Protein AF-A0A3C0KR94-F1 (afdb_monomer_lite)

Foldseek 3Di:
DCDDDDDDDPFQPFQLCVACVVVVHDPPLFAWAWKFAAPLLFATDGLLRRRGGRHQPRRVVLLGGNHPVDIDTDTQLDQLLVSLLVSLVVLQVPDPCPFPLQNVLSVVLNVQSVCLLLLNHEPCSLVVLVVSLVCQLVRPDDPSSNSSSSSSVSCCVRPVVQSVCSHPVLAHSSCPSVNSDLFQLLRQQLQSQPQLQLLLCLLVVVLQVSLLSCVVRDLQLLLQLQFFPRSSQVRAPLVVVFGGFSSSQLSNQSVVPDDRDDAAAAAQPDPFAEEEEALALQRLLLLQLLLVVRHAYEYEAQAPDHHQCLQQQAFCLRPNPVSSVVSSVSSVNNVYHYHYNDDDLPNNAPVNVVVPGQFYEYERAFQAADDLPAACCVFAQEAELSRQSRVCSVPVVCLLVVVDASPAEEEQEAQAPSSLSSQLSNLLSRHQYEYEYLADPSPRRYDPVSVVVSVQLPHHYDYQKGFHHFDDDPRFGQKTKIFGWDFDDAHSSSGTDTDGDPPRIDIDGGRHYYYHHFTGDDPVSQDPPNQWDADPRQATDADPPALFHGSDNRYTYDDCSHVNDDGSSRSSSSSVRNSQVVQQSVCVVVVHDRDDDPDRDDDDRDDDADPDQDHDHHQDFQFDDDDCSSNDSHHTGDGDDSVSSSVSSNNRRSSSPPD

Sequence (659 aa):
VNNVGLVEVPMGTTLGTIVYDIGGGIPNGKKFKAAQLGGPSGGCIPIQDLNASVDYEKVAELGAIMGSGGLIFMNEDNCAVDMARFFMDFCQDESCGKCTPCREGTKRMLQILTSITQGKGKEGDIELLEEMAAIIKDASLCGLGQTAPNPILSTIRYFRKEYEDHIRNHRCDAAVCTALFKSPCQHTCPIEMDIPAYITLIRLNRLEDAYKVLLRTNPFPSVCGRVCDHKCQTKCRRGKMDEPIAIKFLKRFITDNAPRPKTEPVPVTRKEKIAVVGAGPAGLTAARDLALRGYKVTVFEELSEPGGMLRWAIPAYRLPRNTLAKEIAAVTALGVEIKCNIRVGRELSFDKLKKKFDYVYMAPGAHKSQKMGAEGEDIPGVHGGVEFLRDFNAHEEAWVKGEKTLGSKVAVIGGGNSAIDAARVALRLGADVTILYRRERKDMPAASEEIIAAEDEGIKFEYLVAPLKIEAKDGKVSGITCERMKLGEFDRSGRKKPVAIPGSAFTLAVDAIVAAVGQVPDLTFVPKDSGVSVNKWDCFDLAKDSKSQTTDARFYAGGDAVTGPDTVIAAIAAGHQAARDMDAAIRLAGGEAAYEEPAEDKIDIPLIIDEEGEEAPQGKMRELHGPERKTSFVEVELGFSMEEAVKEAARCLRCDAEI

Radius of gyration: 26.88 Å; chains: 1; bounding box: 62×68×73 Å

Structure (mmCIF, N/CA/C/O backbone):
data_AF-A0A3C0KR94-F1
#
_entry.id   AF-A0A3C0KR94-F1
#
loop_
_atom_site.group_PDB
_atom_site.id
_atom_site.type_symbol
_atom_site.label_atom_id
_atom_site.label_alt_id
_atom_site.label_comp_id
_atom_site.label_asym_id
_atom_site.label_entity_id
_atom_site.label_seq_id
_atom_site.pdbx_PDB_ins_code
_atom_site.Cartn_x
_atom_site.Cartn_y
_atom_site.Cartn_z
_atom_site.occupancy
_atom_site.B_iso_or_equiv
_atom_site.auth_seq_id
_atom_site.auth_comp_id
_atom_site.auth_asym_id
_atom_site.auth_atom_id
_atom_site.pdbx_PDB_model_num
ATOM 1 N N . VAL A 1 1 ? -10.543 18.761 -12.379 1.00 90.56 1 VAL A N 1
ATOM 2 C CA . VAL A 1 1 ? -11.506 19.103 -11.305 1.00 90.56 1 VAL A CA 1
ATOM 3 C C . VAL A 1 1 ? -12.920 18.841 -11.805 1.00 90.56 1 VAL A C 1
ATOM 5 O O . VAL A 1 1 ? -13.058 18.644 -13.008 1.00 90.56 1 VAL A O 1
ATOM 8 N N . ASN A 1 2 ? -13.927 18.773 -10.931 1.00 90.62 2 ASN A N 1
ATOM 9 C CA . ASN A 1 2 ? -15.317 18.498 -11.332 1.00 90.62 2 ASN A CA 1
ATOM 10 C C . ASN A 1 2 ? -15.948 19.667 -12.103 1.00 90.62 2 ASN A C 1
ATOM 12 O O . ASN A 1 2 ? -16.651 19.449 -13.084 1.00 90.62 2 ASN A O 1
ATOM 16 N N . ASN A 1 3 ? -15.629 20.899 -11.708 1.00 92.38 3 ASN A N 1
ATOM 17 C CA . ASN A 1 3 ? -16.119 22.115 -12.347 1.00 92.38 3 ASN A CA 1
ATOM 18 C C . ASN A 1 3 ? -14.985 22.748 -13.162 1.00 92.38 3 ASN A C 1
ATOM 20 O O . ASN A 1 3 ? -14.056 23.324 -12.594 1.00 92.38 3 ASN A O 1
ATOM 24 N N . VAL A 1 4 ? -15.036 22.617 -14.489 1.00 91.88 4 VAL A N 1
ATOM 25 C CA . VAL A 1 4 ? -14.068 23.233 -15.414 1.00 91.88 4 VAL A CA 1
ATOM 26 C C . VAL A 1 4 ? -14.700 24.470 -16.044 1.00 91.88 4 VAL A C 1
ATOM 28 O O . VAL A 1 4 ? -15.850 24.426 -16.471 1.00 91.88 4 VAL A O 1
ATOM 31 N N . GLY A 1 5 ? -13.956 25.572 -16.121 1.00 92.06 5 GLY A N 1
ATOM 32 C CA . GLY A 1 5 ? -14.437 26.804 -16.736 1.00 92.06 5 GLY A CA 1
ATOM 33 C C . GLY A 1 5 ? -13.540 28.001 -16.446 1.00 92.06 5 GLY A C 1
ATOM 34 O O . GLY A 1 5 ? -12.436 27.854 -15.921 1.00 92.06 5 GLY A O 1
ATOM 35 N N . LEU A 1 6 ? -14.039 29.185 -16.793 1.00 92.06 6 LEU A N 1
ATOM 36 C CA . LEU A 1 6 ? -13.441 30.463 -16.419 1.00 92.06 6 LEU A CA 1
ATOM 37 C C . LEU A 1 6 ? -14.056 30.921 -15.097 1.00 92.06 6 LEU A C 1
ATOM 39 O O . LEU A 1 6 ? -15.278 30.952 -14.960 1.00 92.06 6 LEU A O 1
ATOM 43 N N . VAL A 1 7 ? -13.206 31.264 -14.134 1.00 89.81 7 VAL A N 1
ATOM 44 C CA . VAL A 1 7 ? -13.619 31.747 -12.815 1.00 89.81 7 VAL A CA 1
ATOM 45 C C . VAL A 1 7 ? -12.798 32.970 -12.443 1.00 89.81 7 VAL A C 1
ATOM 47 O O . VAL A 1 7 ? -11.597 33.023 -12.701 1.00 89.81 7 VAL A O 1
ATOM 50 N N . GLU A 1 8 ? -13.450 33.944 -11.823 1.00 91.06 8 GLU A N 1
ATOM 51 C CA . GLU A 1 8 ? -12.791 35.113 -11.251 1.00 91.06 8 GLU A CA 1
ATOM 52 C C . GLU A 1 8 ? -12.682 34.917 -9.742 1.00 91.06 8 GLU A C 1
ATOM 54 O O . GLU A 1 8 ? -13.672 34.639 -9.063 1.00 91.06 8 GLU A O 1
ATOM 59 N N . VAL A 1 9 ? -11.468 35.040 -9.214 1.00 91.25 9 VAL A N 1
ATOM 60 C CA . VAL A 1 9 ? -11.190 34.916 -7.782 1.00 91.25 9 VAL A CA 1
ATOM 61 C C . VAL A 1 9 ? -10.359 36.108 -7.318 1.00 91.25 9 VAL A C 1
ATOM 63 O O . VAL A 1 9 ? -9.521 36.593 -8.083 1.00 91.25 9 VAL A O 1
ATOM 66 N N . PRO A 1 10 ? -10.547 36.594 -6.079 1.00 93.50 10 PRO A N 1
ATOM 67 C CA . PRO A 1 10 ? -9.662 37.603 -5.514 1.00 93.50 10 PRO A CA 1
ATOM 68 C C . PRO A 1 10 ? -8.202 37.139 -5.546 1.00 93.50 10 PRO A C 1
ATOM 70 O O . PRO A 1 10 ? -7.901 35.985 -5.223 1.00 93.50 10 PRO A O 1
ATOM 73 N N . MET A 1 11 ? -7.290 38.043 -5.905 1.00 91.00 11 MET A N 1
ATOM 74 C CA . MET A 1 11 ? -5.850 37.777 -5.849 1.00 91.00 11 MET A CA 1
ATOM 75 C C . MET A 1 11 ? -5.453 37.335 -4.434 1.00 91.00 11 MET A C 1
ATOM 77 O O . MET A 1 11 ? -5.913 37.916 -3.451 1.00 91.00 11 MET A O 1
ATOM 81 N N . GLY A 1 12 ? -4.616 36.303 -4.332 1.00 92.06 12 GLY A N 1
ATOM 82 C CA . GLY A 1 12 ? -4.220 35.711 -3.054 1.00 92.06 12 GLY A CA 1
ATOM 83 C C . GLY A 1 12 ? -5.157 34.613 -2.533 1.00 92.06 12 GLY A C 1
ATOM 84 O O . GLY A 1 12 ? -4.848 34.002 -1.510 1.00 92.06 12 GLY A O 1
ATOM 85 N N . THR A 1 13 ? -6.258 34.300 -3.234 1.00 94.38 13 THR A N 1
ATOM 86 C CA . THR A 1 13 ? -7.063 33.094 -2.952 1.00 94.38 13 THR A CA 1
ATOM 87 C C . THR A 1 13 ? -6.160 31.859 -2.963 1.00 94.38 13 THR A C 1
ATOM 89 O O . THR A 1 13 ? -5.318 31.713 -3.849 1.00 94.38 13 THR A O 1
ATOM 92 N N . THR A 1 14 ? -6.305 30.969 -1.978 1.00 94.94 14 THR A N 1
ATOM 93 C CA . THR A 1 14 ? -5.430 29.793 -1.880 1.00 94.94 14 THR A CA 1
ATOM 94 C C . THR A 1 14 ? -5.728 28.778 -2.978 1.00 94.94 14 THR A C 1
ATOM 96 O O . THR A 1 14 ? -6.886 28.575 -3.360 1.00 94.94 14 THR A O 1
ATOM 99 N N . LEU A 1 15 ? -4.693 28.082 -3.454 1.00 94.25 15 LEU A N 1
ATOM 100 C CA . LEU A 1 15 ? -4.843 27.057 -4.490 1.00 94.25 15 LEU A CA 1
ATOM 101 C C . LEU A 1 15 ? -5.872 25.983 -4.096 1.00 94.25 15 LEU A C 1
ATOM 103 O O . LEU A 1 15 ? -6.684 25.564 -4.915 1.00 94.25 15 LEU A O 1
ATOM 107 N N . GLY A 1 16 ? -5.881 25.565 -2.833 1.00 92.81 16 GLY A N 1
ATOM 108 C CA . GLY A 1 16 ? -6.807 24.572 -2.302 1.00 92.81 16 GLY A CA 1
ATOM 109 C C . GLY A 1 16 ? -8.266 25.020 -2.356 1.00 92.81 16 GLY A C 1
ATOM 110 O O . GLY A 1 16 ? -9.126 24.205 -2.688 1.00 92.81 16 GLY A O 1
ATOM 111 N N . THR A 1 17 ? -8.542 26.306 -2.119 1.00 92.75 17 THR A N 1
ATOM 112 C CA . THR A 1 17 ? -9.887 26.882 -2.291 1.00 92.75 17 THR A CA 1
ATOM 113 C C . THR A 1 17 ? -10.314 26.798 -3.756 1.00 92.75 17 THR A C 1
ATOM 115 O O . THR A 1 17 ? -11.417 26.347 -4.063 1.00 92.75 17 THR A O 1
ATOM 118 N N . ILE A 1 18 ? -9.414 27.143 -4.684 1.00 94.31 18 ILE A N 1
ATOM 119 C CA . ILE A 1 18 ? -9.684 27.059 -6.126 1.00 94.31 18 ILE A CA 1
ATOM 120 C C . ILE A 1 18 ? -9.948 25.608 -6.549 1.00 94.31 18 ILE A C 1
ATOM 122 O O . ILE A 1 18 ? -10.903 25.343 -7.272 1.00 94.31 18 ILE A O 1
ATOM 126 N N . VAL A 1 19 ? -9.142 24.651 -6.080 1.00 93.19 19 VAL A N 1
ATOM 127 C CA . VAL A 1 19 ? -9.273 23.230 -6.441 1.00 93.19 19 VAL A CA 1
ATOM 128 C C . VAL A 1 19 ? -10.554 22.614 -5.876 1.00 93.19 19 VAL A C 1
ATOM 130 O O . VAL A 1 19 ? -11.303 21.968 -6.612 1.00 93.19 19 VAL A O 1
ATOM 133 N N . TYR A 1 20 ? -10.785 22.754 -4.570 1.00 90.94 20 TYR A N 1
ATOM 134 C CA . TYR A 1 20 ? -11.797 21.970 -3.858 1.00 90.94 20 TYR A CA 1
ATOM 135 C C . TYR A 1 20 ? -13.113 22.708 -3.660 1.00 90.94 20 TYR A C 1
ATOM 137 O O . TYR A 1 20 ? -14.162 22.090 -3.826 1.00 90.94 20 TYR A O 1
ATOM 145 N N . ASP A 1 21 ? -13.068 23.998 -3.337 1.00 90.31 21 ASP A N 1
ATOM 146 C CA . ASP A 1 21 ? -14.274 24.749 -2.995 1.00 90.31 21 ASP A CA 1
ATOM 147 C C . ASP A 1 21 ? -14.929 25.327 -4.269 1.00 90.31 21 ASP A C 1
ATOM 149 O O . ASP A 1 21 ? -16.146 25.265 -4.413 1.00 90.31 21 ASP A O 1
ATOM 153 N N . ILE A 1 22 ? -14.132 25.796 -5.240 1.00 92.56 22 ILE A N 1
ATOM 154 C CA . ILE A 1 22 ? -14.623 26.316 -6.535 1.00 92.56 22 ILE A CA 1
ATOM 155 C C . ILE A 1 22 ? -14.668 25.207 -7.597 1.00 92.56 22 ILE A C 1
ATOM 157 O O . ILE A 1 22 ? -15.710 24.932 -8.198 1.00 92.56 22 ILE A O 1
ATOM 161 N N . GLY A 1 23 ? -13.543 24.519 -7.807 1.00 91.88 23 GLY A N 1
ATOM 162 C CA . GLY A 1 23 ? -13.408 23.431 -8.779 1.00 91.88 23 GLY A CA 1
ATOM 163 C C . GLY A 1 23 ? -14.182 22.161 -8.408 1.00 91.88 23 GLY A C 1
ATOM 164 O O . GLY A 1 23 ? -14.269 21.235 -9.215 1.00 91.88 23 GLY A O 1
ATOM 165 N N . GLY A 1 24 ? -14.743 22.083 -7.198 1.00 90.25 24 GLY A N 1
ATOM 166 C CA . GLY A 1 24 ? -15.491 20.919 -6.721 1.00 90.25 24 GLY A CA 1
ATOM 167 C C . GLY A 1 24 ? -14.620 19.685 -6.459 1.00 90.25 24 GLY A C 1
ATOM 168 O O . GLY A 1 24 ? -15.148 18.580 -6.347 1.00 90.25 24 GLY A O 1
ATOM 169 N N . GLY A 1 25 ? -13.294 19.839 -6.387 1.00 90.31 25 GLY A N 1
ATOM 170 C CA . GLY A 1 25 ? -12.341 18.764 -6.117 1.00 90.31 25 GLY A CA 1
ATOM 171 C C . GLY A 1 25 ? -11.945 17.943 -7.345 1.00 90.31 25 GLY A C 1
ATOM 172 O O . GLY A 1 25 ? -12.260 18.273 -8.492 1.00 90.31 25 GLY A O 1
ATOM 173 N N . ILE A 1 26 ? -11.186 16.871 -7.107 1.00 91.88 26 ILE A N 1
ATOM 174 C CA . ILE A 1 26 ? -10.691 15.979 -8.161 1.00 91.88 26 ILE A CA 1
ATOM 175 C C . ILE A 1 26 ? -11.747 14.907 -8.481 1.00 91.88 26 ILE A C 1
ATOM 177 O O . ILE A 1 26 ? -12.276 14.290 -7.552 1.00 91.88 26 ILE A O 1
ATOM 181 N N . PRO A 1 27 ? -12.051 14.659 -9.772 1.00 86.00 27 PRO A N 1
ATOM 182 C CA . PRO A 1 27 ? -13.044 13.665 -10.168 1.00 86.00 27 PRO A CA 1
ATOM 183 C C . PRO A 1 27 ? -12.748 12.270 -9.616 1.00 86.00 27 PRO A C 1
ATOM 185 O O . PRO A 1 27 ? -11.586 11.874 -9.479 1.00 86.00 27 PRO A O 1
ATOM 188 N N . ASN A 1 28 ? -13.817 11.521 -9.335 1.00 81.00 28 ASN A N 1
ATOM 189 C CA . ASN A 1 28 ? -13.776 10.136 -8.851 1.00 81.00 28 ASN A CA 1
ATOM 190 C C . ASN A 1 28 ? -12.972 9.947 -7.550 1.00 81.00 28 ASN A C 1
ATOM 192 O O . ASN A 1 28 ? -12.443 8.867 -7.305 1.00 81.00 28 ASN A O 1
ATOM 196 N N . GLY A 1 29 ? -12.832 11.002 -6.736 1.00 79.12 29 GLY A N 1
ATOM 197 C CA . GLY A 1 29 ? -12.120 10.942 -5.455 1.00 79.12 29 GLY A CA 1
ATOM 198 C C . GLY A 1 29 ? -10.607 10.722 -5.570 1.00 79.12 29 GLY A C 1
ATOM 199 O O . GLY A 1 29 ? -9.971 10.388 -4.572 1.00 79.12 29 GLY A O 1
ATOM 200 N N . LYS A 1 30 ? -10.020 10.899 -6.763 1.00 87.44 30 LYS A N 1
ATOM 201 C CA . LYS A 1 30 ? -8.578 10.710 -6.984 1.00 87.44 30 LYS A CA 1
ATOM 202 C C . LYS A 1 30 ? -7.750 11.746 -6.236 1.00 87.44 30 LYS A C 1
ATOM 204 O O . LYS A 1 30 ? -8.197 12.863 -5.971 1.00 87.44 30 LYS A O 1
ATOM 209 N N . LYS A 1 31 ? -6.498 11.406 -5.943 1.00 88.88 31 LYS A N 1
ATOM 210 C CA . LYS A 1 31 ? -5.597 12.317 -5.225 1.00 88.88 31 LYS A CA 1
ATOM 211 C C . LYS A 1 31 ? -5.086 13.431 -6.131 1.00 88.88 31 LYS A C 1
ATOM 213 O O . LYS A 1 31 ? -4.573 13.170 -7.218 1.00 88.88 31 LYS A O 1
ATOM 218 N N . PHE A 1 32 ? -5.177 14.673 -5.658 1.00 93.38 32 PHE A N 1
ATOM 219 C CA . PHE A 1 32 ? -4.504 15.816 -6.275 1.00 93.38 32 PHE A CA 1
ATOM 220 C C . PHE A 1 32 ? -2.985 15.604 -6.265 1.00 93.38 32 PHE A C 1
ATOM 222 O O . PHE A 1 32 ? -2.430 15.225 -5.238 1.00 93.38 32 PHE A O 1
ATOM 229 N N . LYS A 1 33 ? -2.310 15.866 -7.387 1.00 94.56 33 LYS A N 1
ATOM 230 C CA . LYS A 1 33 ? -0.848 15.768 -7.508 1.00 94.56 33 LYS A CA 1
ATOM 231 C C . LYS A 1 33 ? -0.208 17.153 -7.554 1.00 94.56 33 LYS A C 1
ATOM 233 O O . LYS A 1 33 ? 0.654 17.462 -6.731 1.00 94.56 33 LYS A O 1
ATOM 238 N N . ALA A 1 34 ? -0.633 17.967 -8.515 1.00 95.25 34 ALA A N 1
ATOM 239 C CA . ALA A 1 34 ? -0.108 19.305 -8.746 1.00 95.25 34 ALA A CA 1
ATOM 240 C C . ALA A 1 34 ? -1.098 20.157 -9.547 1.00 95.25 34 ALA A C 1
ATOM 242 O O . ALA A 1 34 ? -2.007 19.631 -10.187 1.00 95.25 34 ALA A O 1
ATOM 243 N N . ALA A 1 35 ? -0.888 21.467 -9.557 1.00 94.50 35 ALA A N 1
ATOM 244 C CA . ALA A 1 35 ? -1.504 22.377 -10.509 1.00 94.50 35 ALA A CA 1
ATOM 245 C C . ALA A 1 35 ? -0.414 23.066 -11.333 1.00 94.50 35 ALA A C 1
ATOM 247 O O . ALA A 1 35 ? 0.477 23.701 -10.776 1.00 94.50 35 ALA A O 1
ATOM 248 N N . GLN A 1 36 ? -0.485 22.939 -12.652 1.00 93.19 36 GLN A N 1
ATOM 249 C CA . GLN A 1 36 ? 0.347 23.685 -13.585 1.00 93.19 36 GLN A CA 1
ATOM 250 C C . GLN A 1 36 ? -0.267 25.072 -13.778 1.00 93.19 36 GLN A C 1
ATOM 252 O O . GLN A 1 36 ? -1.415 25.182 -14.216 1.00 93.19 36 GLN A O 1
ATOM 257 N N . LEU A 1 37 ? 0.494 26.116 -13.454 1.00 91.62 37 LEU A N 1
ATOM 258 C CA . LEU A 1 37 ? 0.043 27.508 -13.487 1.00 91.62 37 LEU A CA 1
ATOM 259 C C . LEU A 1 37 ? 0.962 28.332 -14.395 1.00 91.62 37 LEU A C 1
ATOM 261 O O . LEU A 1 37 ? 2.189 28.232 -14.298 1.00 91.62 37 LEU A O 1
ATOM 265 N N . GLY A 1 38 ? 0.355 29.122 -15.288 1.00 84.50 38 GLY A N 1
ATOM 266 C CA . GLY A 1 38 ? 1.076 30.012 -16.208 1.00 84.50 38 GLY A CA 1
ATOM 267 C C . GLY A 1 38 ? 1.095 29.571 -17.667 1.00 84.50 38 GLY A C 1
ATOM 268 O O . GLY A 1 38 ? 1.893 30.082 -18.449 1.00 84.50 38 GLY A O 1
ATOM 269 N N . GLY A 1 39 ? 0.226 28.629 -18.040 1.00 85.88 39 GLY A N 1
ATOM 270 C CA . GLY A 1 39 ? 0.190 28.041 -19.379 1.00 85.88 39 GLY A CA 1
ATOM 271 C C . GLY A 1 39 ? 1.307 27.020 -19.632 1.00 85.88 39 GLY A C 1
ATOM 272 O O . GLY A 1 39 ? 1.903 26.496 -18.684 1.00 85.88 39 GLY A O 1
ATOM 273 N N . PRO A 1 40 ? 1.590 26.717 -20.912 1.00 87.12 40 PRO A N 1
ATOM 274 C CA . PRO A 1 40 ? 2.561 25.687 -21.285 1.00 87.12 40 PRO A CA 1
ATOM 275 C C . PRO A 1 40 ? 3.997 25.933 -20.800 1.00 87.12 40 PRO A C 1
ATOM 277 O O . PRO A 1 40 ? 4.689 24.979 -20.478 1.00 87.12 40 PRO A O 1
ATOM 280 N N . SER A 1 41 ? 4.439 27.189 -20.671 1.00 89.56 41 SER A N 1
ATOM 281 C CA . SER A 1 41 ? 5.757 27.545 -20.115 1.00 89.56 41 SER A CA 1
ATOM 282 C C . SER A 1 41 ? 5.720 27.849 -18.608 1.00 89.56 41 SER A C 1
ATOM 284 O O . SER A 1 41 ? 6.662 28.408 -18.041 1.00 89.56 41 SER A O 1
ATOM 286 N N . GLY A 1 42 ? 4.610 27.515 -17.944 1.00 90.56 42 GLY A N 1
ATOM 287 C CA . GLY A 1 42 ? 4.438 27.655 -16.504 1.00 90.56 42 GLY A CA 1
ATOM 288 C C . GLY A 1 42 ? 5.161 26.581 -15.691 1.00 90.56 42 GLY A C 1
ATOM 289 O O . GLY A 1 42 ? 5.862 25.730 -16.234 1.00 90.56 42 GLY A O 1
ATOM 290 N N . GLY A 1 43 ? 4.942 26.572 -14.381 1.00 92.19 43 GLY A N 1
ATOM 291 C CA . GLY A 1 43 ? 5.460 25.528 -13.494 1.00 92.19 43 GLY A CA 1
ATOM 292 C C . GLY A 1 43 ? 4.366 24.860 -12.673 1.00 92.19 43 GLY A C 1
ATOM 293 O O . GLY A 1 43 ? 3.228 25.330 -12.621 1.00 92.19 43 GLY A O 1
ATOM 294 N N . CYS A 1 44 ? 4.730 23.763 -12.013 1.00 93.25 44 CYS A N 1
ATOM 295 C CA . CYS A 1 44 ? 3.841 23.004 -11.141 1.00 93.25 44 CYS A CA 1
ATOM 296 C C . CYS A 1 44 ? 3.887 23.488 -9.690 1.00 93.25 44 CYS A C 1
ATOM 298 O O . CYS A 1 44 ? 4.960 23.587 -9.097 1.00 93.25 44 CYS A O 1
ATOM 300 N N . ILE A 1 45 ? 2.711 23.665 -9.092 1.00 94.00 45 ILE A N 1
ATOM 301 C CA . ILE A 1 45 ? 2.518 23.820 -7.650 1.00 94.00 45 ILE A CA 1
ATOM 302 C C . ILE A 1 45 ? 2.023 22.477 -7.085 1.00 94.00 45 ILE A C 1
ATOM 304 O O . ILE A 1 45 ? 0.943 22.022 -7.472 1.00 94.00 45 ILE A O 1
ATOM 308 N N . PRO A 1 46 ? 2.793 21.804 -6.217 1.00 94.31 46 PRO A N 1
ATOM 309 C CA . PRO A 1 46 ? 2.499 20.447 -5.758 1.00 94.31 46 PRO A CA 1
ATOM 310 C C . PRO A 1 46 ? 1.486 20.405 -4.600 1.00 94.31 46 PRO A C 1
ATOM 312 O O . PRO A 1 46 ? 1.159 21.417 -3.982 1.00 94.31 46 PRO A O 1
ATOM 315 N N . ILE A 1 47 ? 1.018 19.198 -4.263 1.00 93.38 47 ILE A N 1
ATOM 316 C CA . ILE A 1 47 ? 0.037 18.942 -3.191 1.00 93.38 47 ILE A CA 1
ATOM 317 C C . ILE A 1 47 ? 0.398 19.559 -1.828 1.00 93.38 47 ILE A C 1
ATOM 319 O O . ILE A 1 47 ? -0.494 20.018 -1.114 1.00 93.38 47 ILE A O 1
ATOM 323 N N . GLN A 1 48 ? 1.680 19.601 -1.452 1.00 92.75 48 GLN A N 1
ATOM 324 C CA . GLN A 1 48 ? 2.094 20.176 -0.167 1.00 92.75 48 GLN A CA 1
ATOM 325 C C . GLN A 1 48 ? 1.850 21.690 -0.057 1.00 92.75 48 GLN A C 1
ATOM 327 O O . GLN A 1 48 ? 1.816 22.208 1.058 1.00 92.75 48 GLN A O 1
ATOM 332 N N . ASP A 1 49 ? 1.647 22.371 -1.187 1.00 93.62 49 ASP A N 1
ATOM 333 C CA . ASP A 1 49 ? 1.501 23.821 -1.287 1.00 93.62 49 ASP A CA 1
ATOM 334 C C . ASP A 1 49 ? 0.054 24.234 -1.620 1.00 93.62 49 ASP A C 1
ATOM 336 O O . ASP A 1 49 ? -0.195 25.329 -2.112 1.00 93.62 49 ASP A O 1
ATOM 340 N N . LEU A 1 50 ? -0.940 23.390 -1.308 1.00 93.31 50 LEU A N 1
ATOM 341 C CA . LEU A 1 50 ? -2.363 23.725 -1.493 1.00 93.31 50 LEU A CA 1
ATOM 342 C C . LEU A 1 50 ? -2.805 24.977 -0.716 1.00 93.31 50 LEU A C 1
ATOM 344 O O . LEU A 1 50 ? -3.735 25.656 -1.140 1.00 93.31 50 LEU A O 1
ATOM 348 N N . ASN A 1 51 ? -2.148 25.316 0.396 1.00 93.44 51 ASN A N 1
ATOM 349 C CA . ASN A 1 51 ? -2.457 26.541 1.144 1.00 93.44 51 ASN A CA 1
ATOM 350 C C . ASN A 1 51 ? -1.732 27.782 0.588 1.00 93.44 51 ASN A C 1
ATOM 352 O O . ASN A 1 51 ? -1.880 28.864 1.148 1.00 93.44 51 ASN A O 1
ATOM 356 N N . ALA A 1 52 ? -0.920 27.648 -0.467 1.00 92.69 52 ALA A N 1
ATOM 357 C CA . ALA A 1 52 ? -0.233 28.787 -1.062 1.00 92.69 52 ALA A CA 1
ATOM 358 C C . ALA A 1 52 ? -1.246 29.773 -1.654 1.00 92.69 52 ALA A C 1
ATOM 360 O O . ALA A 1 52 ? -2.186 29.372 -2.350 1.00 92.69 52 ALA A O 1
ATOM 361 N N . SER A 1 53 ? -1.039 31.059 -1.373 1.00 93.38 53 SER A N 1
ATOM 362 C CA . SER A 1 53 ? -1.772 32.148 -2.004 1.00 93.38 53 SER A CA 1
ATOM 363 C C . SER A 1 53 ? -1.434 32.199 -3.492 1.00 93.38 53 SER A C 1
ATOM 365 O O . SER A 1 53 ? -0.273 32.093 -3.893 1.00 93.38 53 SER A O 1
ATOM 367 N N . VAL A 1 54 ? -2.457 32.328 -4.336 1.00 92.56 54 VAL A N 1
ATOM 368 C CA . VAL A 1 54 ? -2.264 32.523 -5.774 1.00 92.56 54 VAL A CA 1
ATOM 369 C C . VAL A 1 54 ? -2.083 34.018 -6.028 1.00 92.56 54 VAL A C 1
ATOM 371 O O . VAL A 1 54 ? -3.038 34.745 -6.296 1.00 92.56 54 VAL A O 1
ATOM 374 N N . ASP A 1 55 ? -0.841 34.475 -5.878 1.00 92.19 55 ASP A N 1
ATOM 375 C CA . ASP A 1 55 ? -0.364 35.831 -6.166 1.00 92.19 55 ASP A CA 1
ATOM 376 C C . ASP A 1 55 ? 0.992 35.789 -6.897 1.00 92.19 55 ASP A C 1
ATOM 378 O O . ASP A 1 55 ? 1.596 34.727 -7.048 1.00 92.19 55 ASP A O 1
ATOM 382 N N . TYR A 1 56 ? 1.459 36.929 -7.412 1.00 88.69 56 TYR A N 1
ATOM 383 C CA . TYR A 1 56 ? 2.673 36.979 -8.235 1.00 88.69 56 TYR A CA 1
ATOM 384 C C . TYR A 1 56 ? 3.932 36.496 -7.505 1.00 88.69 56 TYR A C 1
ATOM 386 O O . TYR A 1 56 ? 4.754 35.804 -8.105 1.00 88.69 56 TYR A O 1
ATOM 394 N N . GLU A 1 57 ? 4.086 36.861 -6.235 1.00 90.00 57 GLU A N 1
ATOM 395 C CA . GLU A 1 57 ? 5.295 36.606 -5.453 1.00 90.00 57 GLU A CA 1
ATOM 396 C C . GLU A 1 57 ? 5.356 35.130 -5.056 1.00 90.00 57 GLU A C 1
ATOM 398 O O . GLU A 1 57 ? 6.320 34.429 -5.375 1.00 90.00 57 GLU A O 1
ATOM 403 N N . LYS A 1 58 ? 4.279 34.617 -4.454 1.00 91.88 58 LYS A N 1
ATOM 404 C CA . LYS A 1 58 ? 4.211 33.243 -3.961 1.00 91.88 58 LYS A CA 1
ATOM 405 C C . LYS A 1 58 ? 4.276 32.215 -5.084 1.00 91.88 58 LYS A C 1
ATOM 407 O O . LYS A 1 58 ? 4.958 31.198 -4.952 1.00 91.88 58 LYS A O 1
ATOM 412 N N . VAL A 1 59 ? 3.603 32.475 -6.206 1.00 91.25 59 VAL A N 1
ATOM 413 C CA . VAL A 1 59 ? 3.629 31.589 -7.380 1.00 91.25 59 VAL A CA 1
ATOM 414 C C . VAL A 1 59 ? 5.042 31.515 -7.972 1.00 91.25 59 VAL A C 1
ATOM 416 O O . VAL A 1 59 ? 5.508 30.418 -8.292 1.00 91.25 59 VAL A O 1
ATOM 419 N N . ALA A 1 60 ? 5.751 32.648 -8.051 1.00 88.81 60 ALA A N 1
ATOM 420 C CA . ALA A 1 60 ? 7.126 32.697 -8.544 1.00 88.81 60 ALA A CA 1
ATOM 421 C C . ALA A 1 60 ? 8.108 31.940 -7.631 1.00 88.81 60 ALA A C 1
ATOM 423 O O . ALA A 1 60 ? 8.942 31.180 -8.128 1.00 88.81 60 ALA A O 1
ATOM 424 N N . GLU A 1 61 ? 7.980 32.066 -6.304 1.00 90.62 61 GLU A N 1
ATOM 425 C CA . GLU A 1 61 ? 8.788 31.305 -5.329 1.00 90.62 61 GLU A CA 1
ATOM 426 C C . GLU A 1 61 ? 8.650 29.781 -5.501 1.00 90.62 61 GLU A C 1
ATOM 428 O O . GLU A 1 61 ? 9.609 29.009 -5.333 1.00 90.62 61 GLU A O 1
ATOM 433 N N . LEU A 1 62 ? 7.446 29.331 -5.860 1.00 90.69 62 LEU A N 1
ATOM 434 C CA . LEU A 1 62 ? 7.139 27.924 -6.098 1.00 90.69 62 LEU A CA 1
ATOM 435 C C . LEU A 1 62 ? 7.620 27.432 -7.472 1.00 90.69 62 LEU A C 1
ATOM 437 O O . LEU A 1 62 ? 7.566 26.232 -7.735 1.00 90.69 62 LEU A O 1
ATOM 441 N N . GLY A 1 63 ? 8.180 28.309 -8.310 1.00 86.50 63 GLY A N 1
ATOM 442 C CA . GLY A 1 63 ? 8.704 27.962 -9.632 1.00 86.50 63 GLY A CA 1
ATOM 443 C C . GLY A 1 63 ? 7.639 27.903 -10.727 1.00 86.50 63 GLY A C 1
ATOM 444 O O . GLY A 1 63 ? 7.893 27.318 -11.778 1.00 86.50 63 GLY A O 1
ATOM 445 N N . ALA A 1 64 ? 6.467 28.494 -10.488 1.00 90.19 64 ALA A N 1
ATOM 446 C CA . ALA A 1 64 ? 5.425 28.726 -11.483 1.00 90.19 64 ALA A CA 1
ATOM 447 C C . ALA A 1 64 ? 5.359 30.222 -11.846 1.00 90.19 64 ALA A C 1
ATOM 449 O O . ALA A 1 64 ? 6.099 31.036 -11.299 1.00 90.19 64 ALA A O 1
ATOM 450 N N . ILE A 1 65 ? 4.497 30.611 -12.787 1.00 89.69 65 ILE A N 1
ATOM 451 C CA . ILE A 1 65 ? 4.298 32.022 -13.170 1.00 89.69 65 ILE A CA 1
ATOM 452 C C . ILE A 1 65 ? 2.812 32.288 -13.364 1.00 89.69 65 ILE A C 1
ATOM 454 O O . ILE A 1 65 ? 2.108 31.395 -13.810 1.00 89.69 65 ILE A O 1
ATOM 458 N N . MET A 1 66 ? 2.329 33.505 -13.098 1.00 86.81 66 MET A N 1
ATOM 459 C CA . MET A 1 66 ? 0.902 33.819 -13.278 1.00 86.81 66 MET A CA 1
ATOM 460 C C . MET A 1 66 ? 0.450 33.659 -14.742 1.00 86.81 66 MET A C 1
ATOM 462 O O . MET A 1 66 ? -0.618 33.114 -15.018 1.00 86.81 66 MET A O 1
ATOM 466 N N . GLY A 1 67 ? 1.300 34.077 -15.690 1.00 82.94 67 GLY A N 1
ATOM 467 C CA . GLY A 1 67 ? 1.063 33.932 -17.128 1.00 82.94 67 GLY A CA 1
ATOM 468 C C . GLY A 1 67 ? -0.304 34.472 -17.559 1.00 82.94 67 GLY A C 1
ATOM 469 O O . GLY A 1 67 ? -0.685 35.579 -17.188 1.00 82.94 67 GLY A O 1
ATOM 470 N N . SER A 1 68 ? -1.047 33.671 -18.327 1.00 80.12 68 SER A N 1
ATOM 471 C CA . SER A 1 68 ? -2.416 33.973 -18.772 1.00 80.12 68 SER A CA 1
ATOM 472 C C . SER A 1 68 ? -3.506 33.690 -17.725 1.00 80.12 68 SER A C 1
ATOM 474 O O . SER A 1 68 ? -4.686 33.790 -18.046 1.00 80.12 68 SER A O 1
ATOM 476 N N . GLY A 1 69 ? -3.144 33.277 -16.504 1.00 81.12 69 GLY A N 1
ATOM 477 C CA . GLY A 1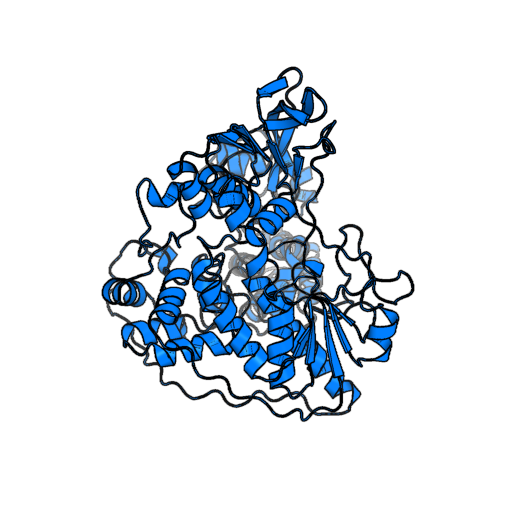 69 ? -4.095 32.799 -15.492 1.00 81.12 69 GLY A CA 1
ATOM 478 C C . GLY A 1 69 ? -4.611 31.374 -15.737 1.00 81.12 69 GLY A C 1
ATOM 479 O O . GLY A 1 69 ? -5.495 30.909 -15.022 1.00 81.12 69 GLY A O 1
ATOM 480 N N . GLY A 1 70 ? -4.069 30.659 -16.732 1.00 88.19 70 GLY A N 1
ATOM 481 C CA . GLY A 1 70 ? -4.414 29.263 -16.999 1.00 88.19 70 GLY A CA 1
ATOM 482 C C . GLY A 1 70 ? -3.930 28.322 -15.892 1.00 88.19 70 GLY A C 1
ATOM 483 O O . GLY A 1 70 ? -2.754 28.362 -15.517 1.00 88.19 70 GLY A O 1
ATOM 484 N N . LEU A 1 71 ? -4.832 27.457 -15.416 1.00 90.69 71 LEU A N 1
ATOM 485 C CA . LEU A 1 71 ? -4.590 26.500 -14.337 1.00 90.69 71 LEU A CA 1
ATOM 486 C C . LEU A 1 71 ? -5.011 25.089 -14.769 1.00 90.69 71 LEU A C 1
ATOM 488 O O . LEU A 1 71 ? -6.191 24.822 -14.992 1.00 90.69 71 LEU A O 1
ATOM 492 N N . ILE A 1 72 ? -4.044 24.180 -14.893 1.00 92.38 72 ILE A N 1
ATOM 493 C CA . ILE A 1 72 ? -4.275 22.783 -15.282 1.00 92.38 72 ILE A CA 1
ATOM 494 C C . ILE A 1 72 ? -4.014 21.896 -14.070 1.00 92.38 72 ILE A C 1
ATOM 496 O O . ILE A 1 72 ? -2.926 21.904 -13.501 1.00 92.38 72 ILE A O 1
ATOM 500 N N . PHE A 1 73 ? -5.008 21.110 -13.672 1.00 93.06 73 PHE A N 1
ATOM 501 C CA . PHE A 1 73 ? -4.913 20.254 -12.493 1.00 93.06 73 PHE A CA 1
ATOM 502 C C . PHE A 1 73 ? -4.480 18.839 -12.862 1.00 93.06 73 PHE A C 1
ATOM 504 O O . PHE A 1 73 ? -5.076 18.206 -13.731 1.00 93.06 73 PHE A O 1
ATOM 511 N N . MET A 1 74 ? -3.492 18.330 -12.136 1.00 94.19 74 MET A N 1
ATOM 512 C CA . MET A 1 74 ? -2.971 16.975 -12.245 1.00 94.19 74 MET A CA 1
ATOM 513 C C . MET A 1 74 ? -3.398 16.150 -11.031 1.00 94.19 74 MET A C 1
ATOM 515 O O . MET A 1 74 ? -3.399 16.637 -9.896 1.00 94.19 74 MET A O 1
ATOM 519 N N . ASN A 1 75 ? -3.712 14.880 -11.256 1.00 93.44 75 ASN A N 1
ATOM 520 C CA . ASN A 1 75 ? -3.964 13.894 -10.210 1.00 93.44 75 ASN A CA 1
ATOM 521 C C . ASN A 1 75 ? -2.939 12.745 -10.275 1.00 93.44 75 ASN A C 1
ATOM 523 O O . ASN A 1 75 ? -1.950 12.799 -11.009 1.00 93.44 75 ASN A O 1
ATOM 527 N N . GLU A 1 76 ? -3.151 11.700 -9.480 1.00 90.94 76 GLU A N 1
ATOM 528 C CA . GLU A 1 76 ? -2.290 10.511 -9.438 1.00 90.94 76 GLU A CA 1
ATOM 529 C C . GLU A 1 76 ? -2.230 9.694 -10.748 1.00 90.94 76 GLU A C 1
ATOM 531 O O . GLU A 1 76 ? -1.403 8.790 -10.866 1.00 90.94 76 GLU A O 1
ATOM 536 N N . ASP A 1 77 ? -3.059 10.004 -11.749 1.00 91.81 77 ASP A N 1
ATOM 537 C CA . ASP A 1 77 ? -3.041 9.402 -13.090 1.00 91.81 77 ASP A CA 1
ATOM 538 C C . ASP A 1 77 ? -2.234 10.212 -14.107 1.00 91.81 77 ASP A C 1
ATOM 540 O O . ASP A 1 77 ? -2.113 9.799 -15.256 1.00 91.81 77 ASP A O 1
ATOM 544 N N . ASN A 1 78 ? -1.667 11.352 -13.718 1.00 94.56 78 ASN A N 1
ATOM 545 C CA . ASN A 1 78 ? -0.814 12.141 -14.598 1.00 94.56 78 ASN A CA 1
ATOM 546 C C . ASN A 1 78 ? 0.655 11.901 -14.249 1.00 94.56 78 ASN A C 1
ATOM 548 O O . ASN A 1 78 ? 1.048 12.037 -13.092 1.00 94.56 78 ASN A O 1
ATOM 552 N N . CYS A 1 79 ? 1.482 11.557 -15.236 1.00 95.88 79 CYS A N 1
ATOM 553 C CA . CYS A 1 79 ? 2.929 11.439 -15.054 1.00 95.88 79 CYS A CA 1
ATOM 554 C C . CYS A 1 79 ? 3.585 12.822 -15.146 1.00 95.88 79 CYS A C 1
ATOM 556 O O . CYS A 1 79 ? 3.335 13.552 -16.104 1.00 95.88 79 CYS A O 1
ATOM 558 N N . ALA A 1 80 ? 4.434 13.179 -14.176 1.00 96.25 80 ALA A N 1
ATOM 559 C CA . ALA A 1 80 ? 5.138 14.462 -14.192 1.00 96.25 80 ALA A CA 1
ATOM 560 C C . ALA A 1 80 ? 6.150 14.551 -15.349 1.00 96.25 80 ALA A C 1
ATOM 562 O O . ALA A 1 80 ? 6.274 15.600 -15.976 1.00 96.25 80 ALA A O 1
ATOM 563 N N . VAL A 1 81 ? 6.817 13.438 -15.673 1.00 97.31 81 VAL A N 1
ATOM 564 C CA . VAL A 1 81 ? 7.786 13.350 -16.779 1.00 97.31 81 VAL A CA 1
ATOM 565 C C . VAL A 1 81 ? 7.097 13.523 -18.134 1.00 97.31 81 VAL A C 1
ATOM 567 O O . VAL A 1 81 ? 7.549 14.306 -18.967 1.00 97.31 81 VAL A O 1
ATOM 570 N N . ASP A 1 82 ? 5.975 12.830 -18.353 1.00 96.88 82 ASP A N 1
ATOM 571 C CA . ASP A 1 82 ? 5.210 12.947 -19.600 1.00 96.88 82 ASP A CA 1
ATOM 572 C C . ASP A 1 82 ? 4.532 14.314 -19.737 1.00 96.88 82 ASP A C 1
ATOM 574 O O . ASP A 1 82 ? 4.496 14.877 -20.826 1.00 96.88 82 ASP A O 1
ATOM 578 N N . MET A 1 83 ? 4.070 14.903 -18.631 1.00 95.62 83 MET A N 1
ATOM 579 C CA . MET A 1 83 ? 3.587 16.282 -18.631 1.00 95.62 83 MET A CA 1
ATOM 580 C C . MET A 1 83 ? 4.703 17.250 -19.056 1.00 95.62 83 MET A C 1
ATOM 582 O O . MET A 1 83 ? 4.474 18.112 -19.906 1.00 95.62 83 MET A O 1
ATOM 586 N N . ALA A 1 84 ? 5.914 17.100 -18.507 1.00 96.38 84 ALA A N 1
ATOM 587 C CA . ALA A 1 84 ? 7.036 17.961 -18.859 1.00 96.38 84 ALA A CA 1
ATOM 588 C C . ALA A 1 84 ? 7.414 17.789 -20.336 1.00 96.38 84 ALA A C 1
ATOM 590 O O . ALA A 1 84 ? 7.672 18.774 -21.025 1.00 96.38 84 ALA A O 1
ATOM 591 N N . ARG A 1 85 ? 7.370 16.547 -20.842 1.00 97.25 85 ARG A N 1
ATOM 592 C CA . ARG A 1 85 ? 7.537 16.228 -22.267 1.00 97.25 85 ARG A CA 1
ATOM 593 C C . ARG A 1 85 ? 6.479 16.930 -23.118 1.00 97.25 85 ARG A C 1
ATOM 595 O O . ARG A 1 85 ? 6.844 17.592 -24.079 1.00 97.25 85 ARG A O 1
ATOM 602 N N . PHE A 1 86 ? 5.201 16.812 -22.757 1.00 95.62 86 PHE A N 1
ATOM 603 C CA . PHE A 1 86 ? 4.077 17.402 -23.487 1.00 95.62 86 PHE A CA 1
ATOM 604 C C . PHE A 1 86 ? 4.184 18.928 -23.588 1.00 95.62 86 PHE A C 1
ATOM 606 O O . PHE A 1 86 ? 4.007 19.496 -24.660 1.00 95.62 86 PHE A O 1
ATOM 613 N N . PHE A 1 87 ? 4.517 19.612 -22.493 1.00 94.94 87 PHE A N 1
ATOM 614 C CA . PHE A 1 87 ? 4.680 21.065 -22.543 1.00 94.94 87 PHE A CA 1
ATOM 615 C C . PHE A 1 87 ? 5.969 21.508 -23.231 1.00 94.94 87 PHE A C 1
ATOM 617 O O . PHE A 1 87 ? 5.993 22.575 -23.844 1.00 94.94 87 PHE A O 1
ATOM 624 N N . MET A 1 88 ? 7.033 20.706 -23.163 1.00 96.44 88 MET A N 1
ATOM 625 C CA . MET A 1 88 ? 8.249 20.987 -23.919 1.00 96.44 88 MET A CA 1
ATOM 626 C C . MET A 1 88 ? 8.032 20.823 -25.430 1.00 96.44 88 MET A C 1
ATOM 628 O O . MET A 1 88 ? 8.571 21.615 -26.196 1.00 96.44 88 MET A O 1
ATOM 632 N N . ASP A 1 89 ? 7.206 19.859 -25.844 1.00 96.25 89 ASP A N 1
ATOM 633 C CA . ASP A 1 89 ? 6.758 19.675 -27.233 1.00 96.25 89 ASP A CA 1
ATOM 634 C C . ASP A 1 89 ? 6.078 20.952 -27.749 1.00 96.25 89 ASP A C 1
ATOM 636 O O . ASP A 1 89 ? 6.554 21.581 -28.692 1.00 96.25 89 ASP A O 1
ATOM 640 N N . PHE A 1 90 ? 5.080 21.445 -27.007 1.00 94.25 90 PHE A N 1
ATOM 641 C CA . PHE A 1 90 ? 4.414 22.714 -27.308 1.00 94.25 90 PHE A CA 1
ATOM 642 C C . PHE A 1 90 ? 5.392 23.902 -27.372 1.00 94.25 90 PHE A C 1
ATOM 644 O O . PHE A 1 90 ? 5.374 24.684 -28.318 1.00 94.25 90 PHE A O 1
ATOM 651 N N . CYS A 1 91 ? 6.271 24.059 -26.375 1.00 93.19 91 CYS A N 1
ATOM 652 C CA . CYS A 1 91 ? 7.237 25.163 -26.351 1.00 93.19 91 CYS A CA 1
ATOM 653 C C . CYS A 1 91 ? 8.241 25.100 -27.513 1.00 93.19 91 CYS A C 1
ATOM 655 O O . CYS A 1 91 ? 8.718 26.142 -27.971 1.00 93.19 91 CYS A O 1
ATOM 657 N N . GLN A 1 92 ? 8.600 23.897 -27.966 1.00 94.06 92 GLN A N 1
ATOM 658 C CA . GLN A 1 92 ? 9.469 23.716 -29.121 1.00 94.06 92 GLN A CA 1
ATOM 659 C C . GLN A 1 92 ? 8.750 24.100 -30.414 1.00 94.06 92 GLN A C 1
ATOM 661 O O . GLN A 1 92 ? 9.369 24.761 -31.252 1.00 94.06 92 GLN A O 1
ATOM 666 N N . ASP A 1 93 ? 7.479 23.732 -30.563 1.00 94.31 93 ASP A N 1
ATOM 667 C CA . ASP A 1 93 ? 6.663 24.074 -31.733 1.00 94.31 93 ASP A CA 1
ATOM 668 C C . ASP A 1 93 ? 6.388 25.581 -31.835 1.00 94.31 93 ASP A C 1
ATOM 670 O O . ASP A 1 93 ? 6.482 26.158 -32.917 1.00 94.31 93 ASP A O 1
ATOM 674 N N . GLU A 1 94 ? 6.162 26.254 -30.706 1.00 93.88 94 GLU A N 1
ATOM 675 C CA . GLU A 1 94 ? 5.955 27.710 -30.650 1.00 93.88 94 GLU A CA 1
ATOM 676 C C . GLU A 1 94 ? 7.259 28.529 -30.751 1.00 93.88 94 GLU A C 1
ATOM 678 O O . GLU A 1 94 ? 7.255 29.768 -30.752 1.00 93.88 94 GLU A O 1
ATOM 683 N N . SER A 1 95 ? 8.419 27.872 -30.824 1.00 93.19 95 SER A N 1
ATOM 684 C CA . SER A 1 95 ? 9.695 28.570 -30.948 1.00 93.19 95 SER A CA 1
ATOM 685 C C . SER A 1 95 ? 9.827 29.245 -32.314 1.00 93.19 95 SER A C 1
ATOM 687 O O . SER A 1 95 ? 9.881 28.598 -33.356 1.00 93.19 95 SER A O 1
ATOM 689 N N . CYS A 1 96 ? 10.026 30.567 -32.326 1.00 92.69 96 CYS A N 1
ATOM 690 C CA . CYS A 1 96 ? 10.293 31.302 -33.569 1.00 92.69 96 CYS A CA 1
ATOM 691 C C . CYS A 1 96 ? 11.691 31.036 -34.167 1.00 92.69 96 CYS A C 1
ATOM 693 O O . CYS A 1 96 ? 12.027 31.583 -35.218 1.00 92.69 96 CYS A O 1
ATOM 695 N N . GLY A 1 97 ? 12.545 30.269 -33.473 1.00 91.94 97 GLY A N 1
ATOM 696 C CA . GLY A 1 97 ? 13.847 29.818 -33.973 1.00 91.94 97 GLY A CA 1
ATOM 697 C C . GLY A 1 97 ? 14.972 30.866 -34.016 1.00 91.94 97 GLY A C 1
ATOM 698 O O . GLY A 1 97 ? 16.047 30.576 -34.546 1.00 91.94 97 GLY A O 1
ATOM 699 N N . LYS A 1 98 ? 14.765 32.076 -33.474 1.00 93.38 98 LYS A N 1
ATOM 700 C CA . LYS A 1 98 ? 15.740 33.184 -33.573 1.00 93.38 98 LYS A CA 1
ATOM 701 C C . LYS A 1 98 ? 16.981 33.021 -32.692 1.00 93.38 98 LYS A C 1
ATOM 703 O O . LYS A 1 98 ? 18.081 33.299 -33.157 1.00 93.38 98 LYS A O 1
ATOM 708 N N . CYS A 1 99 ? 16.828 32.612 -31.431 1.00 93.62 99 CYS A N 1
ATOM 709 C CA . CYS A 1 99 ? 17.961 32.397 -30.527 1.00 93.62 99 CYS A CA 1
ATOM 710 C C . CYS A 1 99 ? 18.333 30.912 -30.462 1.00 93.62 99 CYS A C 1
ATOM 712 O O . CYS A 1 99 ? 17.475 30.055 -30.250 1.00 93.62 99 CYS A O 1
ATOM 714 N N . THR A 1 100 ? 19.625 30.613 -30.621 1.00 95.12 100 THR A N 1
ATOM 715 C CA . THR A 1 100 ? 20.154 29.241 -30.571 1.00 95.12 100 THR A CA 1
ATOM 716 C C . THR A 1 100 ? 19.817 28.508 -29.268 1.00 95.12 100 THR A C 1
ATOM 718 O O . THR A 1 100 ? 19.392 27.358 -29.374 1.00 95.12 100 THR A O 1
ATOM 721 N N . PRO A 1 101 ? 19.923 29.130 -28.067 1.00 94.94 101 PRO A N 1
ATOM 722 C CA . PRO A 1 101 ? 19.580 28.459 -26.813 1.00 94.94 101 PRO A CA 1
ATOM 723 C C . PRO A 1 101 ? 18.152 27.914 -26.811 1.00 94.94 101 PRO A C 1
ATOM 725 O O . PRO A 1 101 ? 17.964 26.732 -26.568 1.00 94.94 101 PRO A O 1
ATOM 728 N N . CYS A 1 102 ? 17.152 28.723 -27.176 1.00 94.81 102 CYS A N 1
ATOM 729 C CA . CYS A 1 102 ? 15.773 28.246 -27.263 1.00 94.81 102 CYS A CA 1
ATOM 730 C C . CYS A 1 102 ? 15.607 27.216 -28.389 1.00 94.81 102 CYS A C 1
ATOM 732 O O . CYS A 1 102 ? 15.131 26.121 -28.129 1.00 94.81 102 CYS A O 1
ATOM 734 N N . ARG A 1 103 ? 16.036 27.522 -29.623 1.00 95.06 103 ARG A N 1
ATOM 735 C CA . ARG A 1 103 ? 15.781 26.667 -30.800 1.00 95.06 103 ARG A CA 1
ATOM 736 C C . ARG A 1 103 ? 16.351 25.253 -30.664 1.00 95.06 103 ARG A C 1
ATOM 738 O O . ARG A 1 103 ? 15.656 24.283 -30.945 1.00 95.06 103 ARG A O 1
ATOM 745 N N . GLU A 1 104 ? 17.623 25.139 -30.291 1.00 96.12 104 GLU A N 1
ATOM 746 C CA . GLU A 1 104 ? 18.289 23.835 -30.180 1.00 96.12 104 GLU A CA 1
ATOM 747 C C . GLU A 1 104 ? 18.107 23.226 -28.789 1.00 96.12 104 GLU A C 1
ATOM 749 O O . GLU A 1 104 ? 17.985 22.008 -28.652 1.00 96.12 104 GLU A O 1
ATOM 754 N N . GLY A 1 105 ? 18.067 24.067 -27.752 1.00 96.31 105 GLY A N 1
ATOM 755 C CA . GLY A 1 105 ? 17.946 23.621 -26.372 1.00 96.31 105 GLY A CA 1
ATOM 756 C C . GLY A 1 105 ? 16.612 22.940 -26.095 1.00 96.31 105 GLY A C 1
ATOM 757 O O . GLY A 1 105 ? 16.619 21.811 -25.608 1.00 96.31 105 GLY A O 1
ATOM 758 N N . THR A 1 106 ? 15.477 23.550 -26.462 1.00 95.88 106 THR A N 1
ATOM 759 C CA . THR A 1 106 ? 14.148 22.945 -26.226 1.00 95.88 106 THR A CA 1
ATOM 760 C C . THR A 1 106 ? 13.988 21.632 -26.987 1.00 95.88 106 THR A C 1
ATOM 762 O O . THR A 1 106 ? 13.568 20.628 -26.414 1.00 95.88 106 THR A O 1
ATOM 765 N N . LYS A 1 107 ? 14.447 21.586 -28.244 1.00 96.94 107 LYS A N 1
ATOM 766 C CA . LYS A 1 107 ? 14.489 20.364 -29.056 1.00 96.94 107 LYS A CA 1
ATOM 767 C C . LYS A 1 107 ? 15.289 19.252 -28.382 1.00 96.94 107 LYS A C 1
ATOM 769 O O . LYS A 1 107 ? 14.858 18.099 -28.358 1.00 96.94 107 LYS A O 1
ATOM 774 N N . ARG A 1 108 ? 16.458 19.571 -27.824 1.00 97.38 108 ARG A N 1
ATOM 775 C CA . ARG A 1 108 ? 17.291 18.576 -27.146 1.00 97.38 108 ARG A CA 1
ATOM 776 C C . ARG A 1 108 ? 16.682 18.124 -25.813 1.00 97.38 108 ARG A C 1
ATOM 778 O O . ARG A 1 108 ? 16.714 16.928 -25.533 1.00 97.38 108 ARG A O 1
ATOM 785 N N . MET A 1 109 ? 16.068 19.025 -25.044 1.00 97.62 109 MET A N 1
ATOM 786 C CA . MET A 1 109 ? 15.326 18.662 -23.829 1.00 97.62 109 MET A CA 1
ATOM 787 C C . MET A 1 109 ? 14.157 17.720 -24.143 1.00 97.62 109 MET A C 1
ATOM 789 O O . MET A 1 109 ? 13.999 16.695 -23.480 1.00 97.62 109 MET A O 1
ATOM 793 N N . LEU A 1 110 ? 13.386 18.008 -25.198 1.00 98.06 110 LEU A N 1
ATOM 794 C CA . LEU A 1 110 ? 12.288 17.156 -25.657 1.00 98.06 110 LEU A CA 1
ATOM 795 C C . LEU A 1 110 ? 12.764 15.740 -26.010 1.00 98.06 110 LEU A C 1
ATOM 797 O O . LEU A 1 110 ? 12.117 14.760 -25.642 1.00 98.06 110 LEU A O 1
ATOM 801 N N . GLN A 1 111 ? 13.911 15.613 -26.685 1.00 98.25 111 GLN A N 1
ATOM 802 C CA . GLN A 1 111 ? 14.504 14.309 -27.009 1.00 98.25 111 GLN A CA 1
ATOM 803 C C . GLN A 1 111 ? 14.864 13.501 -25.760 1.00 98.25 111 GLN A C 1
ATOM 805 O O . GLN A 1 111 ? 14.630 12.291 -25.730 1.00 98.25 111 GLN A O 1
ATOM 810 N N . ILE A 1 112 ? 15.424 14.151 -24.736 1.00 98.31 112 ILE A N 1
ATOM 811 C CA . ILE A 1 112 ? 15.777 13.494 -23.472 1.00 98.31 112 ILE A CA 1
ATOM 812 C C . ILE A 1 112 ? 14.502 13.026 -22.762 1.00 98.31 112 ILE A C 1
ATOM 814 O O . ILE A 1 112 ? 14.375 11.845 -22.452 1.00 98.31 112 ILE A O 1
ATOM 818 N N . LEU A 1 113 ? 13.505 13.900 -22.601 1.00 98.06 113 LEU A N 1
ATOM 819 C CA . LEU A 1 113 ? 12.223 13.552 -21.975 1.00 98.06 113 LEU A CA 1
ATOM 820 C C . LEU A 1 113 ? 11.490 12.428 -22.722 1.00 98.06 113 LEU A C 1
ATOM 822 O O . LEU A 1 113 ? 10.945 11.507 -22.113 1.00 98.06 113 LEU A O 1
ATOM 826 N N . THR A 1 114 ? 11.517 12.462 -24.054 1.00 98.06 114 THR A N 1
ATOM 827 C CA . THR A 1 114 ? 10.973 11.387 -24.896 1.00 98.06 114 THR A CA 1
ATOM 828 C C . THR A 1 114 ? 11.733 10.081 -24.675 1.00 98.06 114 THR A C 1
ATOM 830 O O . THR A 1 114 ? 11.122 9.025 -24.560 1.00 98.06 114 THR A O 1
ATOM 833 N N . SER A 1 115 ? 13.059 10.133 -24.541 1.00 97.69 115 SER A N 1
ATOM 834 C CA . SER A 1 115 ? 13.864 8.944 -24.243 1.00 97.69 115 SER A CA 1
ATOM 835 C C . SER A 1 115 ? 13.512 8.363 -22.873 1.00 97.69 115 SER A C 1
ATOM 837 O O . SER A 1 115 ? 13.292 7.159 -22.772 1.00 97.69 115 SER A O 1
ATOM 839 N N . ILE A 1 116 ? 13.368 9.200 -21.840 1.00 97.75 116 ILE A N 1
ATOM 840 C CA . ILE A 1 116 ? 12.975 8.768 -20.489 1.00 97.75 116 ILE A CA 1
ATOM 841 C C . ILE A 1 116 ? 11.584 8.113 -20.506 1.00 97.75 116 ILE A C 1
ATOM 843 O O . ILE A 1 116 ? 11.416 7.006 -19.999 1.00 97.75 116 ILE A O 1
ATOM 847 N N . THR A 1 117 ? 10.592 8.748 -21.136 1.00 97.25 117 THR A N 1
ATOM 848 C CA . THR A 1 117 ? 9.218 8.204 -21.239 1.00 97.25 117 THR A CA 1
ATOM 849 C C . THR A 1 117 ? 9.124 6.939 -22.100 1.00 97.25 117 THR A C 1
ATOM 851 O O . THR A 1 117 ? 8.206 6.144 -21.917 1.00 97.25 117 THR A O 1
ATOM 854 N N . GLN A 1 118 ? 10.095 6.702 -22.986 1.00 96.38 118 GLN A N 1
ATOM 855 C CA . GLN A 1 118 ? 10.223 5.477 -23.782 1.00 96.38 118 GLN A CA 1
ATOM 856 C C . GLN A 1 118 ? 11.101 4.392 -23.133 1.00 96.38 118 GLN A C 1
ATOM 858 O O . GLN A 1 118 ? 11.428 3.406 -23.792 1.00 96.38 118 GLN A O 1
ATOM 863 N N . GLY A 1 119 ? 11.542 4.571 -21.883 1.00 94.88 119 GLY A N 1
ATOM 864 C CA . GLY A 1 119 ? 12.410 3.605 -21.192 1.00 94.88 119 GLY A CA 1
ATOM 865 C C . GLY A 1 119 ? 13.855 3.568 -21.688 1.00 94.88 119 GLY A C 1
ATOM 866 O O . GLY A 1 119 ? 14.586 2.634 -21.380 1.00 94.88 119 GLY A O 1
ATOM 867 N N . LYS A 1 120 ? 14.278 4.584 -22.443 1.00 96.69 120 LYS A N 1
ATOM 868 C CA . LYS A 1 120 ? 15.640 4.769 -22.974 1.00 96.69 120 LYS A CA 1
ATOM 869 C C . LYS A 1 120 ? 16.419 5.865 -22.235 1.00 96.69 120 LYS A C 1
ATOM 871 O O . LYS A 1 120 ? 17.448 6.319 -22.740 1.00 96.69 120 LYS A O 1
ATOM 876 N N . GLY A 1 121 ? 15.902 6.327 -21.096 1.00 94.88 121 GLY A N 1
ATOM 877 C CA . GLY A 1 121 ? 16.576 7.293 -20.231 1.00 94.88 121 GLY A CA 1
ATOM 878 C C . GLY A 1 121 ? 17.870 6.727 -19.645 1.00 94.88 121 GLY A C 1
ATOM 879 O O . GLY A 1 121 ? 18.046 5.512 -19.560 1.00 94.88 121 GLY A O 1
ATOM 880 N N . LYS A 1 122 ? 18.790 7.612 -19.269 1.00 96.56 122 LYS A N 1
ATOM 881 C CA . LYS A 1 122 ? 20.124 7.270 -18.769 1.00 96.56 122 LYS A CA 1
ATOM 882 C C . LYS A 1 122 ? 20.432 8.019 -17.479 1.00 96.56 122 LYS A C 1
ATOM 884 O O . LYS A 1 122 ? 19.947 9.126 -17.255 1.00 96.56 122 LYS A O 1
ATOM 889 N N . GLU A 1 123 ? 21.292 7.430 -16.651 1.00 96.19 123 GLU A N 1
ATOM 890 C CA . GLU A 1 123 ? 21.888 8.150 -15.522 1.00 96.19 123 GLU A CA 1
ATOM 891 C C . GLU A 1 123 ? 22.586 9.423 -16.026 1.00 96.19 123 GLU A C 1
ATOM 893 O O . GLU A 1 123 ? 23.306 9.383 -17.027 1.00 96.19 123 GLU A O 1
ATOM 898 N N . GLY A 1 124 ? 22.362 10.547 -15.344 1.00 96.56 124 GLY A N 1
ATOM 899 C CA . GLY A 1 124 ? 22.843 11.867 -15.762 1.00 96.56 124 GLY A CA 1
ATOM 900 C C . GLY A 1 124 ? 21.860 12.677 -16.617 1.00 96.56 124 GLY A C 1
ATOM 901 O O . GLY A 1 124 ? 22.066 13.879 -16.781 1.00 96.56 124 GLY A O 1
ATOM 902 N N . ASP A 1 125 ? 20.787 12.076 -17.153 1.00 97.75 125 ASP A N 1
ATOM 903 C CA . ASP A 1 125 ? 19.812 12.812 -17.977 1.00 97.75 125 ASP A CA 1
ATOM 904 C C . ASP A 1 125 ? 19.070 13.896 -17.173 1.00 97.75 125 ASP A C 1
ATOM 906 O O . ASP A 1 125 ? 18.739 14.946 -17.723 1.00 97.75 125 ASP A O 1
ATOM 910 N N . ILE A 1 126 ? 18.819 13.667 -15.877 1.00 97.69 126 ILE A N 1
ATOM 911 C CA . ILE A 1 126 ? 18.153 14.641 -14.994 1.00 97.69 126 ILE A CA 1
ATOM 912 C C . ILE A 1 126 ? 19.048 15.869 -14.813 1.00 97.69 126 ILE A C 1
ATOM 914 O O . ILE A 1 126 ? 18.603 16.995 -15.018 1.00 97.69 126 ILE A O 1
ATOM 918 N N . GLU A 1 127 ? 20.316 15.648 -14.479 1.00 97.94 127 GLU A N 1
ATOM 919 C CA . GLU A 1 127 ? 21.300 16.705 -14.257 1.00 97.94 127 GLU A CA 1
ATOM 920 C C . GLU A 1 127 ? 21.550 17.501 -15.546 1.00 97.94 127 GLU A C 1
ATOM 922 O O . GLU A 1 127 ? 21.617 18.730 -15.518 1.00 97.94 127 GLU A O 1
ATOM 927 N N . LEU A 1 128 ? 21.601 16.817 -16.695 1.00 97.75 128 LEU A N 1
ATOM 928 C CA . LEU A 1 128 ? 21.718 17.462 -18.001 1.00 97.75 128 LEU A CA 1
ATOM 929 C C . LEU A 1 128 ? 20.493 18.333 -18.322 1.00 97.75 128 LEU A C 1
ATOM 931 O O . LEU A 1 128 ? 20.646 19.435 -18.849 1.00 97.75 128 LEU A O 1
ATOM 935 N N . LEU A 1 129 ? 19.279 17.871 -18.000 1.00 98.12 129 LEU A N 1
ATOM 936 C CA . LEU A 1 129 ? 18.065 18.678 -18.150 1.00 98.12 129 LEU A CA 1
ATOM 937 C C . LEU A 1 129 ? 18.110 19.935 -17.269 1.00 98.12 129 LEU A C 1
ATOM 939 O O . LEU A 1 129 ? 17.730 21.004 -17.745 1.00 98.12 129 LEU A O 1
ATOM 943 N N . GLU A 1 130 ? 18.579 19.834 -16.023 1.00 97.75 130 GLU A N 1
ATOM 944 C CA . GLU A 1 130 ? 18.730 20.979 -15.111 1.00 97.75 130 GLU A CA 1
ATOM 945 C C . GLU A 1 130 ? 19.747 22.002 -15.647 1.00 97.75 130 GLU A C 1
ATOM 947 O O . GLU A 1 130 ? 19.453 23.200 -15.697 1.00 97.75 130 GLU A O 1
ATOM 952 N N . GLU A 1 131 ? 20.911 21.537 -16.110 1.00 97.50 131 GLU A N 1
ATOM 953 C CA . GLU A 1 131 ? 21.955 22.386 -16.694 1.00 97.50 131 GLU A CA 1
ATOM 954 C C . GLU A 1 131 ? 21.452 23.111 -17.951 1.00 97.50 131 GLU A C 1
ATOM 956 O O . GLU A 1 131 ? 21.541 24.338 -18.066 1.00 97.50 131 GLU A O 1
ATOM 961 N N . MET A 1 132 ? 20.859 22.363 -18.885 1.00 97.12 132 MET A N 1
ATOM 962 C CA . MET A 1 132 ? 20.298 22.920 -20.112 1.00 97.12 132 MET A CA 1
ATOM 963 C C . MET A 1 132 ? 19.186 23.928 -19.822 1.00 97.12 132 MET A C 1
ATOM 965 O O . MET A 1 132 ? 19.130 24.981 -20.459 1.00 97.12 132 MET A O 1
ATOM 969 N N . ALA A 1 133 ? 18.314 23.628 -18.859 1.00 96.44 133 ALA A N 1
ATOM 970 C CA . ALA A 1 133 ? 17.230 24.515 -18.471 1.00 96.44 133 ALA A CA 1
ATOM 971 C C . ALA A 1 133 ? 17.746 25.875 -17.983 1.00 96.44 133 ALA A C 1
ATOM 973 O O . ALA A 1 133 ? 17.200 26.904 -18.386 1.00 96.44 133 ALA A O 1
ATOM 974 N N . ALA A 1 134 ? 18.802 25.889 -17.164 1.00 95.62 134 ALA A N 1
ATOM 975 C CA . ALA A 1 134 ? 19.424 27.123 -16.688 1.00 95.62 134 ALA A CA 1
ATOM 976 C C . ALA A 1 134 ? 19.993 27.953 -17.852 1.00 95.62 134 ALA A C 1
ATOM 978 O O . ALA A 1 134 ? 19.683 29.136 -17.983 1.00 95.62 134 ALA A O 1
ATOM 979 N N . ILE A 1 135 ? 20.733 27.316 -18.767 1.00 96.19 135 ILE A N 1
ATOM 980 C CA . ILE A 1 135 ? 21.317 27.991 -19.937 1.00 96.19 135 ILE A CA 1
ATOM 981 C C . ILE A 1 135 ? 20.231 28.599 -20.833 1.00 96.19 135 ILE A C 1
ATOM 983 O O . ILE A 1 135 ? 20.345 29.747 -21.264 1.00 96.19 135 ILE A O 1
ATOM 987 N N . ILE A 1 136 ? 19.169 27.845 -21.132 1.00 96.00 136 ILE A N 1
ATOM 988 C CA . ILE A 1 136 ? 18.074 28.322 -21.990 1.00 96.00 136 ILE A CA 1
ATOM 989 C C . ILE A 1 136 ? 17.367 29.508 -21.340 1.00 96.00 136 ILE A C 1
ATOM 991 O O . ILE A 1 136 ? 17.065 30.484 -22.031 1.00 96.00 136 ILE A O 1
ATOM 995 N N . LYS A 1 137 ? 17.128 29.435 -20.028 1.00 94.81 137 LYS A N 1
ATOM 996 C CA . LYS A 1 137 ? 16.483 30.497 -19.258 1.00 94.81 137 LYS A CA 1
ATOM 997 C C . LYS A 1 137 ? 17.285 31.797 -19.290 1.00 94.81 137 LYS A C 1
ATOM 999 O O . LYS A 1 137 ? 16.701 32.844 -19.547 1.00 94.81 137 LYS A O 1
ATOM 1004 N N . ASP A 1 138 ? 18.601 31.724 -19.114 1.00 95.25 138 ASP A N 1
ATOM 1005 C CA . ASP A 1 138 ? 19.454 32.913 -19.008 1.00 95.25 138 ASP A CA 1
ATOM 1006 C C . ASP A 1 138 ? 19.851 33.502 -20.373 1.00 95.25 138 ASP A C 1
ATOM 1008 O O . ASP A 1 138 ? 20.026 34.713 -20.506 1.00 95.25 138 ASP A O 1
ATOM 1012 N N . ALA A 1 139 ? 19.979 32.665 -21.409 1.00 95.62 139 ALA A N 1
ATOM 1013 C CA . ALA A 1 139 ? 20.493 33.078 -22.719 1.00 95.62 139 ALA A CA 1
ATOM 1014 C C . ALA A 1 139 ? 19.408 33.299 -23.794 1.00 95.62 139 ALA A C 1
ATOM 1016 O O . ALA A 1 139 ? 19.719 33.685 -24.926 1.00 95.62 139 ALA A O 1
ATOM 1017 N N . SER A 1 140 ? 18.130 33.048 -23.489 1.00 96.12 140 SER A N 1
ATOM 1018 C CA . SER A 1 140 ? 17.028 33.292 -24.428 1.00 96.12 140 SER A CA 1
ATOM 1019 C C . SER A 1 140 ? 16.610 34.761 -24.483 1.00 96.12 140 SER A C 1
ATOM 1021 O O . SER A 1 140 ? 16.565 35.464 -23.477 1.00 96.12 140 SER A O 1
ATOM 1023 N N . LEU A 1 141 ? 16.241 35.219 -25.684 1.00 95.44 141 LEU A N 1
ATOM 1024 C CA . LEU A 1 141 ? 15.966 36.636 -25.953 1.00 95.44 141 LEU A CA 1
ATOM 1025 C C . LEU A 1 141 ? 14.563 37.104 -25.540 1.00 95.44 141 LEU A C 1
ATOM 1027 O O . LEU A 1 141 ? 14.359 38.297 -25.344 1.00 95.44 141 LEU A O 1
ATOM 1031 N N . CYS A 1 142 ? 13.580 36.203 -25.475 1.00 93.88 142 CYS A N 1
ATOM 1032 C CA . CYS A 1 142 ? 12.182 36.545 -25.204 1.00 93.88 142 CYS A CA 1
ATOM 1033 C C . CYS A 1 142 ? 11.620 35.750 -24.024 1.00 93.88 142 CYS A C 1
ATOM 1035 O O . CYS A 1 142 ? 12.137 34.687 -23.684 1.00 93.88 142 CYS A O 1
ATOM 1037 N N . GLY A 1 143 ? 10.505 36.226 -23.461 1.00 89.88 143 GLY A N 1
ATOM 1038 C CA . GLY A 1 143 ? 9.862 35.593 -22.307 1.00 89.88 143 GLY A CA 1
ATOM 1039 C C . GLY A 1 143 ? 9.463 34.132 -22.538 1.00 89.88 143 GLY A C 1
ATOM 1040 O O . GLY A 1 143 ? 9.633 33.319 -21.635 1.00 89.88 143 GLY A O 1
ATOM 1041 N N . LEU A 1 144 ? 9.015 33.760 -23.747 1.00 90.06 144 LEU A N 1
ATOM 1042 C CA . LEU A 1 144 ? 8.698 32.359 -24.061 1.00 90.06 144 LEU A CA 1
ATOM 1043 C C . LEU A 1 144 ? 9.946 31.476 -23.951 1.00 90.06 144 LEU A C 1
ATOM 1045 O O . LEU A 1 144 ? 9.920 30.481 -23.241 1.00 90.06 144 LEU A O 1
ATOM 1049 N N . GLY A 1 145 ? 11.057 31.869 -24.582 1.00 92.69 145 GLY A N 1
ATOM 1050 C CA . GLY A 1 145 ? 12.309 31.111 -24.496 1.00 92.69 145 GLY A CA 1
ATOM 1051 C C . GLY A 1 145 ? 12.867 31.055 -23.071 1.00 92.69 145 GLY A C 1
ATOM 1052 O O . GLY A 1 145 ? 13.328 30.006 -22.639 1.00 92.69 145 GLY A O 1
ATOM 1053 N N . GLN A 1 146 ? 12.765 32.154 -22.318 1.00 93.50 146 GLN A N 1
ATOM 1054 C CA . GLN A 1 146 ? 13.219 32.217 -20.924 1.00 93.50 146 GLN A CA 1
ATOM 1055 C C . GLN A 1 146 ? 12.377 31.336 -19.985 1.00 93.50 146 GLN A C 1
ATOM 1057 O O . GLN A 1 146 ? 12.889 30.818 -18.997 1.00 93.50 146 GLN A O 1
ATOM 1062 N N . THR A 1 147 ? 11.086 31.155 -20.276 1.00 93.00 147 THR A N 1
ATOM 1063 C CA . THR A 1 147 ? 10.157 30.388 -19.425 1.00 93.00 147 THR A CA 1
ATOM 1064 C C . THR A 1 147 ? 9.916 28.958 -19.905 1.00 93.00 147 THR A C 1
ATOM 1066 O O . THR A 1 147 ? 9.476 28.133 -19.111 1.00 93.00 147 THR A O 1
ATOM 1069 N N . ALA A 1 148 ? 10.243 28.621 -21.156 1.00 93.94 148 ALA A N 1
ATOM 1070 C CA . ALA A 1 148 ? 10.061 27.283 -21.724 1.00 93.94 148 ALA A CA 1
ATOM 1071 C C . ALA A 1 148 ? 10.613 26.133 -20.850 1.00 93.94 148 ALA A C 1
ATOM 1073 O O . ALA A 1 148 ? 9.967 25.088 -20.799 1.00 93.94 148 ALA A O 1
ATOM 1074 N N . PRO A 1 149 ? 11.738 26.280 -20.117 1.00 95.25 149 PRO A N 1
ATOM 1075 C CA . PRO A 1 149 ? 12.238 25.219 -19.238 1.00 95.25 149 PRO A CA 1
ATOM 1076 C C . PRO A 1 149 ? 11.502 25.061 -17.893 1.00 95.25 149 PRO A C 1
ATOM 1078 O O . PRO A 1 149 ? 11.768 24.098 -17.171 1.00 95.25 149 PRO A O 1
ATOM 1081 N N . ASN A 1 150 ? 10.597 25.971 -17.511 1.00 94.25 150 ASN A N 1
ATOM 1082 C CA . ASN A 1 150 ? 9.949 25.950 -16.190 1.00 94.25 150 ASN A CA 1
ATOM 1083 C C . ASN A 1 150 ? 9.155 24.662 -15.880 1.00 94.25 150 ASN A C 1
ATOM 1085 O O . ASN A 1 150 ? 9.260 24.192 -14.740 1.00 94.25 150 ASN A O 1
ATOM 1089 N N . PRO A 1 151 ? 8.406 24.035 -16.817 1.00 93.38 151 PRO A N 1
ATOM 1090 C CA . PRO A 1 151 ? 7.732 22.764 -16.540 1.00 93.38 151 PRO A CA 1
ATOM 1091 C C . PRO A 1 151 ? 8.724 21.672 -16.130 1.00 93.38 151 PRO A C 1
ATOM 1093 O O . PRO A 1 151 ? 8.443 20.865 -15.250 1.00 93.38 151 PRO A O 1
ATOM 1096 N N . ILE A 1 152 ? 9.924 21.679 -16.710 1.00 95.69 152 ILE A N 1
ATOM 1097 C CA . ILE A 1 152 ? 10.969 20.691 -16.429 1.00 95.69 152 ILE A CA 1
ATOM 1098 C C . ILE A 1 152 ? 11.613 20.979 -15.076 1.00 95.69 152 ILE A C 1
ATOM 1100 O O . ILE A 1 152 ? 11.644 20.103 -14.219 1.00 95.69 152 ILE A O 1
ATOM 1104 N N . LEU A 1 153 ? 12.047 22.220 -14.837 1.00 95.25 153 LEU A N 1
ATOM 1105 C CA . LEU A 1 153 ? 12.647 22.611 -13.557 1.00 95.25 153 LEU A CA 1
ATOM 1106 C C . LEU A 1 153 ? 11.695 22.365 -12.381 1.00 95.25 153 LEU A C 1
ATOM 1108 O O . LEU A 1 153 ? 12.099 21.825 -11.352 1.00 95.25 153 LEU A O 1
ATOM 1112 N N . SER A 1 154 ? 10.421 22.733 -12.530 1.00 94.50 154 SER A N 1
ATOM 1113 C CA . SER A 1 154 ? 9.421 22.535 -11.478 1.00 94.50 154 SER A CA 1
ATOM 1114 C C . SER A 1 154 ? 9.097 21.055 -11.260 1.00 94.50 154 SER A C 1
ATOM 1116 O O . SER A 1 154 ? 9.033 20.610 -10.112 1.00 94.50 154 SER A O 1
ATOM 1118 N N . THR A 1 155 ? 8.954 20.257 -12.324 1.00 95.56 155 THR A N 1
ATOM 1119 C CA . THR A 1 155 ? 8.687 18.821 -12.167 1.00 95.56 155 THR A CA 1
ATOM 1120 C C . THR A 1 155 ? 9.889 18.053 -11.629 1.00 95.56 155 THR A C 1
ATOM 1122 O O . THR A 1 155 ? 9.688 17.171 -10.802 1.00 95.56 155 THR A O 1
ATOM 1125 N N . ILE A 1 156 ? 11.127 18.404 -11.984 1.00 96.69 156 ILE A N 1
ATOM 1126 C CA . ILE A 1 156 ? 12.321 17.817 -11.356 1.00 96.69 156 ILE A CA 1
ATOM 1127 C C . ILE A 1 156 ? 12.384 18.218 -9.877 1.00 96.69 156 ILE A C 1
ATOM 1129 O O . ILE A 1 156 ? 12.535 17.352 -9.020 1.00 96.69 156 ILE A O 1
ATOM 1133 N N . ARG A 1 157 ? 12.171 19.500 -9.542 1.00 95.56 157 ARG A N 1
ATOM 1134 C CA . ARG A 1 157 ? 12.198 19.989 -8.151 1.00 95.56 157 ARG A CA 1
ATOM 1135 C C . ARG A 1 157 ? 11.247 19.220 -7.229 1.00 95.56 157 ARG A C 1
ATOM 1137 O O . ARG A 1 157 ? 11.621 18.912 -6.100 1.00 95.56 157 ARG A O 1
ATOM 1144 N N . TYR A 1 158 ? 10.025 18.938 -7.682 1.00 95.25 158 TYR A N 1
ATOM 1145 C CA . TYR A 1 158 ? 8.985 18.342 -6.832 1.00 95.25 158 TYR A CA 1
ATOM 1146 C C . TYR A 1 158 ? 8.753 16.846 -7.062 1.00 95.25 158 TYR A C 1
ATOM 1148 O O . TYR A 1 158 ? 8.276 16.164 -6.157 1.00 95.25 158 TYR A O 1
ATOM 1156 N N . PHE A 1 159 ? 9.100 16.330 -8.240 1.00 96.31 159 PHE A N 1
ATOM 1157 C CA . PHE A 1 159 ? 8.818 14.960 -8.672 1.00 96.31 159 PHE A CA 1
ATOM 1158 C C . PHE A 1 159 ? 10.064 14.247 -9.221 1.00 96.31 159 PHE A C 1
ATOM 1160 O O . PHE A 1 159 ? 9.921 13.315 -10.009 1.00 96.31 159 PHE A O 1
ATOM 1167 N N . ARG A 1 160 ? 11.284 14.617 -8.782 1.00 96.19 160 ARG A N 1
ATOM 1168 C CA . ARG A 1 160 ? 12.552 13.949 -9.169 1.00 96.19 160 ARG A CA 1
ATOM 1169 C C . ARG A 1 160 ? 12.465 12.426 -9.105 1.00 96.19 160 ARG A C 1
ATOM 1171 O O . ARG A 1 160 ? 12.903 11.750 -10.027 1.00 96.19 160 ARG A O 1
ATOM 1178 N N . LYS A 1 161 ? 11.831 11.894 -8.054 1.00 94.94 161 LYS A N 1
ATOM 1179 C CA . LYS A 1 161 ? 11.642 10.450 -7.877 1.00 94.94 161 LYS A CA 1
ATOM 1180 C C . LYS A 1 161 ? 10.934 9.800 -9.072 1.00 94.94 161 LYS A C 1
ATOM 1182 O O . LYS A 1 161 ? 11.313 8.703 -9.457 1.00 94.94 161 LYS A O 1
ATOM 1187 N N . GLU A 1 162 ? 9.946 10.460 -9.687 1.00 96.06 162 GLU A N 1
ATOM 1188 C CA . GLU A 1 162 ? 9.292 9.911 -10.883 1.00 96.06 162 GLU A CA 1
ATOM 1189 C C . GLU A 1 162 ? 10.289 9.773 -12.040 1.00 96.06 162 GLU A C 1
ATOM 1191 O O . GLU A 1 162 ? 10.265 8.757 -12.724 1.00 96.06 162 GLU A O 1
ATOM 1196 N N . TYR A 1 163 ? 11.201 10.732 -12.232 1.00 97.31 163 TYR A N 1
ATOM 1197 C CA . TYR A 1 163 ? 12.260 10.629 -13.243 1.00 97.31 163 TYR A CA 1
ATOM 1198 C C . TYR A 1 163 ? 13.225 9.479 -12.934 1.00 97.31 163 TYR A C 1
ATOM 1200 O O . TYR A 1 163 ? 13.519 8.670 -13.812 1.00 97.31 163 TYR A O 1
ATOM 1208 N N . GLU A 1 164 ? 13.678 9.373 -11.683 1.00 95.75 164 GLU A N 1
ATOM 1209 C CA . GLU A 1 164 ? 14.567 8.294 -11.235 1.00 95.75 164 GLU A CA 1
ATOM 1210 C C . GLU A 1 164 ? 13.919 6.917 -11.418 1.00 95.75 164 GLU A C 1
ATOM 1212 O O . GLU A 1 164 ? 14.574 5.989 -11.885 1.00 95.75 164 GLU A O 1
ATOM 1217 N N . ASP A 1 165 ? 12.623 6.779 -11.126 1.00 94.31 165 ASP A N 1
ATOM 1218 C CA . ASP A 1 165 ? 11.886 5.533 -11.339 1.00 94.31 165 ASP A CA 1
ATOM 1219 C C . ASP A 1 165 ? 11.735 5.186 -12.826 1.00 94.31 165 ASP A C 1
ATOM 1221 O O . ASP A 1 165 ? 11.837 4.011 -13.180 1.00 94.31 165 ASP A O 1
ATOM 1225 N N . HIS A 1 166 ? 11.555 6.175 -13.711 1.00 96.31 166 HIS A N 1
ATOM 1226 C CA . HIS A 1 166 ? 11.536 5.931 -15.159 1.00 96.31 166 HIS A CA 1
ATOM 1227 C C . HIS A 1 166 ? 12.900 5.455 -15.672 1.00 96.31 166 HIS A C 1
ATOM 1229 O O . HIS A 1 166 ? 12.950 4.562 -16.515 1.00 96.31 166 HIS A O 1
ATOM 1235 N N . ILE A 1 167 ? 13.991 6.039 -15.168 1.00 96.19 167 ILE A N 1
ATOM 1236 C CA . ILE A 1 167 ? 15.358 5.743 -15.618 1.00 96.19 167 ILE A CA 1
ATOM 1237 C C . ILE A 1 167 ? 15.860 4.413 -15.043 1.00 96.19 167 ILE A C 1
ATOM 1239 O O . ILE A 1 167 ? 16.377 3.583 -15.782 1.00 96.19 167 ILE A O 1
ATOM 1243 N N . ARG A 1 168 ? 15.706 4.198 -13.731 1.00 93.44 168 ARG A N 1
ATOM 1244 C CA . ARG A 1 168 ? 16.319 3.070 -13.005 1.00 93.44 168 ARG A CA 1
ATOM 1245 C C . ARG A 1 168 ? 15.418 1.857 -12.896 1.00 93.44 168 ARG A C 1
ATOM 1247 O O . ARG A 1 168 ? 15.888 0.728 -12.963 1.00 93.44 168 ARG A O 1
ATOM 1254 N N . ASN A 1 169 ? 14.131 2.092 -12.654 1.00 90.44 169 ASN A N 1
ATOM 1255 C CA . ASN A 1 169 ? 13.162 1.032 -12.383 1.00 90.44 169 ASN A CA 1
ATOM 1256 C C . ASN A 1 169 ? 12.259 0.753 -13.594 1.00 90.44 169 ASN A C 1
ATOM 1258 O O . ASN A 1 169 ? 11.373 -0.088 -13.482 1.00 90.44 169 ASN A O 1
ATOM 1262 N N . HIS A 1 170 ? 12.444 1.474 -14.711 1.00 92.69 170 HIS A N 1
ATOM 1263 C CA . HIS A 1 170 ? 11.558 1.451 -15.879 1.00 92.69 170 HIS A CA 1
ATOM 1264 C C . HIS A 1 170 ? 10.077 1.553 -15.484 1.00 92.69 170 HIS A C 1
ATOM 1266 O O . HIS A 1 170 ? 9.221 0.847 -16.011 1.00 92.69 170 HIS A O 1
ATOM 1272 N N . ARG A 1 171 ? 9.765 2.422 -14.511 1.00 92.31 171 ARG A N 1
ATOM 1273 C CA . ARG A 1 171 ? 8.458 2.454 -13.852 1.00 92.31 171 ARG A CA 1
ATOM 1274 C C . ARG A 1 171 ? 7.791 3.825 -13.914 1.00 92.31 171 ARG A C 1
ATOM 1276 O O . ARG A 1 171 ? 8.323 4.816 -13.429 1.00 92.31 171 ARG A O 1
ATOM 1283 N N . CYS A 1 172 ? 6.557 3.851 -14.427 1.00 94.56 172 CYS A N 1
ATOM 1284 C CA . CYS A 1 172 ? 5.658 5.010 -14.382 1.00 94.56 172 CYS A CA 1
ATOM 1285 C C . CYS A 1 172 ? 4.444 4.734 -13.481 1.00 94.56 172 CYS A C 1
ATOM 1287 O O . CYS A 1 172 ? 3.509 4.065 -13.912 1.00 94.56 172 CYS A O 1
ATOM 1289 N N . ASP A 1 173 ? 4.412 5.254 -12.253 1.00 90.88 173 ASP A N 1
ATOM 1290 C CA . ASP A 1 173 ? 3.306 4.993 -11.306 1.00 90.88 173 ASP A CA 1
ATOM 1291 C C . ASP A 1 173 ? 1.933 5.489 -11.800 1.00 90.88 173 ASP A C 1
ATOM 1293 O O . ASP A 1 173 ? 0.889 4.955 -11.423 1.00 90.88 173 ASP A O 1
ATOM 1297 N N . ALA A 1 174 ? 1.920 6.486 -12.687 1.00 92.62 174 ALA A N 1
ATOM 1298 C CA . ALA A 1 174 ? 0.699 6.979 -13.316 1.00 92.62 174 ALA A CA 1
ATOM 1299 C C . ALA A 1 174 ? 0.145 6.031 -14.402 1.00 92.62 174 ALA A C 1
ATOM 1301 O O . ALA A 1 174 ? -1.008 6.192 -14.799 1.00 92.62 174 ALA A O 1
ATOM 1302 N N . ALA A 1 175 ? 0.943 5.056 -14.862 1.00 93.06 175 ALA A N 1
ATOM 1303 C CA . ALA A 1 175 ? 0.639 4.137 -15.962 1.00 93.06 175 ALA A CA 1
ATOM 1304 C C . ALA A 1 175 ? 0.277 4.850 -17.286 1.00 93.06 175 ALA A C 1
ATOM 1306 O O . ALA A 1 175 ? -0.625 4.426 -18.010 1.00 93.06 175 ALA A O 1
ATOM 1307 N N . VAL A 1 176 ? 0.978 5.950 -17.592 1.00 93.12 176 VAL A N 1
ATOM 1308 C CA . VAL A 1 176 ? 0.778 6.755 -18.817 1.00 93.12 176 VAL A CA 1
ATOM 1309 C C . VAL A 1 176 ? 1.797 6.400 -19.900 1.00 93.12 176 VAL A C 1
ATOM 1311 O O . VAL A 1 176 ? 1.432 6.245 -21.061 1.00 93.12 176 VAL A O 1
ATOM 1314 N N . CYS A 1 177 ? 3.065 6.232 -19.520 1.00 94.25 177 CYS A N 1
ATOM 1315 C CA . CYS A 1 177 ? 4.167 5.925 -20.431 1.00 94.25 177 CYS A CA 1
ATOM 1316 C C . CYS A 1 177 ? 4.124 4.446 -20.861 1.00 94.25 177 CYS A C 1
ATOM 1318 O O . CYS A 1 177 ? 4.774 3.606 -20.242 1.00 94.25 177 CYS A O 1
ATOM 1320 N N . THR A 1 178 ? 3.338 4.122 -21.891 1.00 91.38 178 THR A N 1
ATOM 1321 C CA . THR A 1 178 ? 3.040 2.737 -22.319 1.00 91.38 178 THR A CA 1
ATOM 1322 C C . THR A 1 178 ? 4.272 1.908 -22.672 1.00 91.38 178 THR A C 1
ATOM 1324 O O . THR A 1 178 ? 4.277 0.711 -22.431 1.00 91.38 178 THR A O 1
ATOM 1327 N N . ALA A 1 179 ? 5.348 2.530 -23.155 1.00 91.88 179 ALA A N 1
ATOM 1328 C CA . ALA A 1 179 ? 6.602 1.843 -23.473 1.00 91.88 179 ALA A CA 1
ATOM 1329 C C . ALA A 1 179 ? 7.295 1.192 -22.256 1.00 91.88 179 ALA A C 1
ATOM 1331 O O . ALA A 1 179 ? 8.210 0.394 -22.431 1.00 91.88 179 ALA A O 1
ATOM 1332 N N . LEU A 1 180 ? 6.890 1.543 -21.031 1.00 91.25 180 LEU A N 1
ATOM 1333 C CA . LEU A 1 180 ? 7.487 1.035 -19.796 1.00 91.25 180 LEU A CA 1
ATOM 1334 C C . LEU A 1 180 ? 6.816 -0.230 -19.254 1.00 91.25 180 LEU A C 1
ATOM 1336 O O . LEU A 1 180 ? 7.324 -0.822 -18.308 1.00 91.25 180 LEU A O 1
ATOM 1340 N N . PHE A 1 181 ? 5.667 -0.641 -19.794 1.00 91.81 181 PHE A N 1
ATOM 1341 C CA . PHE A 1 181 ? 4.924 -1.772 -19.246 1.00 91.81 181 PHE A CA 1
ATOM 1342 C C . PHE A 1 181 ? 4.054 -2.472 -20.284 1.00 91.81 181 PHE A C 1
ATOM 1344 O O . PHE A 1 181 ? 3.546 -1.861 -21.214 1.00 91.81 181 PHE A O 1
ATOM 1351 N N . LYS A 1 182 ? 3.790 -3.762 -20.059 1.00 89.94 182 LYS A N 1
ATOM 1352 C CA . LYS A 1 182 ? 2.934 -4.570 -20.939 1.00 89.94 182 LYS A CA 1
ATOM 1353 C C . LYS A 1 182 ? 1.447 -4.240 -20.794 1.00 89.94 182 LYS A C 1
ATOM 1355 O O . LYS A 1 182 ? 0.718 -4.162 -21.770 1.00 89.94 182 LYS A O 1
ATOM 1360 N N . SER A 1 183 ? 0.960 -4.077 -19.563 1.00 93.62 183 SER A N 1
ATOM 1361 C CA . SER A 1 183 ? -0.434 -3.698 -19.311 1.00 93.62 183 SER A CA 1
ATOM 1362 C C . SER A 1 183 ? -0.571 -2.849 -18.041 1.00 93.62 183 SER A C 1
ATOM 1364 O O . SER A 1 183 ? 0.131 -3.111 -17.059 1.00 93.62 183 SER A O 1
ATOM 1366 N N . PRO A 1 184 ? -1.492 -1.862 -17.997 1.00 94.81 184 PRO A N 1
ATOM 1367 C CA . PRO A 1 184 ? -1.646 -0.990 -16.828 1.00 94.81 184 PRO A CA 1
ATOM 1368 C C . PRO A 1 184 ? -1.975 -1.755 -15.543 1.00 94.81 184 PRO A C 1
ATOM 1370 O O . PRO A 1 184 ? -1.496 -1.414 -14.462 1.00 94.81 184 PRO A O 1
ATOM 1373 N N . CYS A 1 185 ? -2.784 -2.812 -15.646 1.00 95.38 185 CYS A N 1
ATOM 1374 C CA . CYS A 1 185 ? -3.216 -3.585 -14.489 1.00 95.38 185 CYS A CA 1
ATOM 1375 C C . CYS A 1 185 ? -2.063 -4.398 -13.880 1.00 95.38 185 CYS A C 1
ATOM 1377 O O . CYS A 1 185 ? -1.947 -4.439 -12.654 1.00 95.38 185 CYS A O 1
ATOM 1379 N N . GLN A 1 186 ? -1.203 -4.993 -14.716 1.00 95.12 186 GLN A N 1
ATOM 1380 C CA . GLN A 1 186 ? 0.005 -5.689 -14.269 1.00 95.12 186 GLN A CA 1
ATOM 1381 C C . GLN A 1 186 ? 0.988 -4.700 -13.640 1.00 95.12 186 GLN A C 1
ATOM 1383 O O . GLN A 1 186 ? 1.404 -4.897 -12.505 1.00 95.12 186 GLN A O 1
ATOM 1388 N N . HIS A 1 187 ? 1.261 -3.589 -14.326 1.00 94.19 187 HIS A N 1
ATOM 1389 C CA . HIS A 1 187 ? 2.181 -2.540 -13.877 1.00 94.19 187 HIS A CA 1
ATOM 1390 C C . HIS A 1 187 ? 1.833 -1.955 -12.503 1.00 94.19 187 HIS A C 1
ATOM 1392 O O . HIS A 1 187 ? 2.689 -1.678 -11.657 1.00 94.19 187 HIS A O 1
ATOM 1398 N N . THR A 1 188 ? 0.535 -1.768 -12.269 1.00 94.06 188 THR A N 1
ATOM 1399 C CA . THR A 1 188 ? 0.025 -1.197 -11.017 1.00 94.06 188 THR A CA 1
ATOM 1400 C C . THR A 1 188 ? 0.013 -2.220 -9.875 1.00 94.06 188 THR A C 1
ATOM 1402 O O . THR A 1 188 ? -0.026 -1.843 -8.703 1.00 94.06 188 THR A O 1
ATOM 1405 N N . CYS A 1 189 ? 0.050 -3.519 -10.181 1.00 95.56 189 CYS A N 1
ATOM 1406 C CA . CYS A 1 189 ? 0.148 -4.559 -9.167 1.00 95.56 189 CYS A CA 1
ATOM 1407 C C . CYS A 1 189 ? 1.569 -4.574 -8.571 1.00 95.56 189 CYS A C 1
ATOM 1409 O O . CYS A 1 189 ? 2.518 -4.765 -9.324 1.00 95.56 189 CYS A O 1
ATOM 1411 N N . PRO A 1 190 ? 1.754 -4.455 -7.239 1.00 95.12 190 PRO A N 1
ATOM 1412 C CA . PRO A 1 190 ? 3.098 -4.433 -6.641 1.00 95.12 190 PRO A CA 1
ATOM 1413 C C . PRO A 1 190 ? 3.948 -5.691 -6.865 1.00 95.12 190 PRO A C 1
ATOM 1415 O O . PRO A 1 190 ? 5.153 -5.655 -6.647 1.00 95.12 190 PRO A O 1
ATOM 1418 N N . ILE A 1 191 ? 3.319 -6.795 -7.273 1.00 96.38 191 ILE A N 1
ATOM 1419 C CA . ILE A 1 191 ? 3.973 -8.071 -7.605 1.00 96.38 191 ILE A CA 1
ATOM 1420 C C . ILE A 1 191 ? 3.810 -8.443 -9.087 1.00 96.38 191 ILE A C 1
ATOM 1422 O O . ILE A 1 191 ? 3.991 -9.599 -9.451 1.00 96.38 191 ILE A O 1
ATOM 1426 N N . GLU A 1 192 ? 3.369 -7.495 -9.921 1.00 95.00 192 GLU A N 1
ATOM 1427 C CA . GLU A 1 192 ? 3.326 -7.615 -11.385 1.00 95.00 192 GLU A CA 1
ATOM 1428 C C . GLU A 1 192 ? 2.664 -8.903 -11.908 1.00 95.00 192 GLU A C 1
ATOM 1430 O O . GLU A 1 192 ? 3.124 -9.510 -12.874 1.00 95.00 192 GLU A O 1
ATOM 1435 N N . MET A 1 193 ? 1.553 -9.322 -11.281 1.00 96.50 193 MET A N 1
ATOM 1436 C CA . MET A 1 193 ? 0.792 -10.498 -11.731 1.00 96.50 193 MET A CA 1
ATOM 1437 C C . MET A 1 193 ? 0.410 -10.371 -13.213 1.00 96.50 193 MET A C 1
ATOM 1439 O O . MET A 1 193 ? -0.011 -9.299 -13.644 1.00 96.50 193 MET A O 1
ATOM 1443 N N . ASP A 1 194 ? 0.456 -11.468 -13.971 1.00 95.56 194 ASP A N 1
ATOM 1444 C CA . ASP A 1 194 ? 0.012 -11.486 -15.373 1.00 95.56 194 ASP A CA 1
ATOM 1445 C C . ASP A 1 194 ? -1.524 -11.542 -15.464 1.00 95.56 194 ASP A C 1
ATOM 1447 O O . ASP A 1 194 ? -2.149 -12.587 -15.661 1.00 95.56 194 ASP A O 1
ATOM 1451 N N . ILE A 1 195 ? -2.139 -10.383 -15.220 1.00 97.00 195 ILE A N 1
ATOM 1452 C CA . ILE A 1 195 ? -3.592 -10.206 -15.130 1.00 97.00 195 ILE A CA 1
ATOM 1453 C C . ILE A 1 195 ? -4.315 -10.558 -16.429 1.00 97.00 195 ILE A C 1
ATOM 1455 O O . ILE A 1 195 ? -5.274 -11.334 -16.373 1.00 97.00 195 ILE A O 1
ATOM 1459 N N . PRO A 1 196 ? -3.886 -10.057 -17.600 1.00 95.81 196 PRO A N 1
ATOM 1460 C CA . PRO A 1 196 ? -4.556 -10.391 -18.850 1.00 95.81 196 PRO A CA 1
ATOM 1461 C C . PRO A 1 196 ? -4.507 -11.891 -19.171 1.00 95.81 196 PRO A C 1
ATOM 1463 O O . PRO A 1 196 ? -5.491 -12.438 -19.681 1.00 95.81 196 PRO A O 1
ATOM 1466 N N . ALA A 1 197 ? -3.413 -12.577 -18.817 1.00 95.69 197 ALA A N 1
ATOM 1467 C CA . ALA A 1 197 ? -3.274 -14.011 -19.035 1.00 95.69 197 ALA A CA 1
ATOM 1468 C C . ALA A 1 197 ? -4.306 -14.831 -18.259 1.00 95.69 197 ALA A C 1
ATOM 1470 O O . ALA A 1 197 ? -5.078 -15.578 -18.865 1.00 95.69 197 ALA A O 1
ATOM 1471 N N . TYR A 1 198 ? -4.370 -14.687 -16.930 1.00 97.00 198 TYR A N 1
ATOM 1472 C CA . TYR A 1 198 ? -5.303 -15.505 -16.150 1.00 97.00 198 TYR A CA 1
ATOM 1473 C C . TYR A 1 198 ? -6.767 -15.139 -16.417 1.00 97.00 198 TYR A C 1
ATOM 1475 O O . TYR A 1 198 ? -7.620 -16.018 -16.352 1.00 97.00 198 TYR A O 1
ATOM 1483 N N . ILE A 1 199 ? -7.072 -13.888 -16.785 1.00 97.50 199 ILE A N 1
ATOM 1484 C CA . ILE A 1 199 ? -8.425 -13.498 -17.216 1.00 97.50 199 ILE A CA 1
ATOM 1485 C C . ILE A 1 199 ? -8.797 -14.193 -18.528 1.00 97.50 199 ILE A C 1
ATOM 1487 O O . ILE A 1 199 ? -9.897 -14.728 -18.660 1.00 97.50 199 ILE A O 1
ATOM 1491 N N . THR A 1 200 ? -7.872 -14.254 -19.486 1.00 96.62 200 THR A N 1
ATOM 1492 C CA . THR A 1 200 ? -8.089 -14.989 -20.740 1.00 96.62 200 THR A CA 1
ATOM 1493 C C . THR A 1 200 ? -8.328 -16.475 -20.476 1.00 96.62 200 THR A C 1
ATOM 1495 O O . THR A 1 200 ? -9.216 -17.079 -21.071 1.00 96.62 200 THR A O 1
ATOM 1498 N N . LEU A 1 201 ? -7.586 -17.067 -19.540 1.00 97.38 201 LEU A N 1
ATOM 1499 C CA . LEU A 1 201 ? -7.758 -18.471 -19.166 1.00 97.38 201 LEU A CA 1
ATOM 1500 C C . LEU A 1 201 ? -9.112 -18.742 -18.483 1.00 97.38 201 LEU A C 1
ATOM 1502 O O . LEU A 1 201 ? -9.655 -19.828 -18.672 1.00 97.38 201 LEU A O 1
ATOM 1506 N N . ILE A 1 202 ? -9.712 -17.764 -17.787 1.00 97.56 202 ILE A N 1
ATOM 1507 C CA . ILE A 1 202 ? -11.110 -17.858 -17.318 1.00 97.56 202 ILE A CA 1
ATOM 1508 C C . ILE A 1 202 ? -12.073 -17.951 -18.507 1.00 97.56 202 ILE A C 1
ATOM 1510 O O . ILE A 1 202 ? -12.911 -18.849 -18.522 1.00 97.56 202 ILE A O 1
ATOM 1514 N N . ARG A 1 203 ? -11.932 -17.088 -19.529 1.00 94.88 203 ARG A N 1
ATOM 1515 C CA . ARG A 1 203 ? -12.793 -17.117 -20.736 1.00 94.88 203 ARG A CA 1
ATOM 1516 C C . ARG A 1 203 ? -12.764 -18.476 -21.441 1.00 94.88 203 ARG A C 1
ATOM 1518 O O . ARG A 1 203 ? -13.754 -18.889 -22.030 1.00 94.88 203 ARG A O 1
ATOM 1525 N N . LEU A 1 204 ? -11.628 -19.164 -21.365 1.00 95.56 204 LEU A N 1
ATOM 1526 C CA . LEU A 1 204 ? -11.403 -20.479 -21.966 1.00 95.56 204 LEU A CA 1
ATOM 1527 C C . LEU A 1 204 ? -11.748 -21.653 -21.044 1.00 95.56 204 LEU A C 1
ATOM 1529 O O . LEU A 1 204 ? -11.497 -22.798 -21.414 1.00 95.56 204 LEU A O 1
ATOM 1533 N N . ASN A 1 205 ? -12.261 -21.387 -19.840 1.00 96.31 205 ASN A N 1
ATOM 1534 C CA . ASN A 1 205 ? -12.507 -22.393 -18.808 1.00 96.31 205 ASN A CA 1
ATOM 1535 C C . ASN A 1 205 ? -11.255 -23.236 -18.453 1.00 96.31 205 ASN A C 1
ATOM 1537 O O . ASN A 1 205 ? -11.342 -24.408 -18.092 1.00 96.31 205 ASN A O 1
ATOM 1541 N N . ARG A 1 206 ? -10.058 -22.642 -18.551 1.00 97.56 206 ARG A N 1
ATOM 1542 C CA . ARG A 1 206 ? -8.761 -23.261 -18.218 1.00 97.56 206 ARG A CA 1
ATOM 1543 C C . ARG A 1 206 ? -8.299 -22.824 -16.828 1.00 97.56 206 ARG A C 1
ATOM 1545 O O . ARG A 1 206 ? -7.232 -22.232 -16.663 1.00 97.56 206 ARG A O 1
ATOM 1552 N N . LEU A 1 207 ? -9.124 -23.086 -15.814 1.00 98.06 207 LEU A N 1
ATOM 1553 C CA . LEU A 1 207 ? -8.916 -22.532 -14.470 1.00 98.06 207 LEU A CA 1
ATOM 1554 C C . LEU A 1 207 ? -7.657 -23.060 -13.765 1.00 98.06 207 LEU A C 1
ATOM 1556 O O . LEU A 1 207 ? -7.031 -22.315 -13.016 1.00 98.06 207 LEU A O 1
ATOM 1560 N N . GLU A 1 208 ? -7.239 -24.302 -14.021 1.00 97.38 208 GLU A N 1
ATOM 1561 C CA . GLU A 1 208 ? -5.986 -24.840 -13.466 1.00 97.38 208 GLU A CA 1
ATOM 1562 C C . GLU A 1 208 ? -4.755 -24.097 -13.996 1.00 97.38 208 GLU A C 1
ATOM 1564 O O . GLU A 1 208 ? -3.855 -23.746 -13.231 1.00 97.38 208 GLU A O 1
ATOM 1569 N N . ASP A 1 209 ? -4.734 -23.801 -15.297 1.00 97.50 209 ASP A N 1
ATOM 1570 C CA . ASP A 1 209 ? -3.675 -22.995 -15.905 1.00 97.50 209 ASP A CA 1
ATOM 1571 C C . ASP A 1 209 ? -3.721 -21.560 -15.378 1.00 97.50 209 ASP A C 1
ATOM 1573 O O . ASP A 1 209 ? -2.680 -20.992 -15.048 1.00 97.50 209 ASP A O 1
ATOM 1577 N N . ALA A 1 210 ? -4.921 -20.993 -15.215 1.00 98.00 210 ALA A N 1
ATOM 1578 C CA . ALA A 1 210 ? -5.092 -19.680 -14.601 1.00 98.00 210 ALA A CA 1
ATOM 1579 C C . ALA A 1 210 ? -4.497 -19.658 -13.184 1.00 98.00 210 ALA A C 1
ATOM 1581 O O . ALA A 1 210 ? -3.766 -18.731 -12.838 1.00 98.00 210 ALA A O 1
ATOM 1582 N N . TYR A 1 211 ? -4.733 -20.705 -12.384 1.00 98.00 211 TYR A N 1
ATOM 1583 C CA . TYR A 1 211 ? -4.177 -20.831 -11.037 1.00 98.00 211 TYR A CA 1
ATOM 1584 C C . TYR A 1 211 ? -2.641 -20.891 -11.068 1.00 98.00 211 TYR A C 1
ATOM 1586 O O . TYR A 1 211 ? -1.986 -20.199 -10.286 1.00 98.00 211 TYR A O 1
ATOM 1594 N N . LYS A 1 212 ? -2.042 -21.658 -11.991 1.00 96.94 212 LYS A N 1
ATOM 1595 C CA . LYS A 1 212 ? -0.576 -21.694 -12.167 1.00 96.94 212 LYS A CA 1
ATOM 1596 C C . LYS A 1 212 ? -0.010 -20.308 -12.482 1.00 96.94 212 LYS A C 1
ATOM 1598 O O . LYS A 1 212 ? 0.990 -19.925 -11.881 1.00 96.94 212 LYS A O 1
ATOM 1603 N N . VAL A 1 213 ? -0.671 -19.537 -13.352 1.00 97.00 213 VAL A N 1
ATOM 1604 C CA . VAL A 1 213 ? -0.278 -18.149 -13.655 1.00 97.00 213 VAL A CA 1
ATOM 1605 C C . VAL A 1 213 ? -0.325 -17.272 -12.400 1.00 97.00 213 VAL A C 1
ATOM 1607 O O . VAL A 1 213 ? 0.614 -16.516 -12.159 1.00 97.00 213 VAL A O 1
ATOM 1610 N N . LEU A 1 214 ? -1.358 -17.398 -11.553 1.00 97.50 214 LEU A N 1
ATOM 1611 C CA . LEU A 1 214 ? -1.429 -16.654 -10.287 1.00 97.50 214 LEU A CA 1
ATOM 1612 C C . LEU A 1 214 ? -0.226 -16.947 -9.373 1.00 97.50 214 LEU A C 1
ATOM 1614 O O . LEU A 1 214 ? 0.310 -16.028 -8.757 1.00 97.50 214 LEU A O 1
ATOM 1618 N N . LEU A 1 215 ? 0.200 -18.212 -9.295 1.00 96.19 215 LEU A N 1
ATOM 1619 C CA . LEU A 1 215 ? 1.272 -18.666 -8.403 1.00 96.19 215 LEU A CA 1
ATOM 1620 C C . LEU A 1 215 ? 2.687 -18.262 -8.830 1.00 96.19 215 LEU A C 1
ATOM 1622 O O . LEU A 1 215 ? 3.607 -18.404 -8.018 1.00 96.19 215 LEU A O 1
ATOM 1626 N N . ARG A 1 216 ? 2.876 -17.761 -10.059 1.00 94.56 216 ARG A N 1
ATOM 1627 C CA . ARG A 1 216 ? 4.185 -17.282 -10.535 1.00 94.56 216 ARG A CA 1
ATOM 1628 C C . ARG A 1 216 ? 4.719 -16.179 -9.631 1.00 94.56 216 ARG A C 1
ATOM 1630 O O . ARG A 1 216 ? 5.829 -16.286 -9.119 1.00 94.56 216 ARG A O 1
ATOM 1637 N N . THR A 1 217 ? 3.880 -15.184 -9.350 1.00 95.75 217 THR A N 1
ATOM 1638 C CA . THR A 1 217 ? 4.264 -14.036 -8.521 1.00 95.75 217 THR A CA 1
ATOM 1639 C C . THR A 1 217 ? 3.470 -13.905 -7.230 1.00 95.75 217 THR A C 1
ATOM 1641 O O . THR A 1 217 ? 3.865 -13.133 -6.371 1.00 95.75 217 THR A O 1
ATOM 1644 N N . ASN A 1 218 ? 2.363 -14.633 -7.039 1.00 97.94 218 ASN A N 1
ATOM 1645 C CA . ASN A 1 218 ? 1.564 -14.524 -5.820 1.00 97.94 218 ASN A CA 1
ATOM 1646 C C . ASN A 1 218 ? 1.566 -15.837 -5.021 1.00 97.94 218 ASN A C 1
ATOM 1648 O O . ASN A 1 218 ? 0.950 -16.808 -5.455 1.00 97.94 218 ASN A O 1
ATOM 1652 N N . PRO A 1 219 ? 2.182 -15.893 -3.828 1.00 97.06 219 PRO A N 1
ATOM 1653 C CA . PRO A 1 219 ? 2.089 -17.065 -2.956 1.00 97.06 219 PRO A CA 1
ATOM 1654 C C . PRO A 1 219 ? 0.706 -17.248 -2.308 1.00 97.06 219 PRO A C 1
ATOM 1656 O O . PRO A 1 219 ? 0.343 -18.379 -1.959 1.00 97.06 219 PRO A O 1
ATOM 1659 N N . PHE A 1 220 ? -0.073 -16.166 -2.189 1.00 98.31 220 PHE A N 1
ATOM 1660 C CA . PHE A 1 220 ? -1.359 -16.106 -1.487 1.00 98.31 220 PHE A CA 1
ATOM 1661 C C . PHE A 1 220 ? -2.522 -15.609 -2.377 1.00 98.31 220 PHE A C 1
ATOM 1663 O O . PHE A 1 220 ? -3.220 -14.652 -2.017 1.00 98.31 220 PHE A O 1
ATOM 1670 N N . PRO A 1 221 ? -2.755 -16.187 -3.574 1.00 97.94 221 PRO A N 1
ATOM 1671 C CA . PRO A 1 221 ? -3.782 -15.693 -4.486 1.00 97.94 221 PRO A CA 1
ATOM 1672 C C . PRO A 1 221 ? -5.195 -15.777 -3.901 1.00 97.94 221 PRO A C 1
ATOM 1674 O O . PRO A 1 221 ? -6.003 -14.888 -4.172 1.00 97.94 221 PRO A O 1
ATOM 1677 N N . SER A 1 222 ? -5.481 -16.778 -3.064 1.00 97.56 222 SER A N 1
ATOM 1678 C CA . SER A 1 222 ? -6.799 -16.970 -2.443 1.00 97.56 222 SER A CA 1
ATOM 1679 C C . SER A 1 222 ? -7.077 -15.891 -1.394 1.00 97.56 222 SER A C 1
ATOM 1681 O O . SER A 1 222 ? -8.193 -15.369 -1.323 1.00 97.56 222 SER A O 1
ATOM 1683 N N . VAL A 1 223 ? -6.051 -15.502 -0.622 1.00 97.94 223 VAL A N 1
ATOM 1684 C CA . VAL A 1 223 ? -6.079 -14.330 0.272 1.00 97.94 223 VAL A CA 1
ATOM 1685 C C . VAL A 1 223 ? -6.259 -13.049 -0.545 1.00 97.94 223 VAL A C 1
ATOM 1687 O O . VAL A 1 223 ? -7.168 -12.262 -0.284 1.00 97.94 223 VAL A O 1
ATOM 1690 N N . CYS A 1 224 ? -5.441 -12.829 -1.578 1.00 97.62 224 CYS A N 1
ATOM 1691 C CA . CYS A 1 224 ? -5.521 -11.624 -2.406 1.00 97.62 224 CYS A CA 1
ATOM 1692 C C . CYS A 1 224 ? -6.820 -11.524 -3.226 1.00 97.62 224 CYS A C 1
ATOM 1694 O O . CYS A 1 224 ? -7.145 -10.437 -3.700 1.00 97.62 224 CYS A O 1
ATOM 1696 N N . GLY A 1 225 ? -7.553 -12.620 -3.426 1.00 97.00 225 GLY A N 1
ATOM 1697 C CA . GLY A 1 225 ? -8.902 -12.609 -3.996 1.00 97.00 225 GLY A CA 1
ATOM 1698 C C . GLY A 1 225 ? -9.964 -12.067 -3.030 1.00 97.00 225 GLY A C 1
ATOM 1699 O O . GLY A 1 225 ? -11.026 -11.641 -3.467 1.00 97.00 225 GLY A O 1
ATOM 1700 N N . ARG A 1 226 ? -9.669 -12.029 -1.726 1.00 95.88 226 ARG A N 1
ATOM 1701 C CA . ARG A 1 226 ? -10.608 -11.641 -0.659 1.00 95.88 226 ARG A CA 1
ATOM 1702 C C . ARG A 1 226 ? -10.294 -10.289 -0.032 1.00 95.88 226 ARG A C 1
ATOM 1704 O O . ARG A 1 226 ? -11.196 -9.493 0.197 1.00 95.88 226 ARG A O 1
ATOM 1711 N N . VAL A 1 227 ? -9.014 -9.989 0.199 1.00 94.94 227 VAL A N 1
ATOM 1712 C CA . VAL A 1 227 ? -8.617 -8.827 1.026 1.00 94.94 227 VAL A CA 1
ATOM 1713 C C . VAL A 1 227 ? -7.709 -7.820 0.321 1.00 94.94 227 VAL A C 1
ATOM 1715 O O . VAL A 1 227 ? -7.293 -6.839 0.929 1.00 94.94 227 VAL A O 1
ATOM 1718 N N . CYS A 1 228 ? -7.365 -8.044 -0.952 1.00 93.94 228 CYS A N 1
ATOM 1719 C CA . CYS A 1 228 ? -6.547 -7.090 -1.701 1.00 93.94 228 CYS A CA 1
ATOM 1720 C C . CYS A 1 228 ? -7.315 -5.785 -1.953 1.00 93.94 228 CYS A C 1
ATOM 1722 O O . CYS A 1 228 ? -8.478 -5.793 -2.357 1.00 93.94 228 CYS A O 1
ATOM 1724 N N . ASP A 1 229 ? -6.598 -4.677 -1.817 1.00 90.75 229 ASP A N 1
ATOM 1725 C CA . ASP A 1 229 ? -6.998 -3.313 -2.174 1.00 90.75 229 ASP A CA 1
ATOM 1726 C C . ASP A 1 229 ? -7.024 -3.057 -3.692 1.00 90.75 229 ASP A C 1
ATOM 1728 O O . ASP A 1 229 ? -7.249 -1.938 -4.134 1.00 90.75 229 ASP A O 1
ATOM 1732 N N . HIS A 1 230 ? -6.766 -4.099 -4.490 1.00 93.25 230 HIS A N 1
ATOM 1733 C CA . HIS A 1 230 ? -7.032 -4.165 -5.922 1.00 93.25 230 HIS A CA 1
ATOM 1734 C C . HIS A 1 230 ? -6.510 -2.967 -6.734 1.00 93.25 230 HIS A C 1
ATOM 1736 O O . HIS A 1 230 ? -7.143 -2.549 -7.703 1.00 93.25 230 HIS A O 1
ATOM 1742 N N . LYS A 1 231 ? -5.292 -2.483 -6.425 1.00 92.00 231 LYS A N 1
ATOM 1743 C CA . LYS A 1 231 ? -4.621 -1.391 -7.169 1.00 92.00 231 LYS A CA 1
ATOM 1744 C C . LYS A 1 231 ? -4.629 -1.601 -8.690 1.00 92.00 231 LYS A C 1
ATOM 1746 O O . LYS A 1 231 ? -4.732 -0.648 -9.447 1.00 92.00 231 LYS A O 1
ATOM 1751 N N . CYS A 1 232 ? -4.596 -2.850 -9.150 1.00 94.31 232 CYS A N 1
ATOM 1752 C CA . CYS A 1 232 ? -4.706 -3.213 -10.565 1.00 94.31 232 CYS A CA 1
ATOM 1753 C C . CYS A 1 232 ? -5.995 -2.734 -11.266 1.00 94.31 232 CYS A C 1
ATOM 1755 O O . CYS A 1 232 ? -5.990 -2.578 -12.486 1.00 94.31 232 CYS A O 1
ATOM 1757 N N . GLN A 1 233 ? -7.081 -2.485 -10.529 1.00 94.69 233 GLN A N 1
ATOM 1758 C CA . GLN A 1 233 ? -8.345 -1.980 -11.073 1.00 94.69 233 GLN A CA 1
ATOM 1759 C C . GLN A 1 233 ? -8.329 -0.456 -11.256 1.00 94.69 233 GLN A C 1
ATOM 1761 O O . GLN A 1 233 ? -9.000 0.048 -12.151 1.00 94.69 233 GLN A O 1
ATOM 1766 N N . THR A 1 234 ? -7.535 0.282 -10.469 1.00 91.00 234 THR A N 1
ATOM 1767 C CA . THR A 1 234 ? -7.566 1.760 -10.447 1.00 91.00 234 THR A CA 1
ATOM 1768 C C . THR A 1 234 ? -7.065 2.387 -11.750 1.00 91.00 234 THR A C 1
ATOM 1770 O O . THR A 1 234 ? -7.517 3.465 -12.131 1.00 91.00 234 THR A O 1
ATOM 1773 N N . LYS A 1 235 ? -6.163 1.692 -12.457 1.00 92.06 235 LYS A N 1
ATOM 1774 C CA . LYS A 1 235 ? -5.602 2.095 -13.760 1.00 92.06 235 LYS A CA 1
ATOM 1775 C C . LYS A 1 235 ? -6.085 1.219 -14.919 1.00 92.06 235 LYS A C 1
ATOM 1777 O O . LYS A 1 235 ? -5.496 1.243 -15.998 1.00 92.06 235 LYS A O 1
ATOM 1782 N N . CYS A 1 236 ? -7.121 0.406 -14.716 1.00 94.12 236 CYS A N 1
ATOM 1783 C CA . CYS A 1 236 ? -7.644 -0.453 -15.772 1.00 94.12 236 CYS A CA 1
ATOM 1784 C C . CYS A 1 236 ? -8.144 0.403 -16.950 1.00 94.12 236 CYS A C 1
ATOM 1786 O O . CYS A 1 236 ? -9.004 1.262 -16.766 1.00 94.12 236 CYS A O 1
ATOM 1788 N N . ARG A 1 237 ? -7.639 0.154 -18.171 1.00 91.94 237 ARG A N 1
ATOM 1789 C CA . ARG A 1 237 ? -8.008 0.931 -19.373 1.00 91.94 237 ARG A CA 1
ATOM 1790 C C . ARG A 1 237 ? -9.516 0.868 -19.658 1.00 91.94 237 ARG A C 1
ATOM 1792 O O . ARG A 1 237 ? -10.075 1.852 -20.129 1.00 91.94 237 ARG A O 1
ATOM 1799 N N . ARG A 1 238 ? -10.172 -0.242 -19.290 1.00 92.88 238 ARG A N 1
ATOM 1800 C CA . ARG A 1 238 ? -11.629 -0.427 -19.390 1.00 92.88 238 ARG A CA 1
ATOM 1801 C C . ARG A 1 238 ? -12.418 0.638 -18.620 1.00 92.88 238 ARG A C 1
ATOM 1803 O O . ARG A 1 238 ? -13.405 1.133 -19.139 1.00 92.88 238 ARG A O 1
ATOM 1810 N N . GLY A 1 239 ? -11.913 1.097 -17.472 1.00 91.44 239 GLY A N 1
ATOM 1811 C CA . GLY A 1 239 ? -12.549 2.157 -16.678 1.00 91.44 239 GLY A CA 1
ATOM 1812 C C . GLY A 1 239 ? -12.541 3.554 -17.321 1.00 91.44 239 GLY A C 1
ATOM 1813 O O . GLY A 1 239 ? -13.011 4.503 -16.704 1.00 91.44 239 GLY A O 1
ATOM 1814 N N . LYS A 1 240 ? -11.960 3.719 -18.522 1.00 88.38 240 LYS A N 1
ATOM 1815 C CA . LYS A 1 240 ? -12.122 4.929 -19.350 1.00 88.38 240 LYS A CA 1
ATOM 1816 C C . LYS A 1 240 ? -13.322 4.844 -20.303 1.00 88.38 240 LYS A C 1
ATOM 1818 O O . LYS A 1 240 ? -13.710 5.873 -20.841 1.00 88.38 240 LYS A O 1
ATOM 1823 N N . MET A 1 241 ? -13.830 3.636 -20.545 1.00 89.44 241 MET A N 1
ATOM 1824 C CA . MET A 1 241 ? -15.002 3.358 -21.375 1.00 89.44 241 MET A CA 1
ATOM 1825 C C . MET A 1 241 ? -16.233 3.199 -20.477 1.00 89.44 241 MET A C 1
ATOM 1827 O O . MET A 1 241 ? -17.175 3.965 -20.604 1.00 89.44 241 MET A O 1
ATOM 1831 N N . ASP A 1 242 ? -16.176 2.281 -19.510 1.00 91.56 242 ASP A N 1
ATOM 1832 C CA . ASP A 1 242 ? -17.225 2.060 -18.511 1.00 91.56 242 ASP A CA 1
ATOM 1833 C C . ASP A 1 242 ? -16.616 1.876 -17.101 1.00 91.56 242 ASP A C 1
ATOM 1835 O O . ASP A 1 242 ? -15.959 2.779 -16.583 1.00 91.56 242 ASP A O 1
ATOM 1839 N N . GLU A 1 243 ? -16.796 0.719 -16.461 1.00 94.00 243 GLU A N 1
ATOM 1840 C CA . GLU A 1 243 ? -16.245 0.392 -15.148 1.00 94.00 243 GLU A CA 1
ATOM 1841 C C . GLU A 1 243 ? -15.052 -0.578 -15.266 1.00 94.00 243 GLU A C 1
ATOM 1843 O O . GLU A 1 243 ? -15.010 -1.428 -16.157 1.00 94.00 243 GLU A O 1
ATOM 1848 N N . PRO A 1 244 ? -14.054 -0.517 -14.368 1.00 95.38 244 PRO A N 1
ATOM 1849 C CA . PRO A 1 244 ? -12.899 -1.410 -14.431 1.00 95.38 244 PRO A CA 1
ATOM 1850 C C . PRO A 1 244 ? -13.289 -2.893 -14.319 1.00 95.38 244 PRO A C 1
ATOM 1852 O O . PRO A 1 244 ? -14.352 -3.250 -13.815 1.00 95.38 244 PRO A O 1
ATOM 1855 N N . ILE A 1 245 ? -12.386 -3.782 -14.734 1.00 96.94 245 ILE A N 1
ATOM 1856 C CA . ILE A 1 245 ? -12.578 -5.227 -14.546 1.00 96.94 245 ILE A CA 1
ATOM 1857 C C . ILE A 1 245 ? -12.513 -5.578 -13.053 1.00 96.94 245 ILE A C 1
ATOM 1859 O O . ILE A 1 245 ? -11.632 -5.082 -12.347 1.00 96.94 245 ILE A O 1
ATOM 1863 N N . ALA A 1 246 ? -13.387 -6.465 -12.580 1.00 97.06 246 ALA A N 1
ATOM 1864 C CA . ALA A 1 246 ? -13.431 -6.998 -11.218 1.00 97.06 246 ALA A CA 1
ATOM 1865 C C . ALA A 1 246 ? -12.302 -8.014 -10.958 1.00 97.06 246 ALA A C 1
ATOM 1867 O O . ALA A 1 246 ? -12.519 -9.171 -10.591 1.00 97.06 246 ALA A O 1
ATOM 1868 N N . ILE A 1 247 ? -11.057 -7.588 -11.169 1.00 98.00 247 ILE A N 1
ATOM 1869 C CA . ILE A 1 247 ? -9.849 -8.415 -11.106 1.00 98.00 247 ILE A CA 1
ATOM 1870 C C . ILE A 1 247 ? -9.718 -9.136 -9.755 1.00 98.00 247 ILE A C 1
ATOM 1872 O O . ILE A 1 247 ? -9.320 -10.303 -9.711 1.00 98.00 247 ILE A O 1
ATOM 1876 N N . LYS A 1 248 ? -10.052 -8.465 -8.641 1.00 97.00 248 LYS A N 1
ATOM 1877 C CA . LYS A 1 248 ? -10.068 -9.083 -7.301 1.00 97.00 248 LYS A CA 1
ATOM 1878 C C . LYS A 1 248 ? -10.956 -10.332 -7.291 1.00 97.00 248 LYS A C 1
ATOM 1880 O O . LYS A 1 248 ? -10.515 -11.390 -6.843 1.00 97.00 248 LYS A O 1
ATOM 1885 N N . PHE A 1 249 ? -12.167 -10.215 -7.827 1.00 97.56 249 PHE A N 1
ATOM 1886 C CA . PHE A 1 249 ? -13.178 -11.267 -7.803 1.00 97.56 249 PHE A CA 1
ATOM 1887 C C . PHE A 1 249 ? -12.903 -12.371 -8.819 1.00 97.56 249 PHE A C 1
ATOM 1889 O O . PHE A 1 249 ? -13.067 -13.539 -8.486 1.00 97.56 249 PHE A O 1
ATOM 1896 N N . LEU A 1 250 ? -12.372 -12.043 -9.999 1.00 98.44 250 LEU A N 1
ATOM 1897 C CA . LEU A 1 250 ? -11.900 -13.045 -10.961 1.00 98.44 250 LEU A CA 1
ATOM 1898 C C . LEU A 1 250 ? -10.751 -13.892 -10.392 1.00 98.44 250 LEU A C 1
ATOM 1900 O O . LEU A 1 250 ? -10.726 -15.109 -10.565 1.00 98.44 250 LEU A O 1
ATOM 1904 N N . LYS A 1 251 ? -9.828 -13.273 -9.643 1.00 97.81 251 LYS A N 1
ATOM 1905 C CA . LYS A 1 251 ? -8.769 -14.000 -8.924 1.00 97.81 251 LYS A CA 1
ATOM 1906 C C . LYS A 1 251 ? -9.354 -14.974 -7.904 1.00 97.81 251 LYS A C 1
ATOM 1908 O O . LYS A 1 251 ? -8.952 -16.134 -7.865 1.00 97.81 251 LYS A O 1
ATOM 1913 N N . ARG A 1 252 ? -10.314 -14.505 -7.100 1.00 97.62 252 ARG A N 1
ATOM 1914 C CA . ARG A 1 252 ? -11.022 -15.348 -6.133 1.00 97.62 252 ARG A CA 1
ATOM 1915 C C . ARG A 1 252 ? -11.752 -16.501 -6.820 1.00 97.62 252 ARG A C 1
ATOM 1917 O O . ARG A 1 252 ? -11.656 -17.633 -6.361 1.00 97.62 252 ARG A O 1
ATOM 1924 N N . PHE A 1 253 ? -12.438 -16.217 -7.923 1.00 98.50 253 PHE A N 1
ATOM 1925 C CA . PHE A 1 253 ? -13.164 -17.209 -8.705 1.00 98.50 253 PHE A CA 1
ATOM 1926 C C . PHE A 1 253 ? -12.252 -18.361 -9.136 1.00 98.50 253 PHE A C 1
ATOM 1928 O O . PHE A 1 253 ? -12.595 -19.517 -8.896 1.00 98.50 253 PHE A O 1
ATOM 1935 N N . ILE A 1 254 ? -11.065 -18.056 -9.679 1.00 98.56 254 ILE A N 1
ATOM 1936 C CA . ILE A 1 254 ? -10.057 -19.075 -10.007 1.00 98.56 254 ILE A CA 1
ATOM 1937 C C . ILE A 1 254 ? -9.715 -19.899 -8.763 1.00 98.56 254 ILE A C 1
ATOM 1939 O O . ILE A 1 254 ? -9.735 -21.127 -8.809 1.00 98.56 254 ILE A O 1
ATOM 1943 N N . THR A 1 255 ? -9.410 -19.237 -7.642 1.00 97.94 255 THR A N 1
ATOM 1944 C CA . THR A 1 255 ? -8.915 -19.932 -6.448 1.00 97.94 255 THR A CA 1
ATOM 1945 C C . THR A 1 255 ? -9.962 -20.781 -5.737 1.00 97.94 255 THR A C 1
ATOM 1947 O O . THR A 1 255 ? -9.599 -21.747 -5.069 1.00 97.94 255 THR A O 1
ATOM 1950 N N . ASP A 1 256 ? -11.238 -20.426 -5.876 1.00 97.56 256 ASP A N 1
ATOM 1951 C CA . ASP A 1 256 ? -12.355 -21.137 -5.259 1.00 97.56 256 ASP A CA 1
ATOM 1952 C C . ASP A 1 256 ? -12.839 -22.315 -6.137 1.00 97.56 256 ASP A C 1
ATOM 1954 O O . ASP A 1 256 ? -13.383 -23.279 -5.603 1.00 97.56 256 ASP A O 1
ATOM 1958 N N . ASN A 1 257 ? -12.611 -22.275 -7.460 1.00 97.75 257 ASN A N 1
ATOM 1959 C CA . ASN A 1 257 ? -13.153 -23.252 -8.422 1.00 97.75 257 ASN A CA 1
ATOM 1960 C C . ASN A 1 257 ? -12.104 -24.154 -9.097 1.00 97.75 257 ASN A C 1
ATOM 1962 O O . ASN A 1 257 ? -12.479 -25.055 -9.846 1.00 97.75 257 ASN A O 1
ATOM 1966 N N . ALA A 1 258 ? -10.808 -23.949 -8.848 1.00 97.00 258 ALA A N 1
ATOM 1967 C CA . ALA A 1 258 ? -9.742 -24.818 -9.347 1.00 97.00 258 ALA A CA 1
ATOM 1968 C C . ALA A 1 258 ? -8.896 -25.405 -8.211 1.00 97.00 258 ALA A C 1
ATOM 1970 O O . ALA A 1 258 ? -8.655 -24.735 -7.199 1.00 97.00 258 ALA A O 1
ATOM 1971 N N . PRO A 1 259 ? -8.402 -26.647 -8.362 1.00 95.00 259 PRO A N 1
ATOM 1972 C CA . PRO A 1 259 ? -7.482 -27.219 -7.396 1.00 95.00 259 PRO A CA 1
ATOM 1973 C C . PRO A 1 259 ? -6.178 -26.419 -7.381 1.00 95.00 259 PRO A C 1
ATOM 1975 O O . PRO A 1 259 ? -5.594 -26.118 -8.423 1.00 95.00 259 PRO A O 1
ATOM 1978 N N . ARG A 1 260 ? -5.685 -26.106 -6.179 1.00 93.94 260 ARG A N 1
ATOM 1979 C CA . ARG A 1 260 ? -4.350 -25.525 -6.024 1.00 93.94 260 ARG A CA 1
ATOM 1980 C C . ARG A 1 260 ? -3.310 -26.523 -6.558 1.00 93.94 260 ARG A C 1
ATOM 1982 O O . ARG A 1 260 ? -3.317 -27.668 -6.098 1.00 93.94 260 ARG A O 1
ATOM 1989 N N . PRO A 1 261 ? -2.399 -26.109 -7.459 1.00 92.94 261 PRO A N 1
ATOM 1990 C CA . PRO A 1 261 ? -1.286 -26.943 -7.896 1.00 92.94 261 PRO A CA 1
ATOM 1991 C C . PRO A 1 261 ? -0.504 -27.512 -6.710 1.00 92.94 261 PRO A C 1
ATOM 1993 O O . PRO A 1 261 ? -0.260 -26.815 -5.721 1.00 92.94 261 PRO A O 1
ATOM 1996 N N . LYS A 1 262 ? -0.126 -28.790 -6.803 1.00 92.62 262 LYS A N 1
ATOM 1997 C CA . LYS A 1 262 ? 0.630 -29.466 -5.749 1.00 92.62 262 LYS A CA 1
ATOM 1998 C C . LYS A 1 262 ? 2.021 -28.841 -5.630 1.00 92.62 262 LYS A C 1
ATOM 2000 O O . LYS A 1 262 ? 2.702 -28.647 -6.632 1.00 92.62 262 LYS A O 1
ATOM 2005 N N . THR A 1 263 ? 2.441 -28.571 -4.398 1.00 94.19 263 THR A N 1
ATOM 2006 C CA . THR A 1 263 ? 3.797 -28.112 -4.100 1.00 94.19 263 THR A CA 1
ATOM 2007 C C . THR A 1 263 ? 4.659 -29.292 -3.674 1.00 94.19 263 THR A C 1
ATOM 2009 O O . THR A 1 263 ? 4.283 -30.027 -2.761 1.00 94.19 263 THR A O 1
ATOM 2012 N N . GLU A 1 264 ? 5.809 -29.456 -4.322 1.00 92.56 264 GLU A N 1
ATOM 2013 C CA . GLU A 1 264 ? 6.809 -30.463 -3.966 1.00 92.56 264 GLU A CA 1
ATOM 2014 C C . GLU A 1 264 ? 7.938 -29.831 -3.133 1.00 92.56 264 GLU A C 1
ATOM 2016 O O . GLU A 1 264 ? 8.256 -28.654 -3.331 1.00 92.56 264 GLU A O 1
ATOM 2021 N N . PRO A 1 265 ? 8.557 -30.584 -2.209 1.00 94.81 265 PRO A N 1
ATOM 2022 C CA . PRO A 1 265 ? 9.698 -30.102 -1.441 1.00 94.81 265 PRO A CA 1
ATOM 2023 C C . PRO A 1 265 ? 10.887 -29.800 -2.350 1.00 94.81 265 PRO A C 1
ATOM 2025 O O . PRO A 1 265 ? 11.187 -30.555 -3.277 1.00 94.81 265 PRO A O 1
ATOM 2028 N N . VAL A 1 266 ? 11.601 -28.719 -2.043 1.00 95.12 266 VAL A N 1
ATOM 2029 C CA . VAL A 1 266 ? 12.820 -28.346 -2.764 1.00 95.12 266 VAL A CA 1
ATOM 2030 C C . VAL A 1 266 ? 14.067 -28.766 -1.981 1.00 95.12 266 VAL A C 1
ATOM 2032 O O . VAL A 1 266 ? 14.086 -28.692 -0.748 1.00 95.12 266 VAL A O 1
ATOM 2035 N N . PRO A 1 267 ? 15.124 -29.244 -2.662 1.00 95.69 267 PRO A N 1
ATOM 2036 C CA . PRO A 1 267 ? 16.356 -29.630 -1.993 1.00 95.69 267 PRO A CA 1
ATOM 2037 C C . PRO A 1 267 ? 17.101 -28.401 -1.465 1.00 95.69 267 PRO A C 1
ATOM 2039 O O . PRO A 1 267 ? 17.206 -27.374 -2.134 1.00 95.69 267 PRO A O 1
ATOM 2042 N N . VAL A 1 268 ? 17.699 -28.537 -0.281 1.00 97.38 268 VAL A N 1
ATOM 2043 C CA . VAL A 1 268 ? 18.648 -27.544 0.234 1.00 97.38 268 VAL A CA 1
ATOM 2044 C C . VAL A 1 268 ? 19.976 -27.728 -0.497 1.00 97.38 268 VAL A C 1
ATOM 2046 O O . VAL A 1 268 ? 20.688 -28.703 -0.261 1.00 97.38 268 VAL A O 1
ATOM 2049 N N . THR A 1 269 ? 20.305 -26.793 -1.384 1.00 96.25 269 THR A N 1
ATOM 2050 C CA . THR A 1 269 ? 21.546 -26.788 -2.179 1.00 96.25 269 THR A CA 1
ATOM 2051 C C . THR A 1 269 ? 22.540 -25.725 -1.713 1.00 96.25 269 THR A C 1
ATOM 2053 O O . THR A 1 269 ? 23.709 -25.758 -2.095 1.00 96.25 269 THR A O 1
ATOM 2056 N N . ARG A 1 270 ? 22.097 -24.798 -0.857 1.00 96.19 270 ARG A N 1
ATOM 2057 C CA . ARG A 1 270 ? 22.911 -23.730 -0.270 1.00 96.19 270 ARG A CA 1
ATOM 2058 C C . ARG A 1 270 ? 23.393 -24.092 1.131 1.00 96.19 270 ARG A C 1
ATOM 2060 O O . ARG A 1 270 ? 22.683 -24.739 1.902 1.00 96.19 270 ARG A O 1
ATOM 2067 N N . LYS A 1 271 ? 24.599 -23.636 1.482 1.00 96.19 271 LYS A N 1
ATOM 2068 C CA . LYS A 1 271 ? 25.195 -23.849 2.815 1.00 96.19 271 LYS A CA 1
ATOM 2069 C C . LYS A 1 271 ? 24.724 -22.819 3.844 1.00 96.19 271 LYS A C 1
ATOM 2071 O O . LYS A 1 271 ? 24.709 -23.124 5.036 1.00 96.19 271 LYS A O 1
ATOM 2076 N N . GLU A 1 272 ? 24.369 -21.620 3.383 1.00 97.75 272 GLU A N 1
ATOM 2077 C CA . GLU A 1 272 ? 23.951 -20.508 4.230 1.00 97.75 272 GLU A CA 1
ATOM 2078 C C . GLU A 1 272 ? 22.592 -20.799 4.874 1.00 97.75 272 GLU A C 1
ATOM 2080 O O . GLU A 1 272 ? 21.657 -21.291 4.234 1.00 97.75 272 GLU A O 1
ATOM 2085 N N . LYS A 1 273 ? 22.479 -20.477 6.162 1.00 97.44 273 LYS A N 1
ATOM 2086 C CA . LYS A 1 273 ? 21.254 -20.624 6.948 1.00 97.44 273 LYS A CA 1
ATOM 2087 C C . LYS A 1 273 ? 20.593 -19.270 7.109 1.00 97.44 273 LYS A C 1
ATOM 2089 O O . LYS A 1 273 ? 21.202 -18.344 7.647 1.00 97.44 273 LYS A O 1
ATOM 2094 N N . ILE A 1 274 ? 19.321 -19.192 6.730 1.00 98.62 274 ILE A N 1
ATOM 2095 C CA . ILE A 1 274 ? 18.552 -17.952 6.796 1.00 98.62 274 ILE A CA 1
ATOM 2096 C C . ILE A 1 274 ? 17.484 -18.050 7.883 1.00 98.62 274 ILE A C 1
ATOM 2098 O O . ILE A 1 274 ? 16.732 -19.026 7.951 1.00 98.62 274 ILE A O 1
ATOM 2102 N N . ALA A 1 275 ? 17.413 -17.023 8.729 1.00 98.75 275 ALA A N 1
ATOM 2103 C CA . ALA A 1 275 ? 16.286 -16.820 9.629 1.00 98.75 275 ALA A CA 1
ATOM 2104 C C . ALA A 1 275 ? 15.329 -15.766 9.079 1.00 98.75 275 ALA A C 1
ATOM 2106 O O . ALA A 1 275 ? 15.756 -14.731 8.575 1.00 98.75 275 ALA A O 1
ATOM 2107 N N . VAL A 1 276 ? 14.035 -15.997 9.263 1.00 98.88 276 VAL A N 1
ATOM 2108 C CA . VAL A 1 276 ? 12.986 -15.002 9.035 1.00 98.88 276 VAL A CA 1
ATOM 2109 C C . VAL A 1 276 ? 12.273 -14.742 10.357 1.00 98.88 276 VAL A C 1
ATOM 2111 O O . VAL A 1 276 ? 11.864 -15.684 11.031 1.00 98.88 276 VAL A O 1
ATOM 2114 N N . VAL A 1 277 ? 12.131 -13.480 10.750 1.00 98.56 277 VAL A N 1
ATOM 2115 C CA . VAL A 1 277 ? 11.422 -13.066 11.968 1.00 98.56 277 VAL A CA 1
ATOM 2116 C C . VAL A 1 277 ? 10.055 -12.516 11.575 1.00 98.56 277 VAL A C 1
ATOM 2118 O O . VAL A 1 277 ? 9.983 -11.457 10.957 1.00 98.56 277 VAL A O 1
ATOM 2121 N N . GLY A 1 278 ? 8.994 -13.235 11.941 1.00 98.31 278 GLY A N 1
ATOM 2122 C CA . GLY A 1 278 ? 7.599 -12.955 11.596 1.00 98.31 278 GLY A CA 1
ATOM 2123 C C . GLY A 1 278 ? 7.075 -13.864 10.481 1.00 98.31 278 GLY A C 1
ATOM 2124 O O . GLY A 1 278 ? 7.625 -13.898 9.380 1.00 98.31 278 GLY A O 1
ATOM 2125 N N . ALA A 1 279 ? 5.972 -14.575 10.734 1.00 98.44 279 ALA A N 1
ATOM 2126 C CA . ALA A 1 279 ? 5.290 -15.420 9.751 1.00 98.44 279 ALA A CA 1
ATOM 2127 C C . ALA A 1 279 ? 4.077 -14.712 9.119 1.00 98.44 279 ALA A C 1
ATOM 2129 O O . ALA A 1 279 ? 3.037 -15.326 8.876 1.00 98.44 279 ALA A O 1
ATOM 2130 N N . GLY A 1 280 ? 4.199 -13.407 8.864 1.00 98.31 280 GLY A N 1
ATOM 2131 C CA . GLY A 1 280 ? 3.247 -12.629 8.068 1.00 98.31 280 GLY A CA 1
ATOM 2132 C C . GLY A 1 280 ? 3.471 -12.769 6.553 1.00 98.31 280 GLY A C 1
ATOM 2133 O O . GLY A 1 280 ? 4.378 -13.486 6.126 1.00 98.31 280 GLY A O 1
ATOM 2134 N N . PRO A 1 281 ? 2.688 -12.058 5.718 1.00 98.31 281 PRO A N 1
ATOM 2135 C CA . PRO A 1 281 ? 2.790 -12.139 4.257 1.00 98.31 281 PRO A CA 1
ATOM 2136 C C . PRO A 1 281 ? 4.200 -11.842 3.726 1.00 98.31 281 PRO A C 1
ATOM 2138 O O . PRO A 1 281 ? 4.681 -12.576 2.866 1.00 98.31 281 PRO A O 1
ATOM 2141 N N . ALA A 1 282 ? 4.892 -10.833 4.265 1.00 98.62 282 ALA A N 1
ATOM 2142 C CA . ALA A 1 282 ? 6.265 -10.510 3.868 1.00 98.62 282 ALA A CA 1
ATOM 2143 C C . ALA A 1 282 ? 7.252 -11.637 4.212 1.00 98.62 282 ALA A C 1
ATOM 2145 O O . ALA A 1 282 ? 7.964 -12.131 3.337 1.00 98.62 282 ALA A O 1
ATOM 2146 N N . GLY A 1 283 ? 7.253 -12.092 5.470 1.00 98.75 283 GLY A N 1
ATOM 2147 C CA . GLY A 1 283 ? 8.152 -13.145 5.944 1.00 98.75 283 GLY A CA 1
ATOM 2148 C C . GLY A 1 283 ? 7.939 -14.484 5.238 1.00 98.75 283 GLY A C 1
ATOM 2149 O O . GLY A 1 283 ? 8.899 -15.102 4.784 1.00 98.75 283 GLY A O 1
ATOM 2150 N N . LEU A 1 284 ? 6.686 -14.914 5.077 1.00 98.81 284 LEU A N 1
ATOM 2151 C CA . LEU A 1 284 ? 6.368 -16.170 4.394 1.00 98.81 284 LEU A CA 1
ATOM 2152 C C . LEU A 1 284 ? 6.695 -16.124 2.895 1.00 98.81 284 LEU A C 1
ATOM 2154 O O . LEU A 1 284 ? 7.139 -17.131 2.346 1.00 98.81 284 LEU A O 1
ATOM 2158 N N . THR A 1 285 ? 6.516 -14.971 2.243 1.00 98.88 285 THR A N 1
ATOM 2159 C CA . THR A 1 285 ? 6.905 -14.788 0.835 1.00 98.88 285 THR A CA 1
ATOM 2160 C C . THR A 1 285 ? 8.419 -14.868 0.673 1.00 98.88 285 THR A C 1
ATOM 2162 O O . THR A 1 285 ? 8.903 -15.642 -0.149 1.00 98.88 285 THR A O 1
ATOM 2165 N N . ALA A 1 286 ? 9.179 -14.148 1.507 1.00 98.81 286 ALA A N 1
ATOM 2166 C CA . ALA A 1 286 ? 10.637 -14.226 1.485 1.00 98.81 286 ALA A CA 1
ATOM 2167 C C . ALA A 1 286 ? 11.126 -15.657 1.761 1.00 98.81 286 ALA A C 1
ATOM 2169 O O . ALA A 1 286 ? 12.009 -16.158 1.071 1.00 98.81 286 ALA A O 1
ATOM 2170 N N . ALA A 1 287 ? 10.519 -16.345 2.734 1.00 98.81 287 ALA A N 1
ATOM 2171 C CA . ALA A 1 287 ? 10.877 -17.717 3.071 1.00 98.81 287 ALA A CA 1
ATOM 2172 C C . ALA A 1 287 ? 10.624 -18.698 1.919 1.00 98.81 287 ALA A C 1
ATOM 2174 O O . ALA A 1 287 ? 11.482 -19.534 1.640 1.00 98.81 287 ALA A O 1
ATOM 2175 N N . ARG A 1 288 ? 9.478 -18.574 1.235 1.00 98.25 288 ARG A N 1
ATOM 2176 C CA . ARG A 1 288 ? 9.163 -19.342 0.024 1.00 98.25 288 ARG A CA 1
ATOM 2177 C C . ARG A 1 288 ? 10.234 -19.141 -1.043 1.00 98.25 288 ARG A C 1
ATOM 2179 O O . ARG A 1 288 ? 10.791 -20.113 -1.540 1.00 98.25 288 ARG A O 1
ATOM 2186 N N . ASP A 1 289 ? 10.511 -17.893 -1.395 1.00 98.44 289 ASP A N 1
ATOM 2187 C CA . ASP A 1 289 ? 11.391 -17.567 -2.514 1.00 98.44 289 ASP A CA 1
ATOM 2188 C C . ASP A 1 289 ? 12.848 -17.946 -2.238 1.00 98.44 289 ASP A C 1
ATOM 2190 O O . ASP A 1 289 ? 13.539 -18.456 -3.117 1.00 98.44 289 ASP A O 1
ATOM 2194 N N . LEU A 1 290 ? 13.310 -17.771 -0.999 1.00 98.56 290 LEU A N 1
ATOM 2195 C CA . LEU A 1 290 ? 14.629 -18.235 -0.574 1.00 98.56 290 LEU A CA 1
ATOM 2196 C C . LEU A 1 290 ? 14.718 -19.769 -0.564 1.00 98.56 290 LEU A C 1
ATOM 2198 O O . LEU A 1 290 ? 15.741 -20.319 -0.969 1.00 98.56 290 LEU A O 1
ATOM 2202 N N . ALA A 1 291 ? 13.659 -20.479 -0.166 1.00 98.06 291 ALA A N 1
ATOM 2203 C CA . ALA A 1 291 ? 13.630 -21.938 -0.268 1.00 98.06 291 ALA A CA 1
ATOM 2204 C C . ALA A 1 291 ? 13.724 -22.400 -1.732 1.00 98.06 291 ALA A C 1
ATOM 2206 O O . ALA A 1 291 ? 14.537 -23.268 -2.038 1.00 98.06 291 ALA A O 1
ATOM 2207 N N . LEU A 1 292 ? 12.980 -21.770 -2.653 1.00 96.62 292 LEU A N 1
ATOM 2208 C CA . LEU A 1 292 ? 13.061 -22.042 -4.099 1.00 96.62 292 LEU A CA 1
ATOM 2209 C C . LEU A 1 292 ? 14.465 -21.784 -4.681 1.00 96.62 292 LEU A C 1
ATOM 2211 O O . LEU A 1 292 ? 14.871 -22.446 -5.634 1.00 96.62 292 LEU A O 1
ATOM 2215 N N . ARG A 1 293 ? 15.234 -20.869 -4.078 1.00 97.19 293 ARG A N 1
ATOM 2216 C CA . ARG A 1 293 ? 16.647 -20.595 -4.406 1.00 97.19 293 ARG A CA 1
ATOM 2217 C C . ARG A 1 293 ? 17.637 -21.559 -3.731 1.00 97.19 293 ARG A C 1
ATOM 2219 O O . ARG A 1 293 ? 18.846 -21.429 -3.916 1.00 97.19 293 ARG A O 1
ATOM 2226 N N . GLY A 1 294 ? 17.140 -22.542 -2.977 1.00 96.81 294 GLY A N 1
ATOM 2227 C CA . GLY A 1 294 ? 17.916 -23.630 -2.377 1.00 96.81 294 GLY A CA 1
ATOM 2228 C C . GLY A 1 294 ? 18.399 -23.382 -0.947 1.00 96.81 294 GLY A C 1
ATOM 2229 O O . GLY A 1 294 ? 19.192 -24.178 -0.433 1.00 96.81 294 GLY A O 1
ATOM 2230 N N . TYR A 1 295 ? 17.962 -22.301 -0.292 1.00 98.31 295 TYR A N 1
ATOM 2231 C CA . TYR A 1 295 ? 18.356 -21.980 1.082 1.00 98.31 295 TYR A CA 1
ATOM 2232 C C . TYR A 1 295 ? 17.587 -22.784 2.126 1.00 98.31 295 TYR A C 1
ATOM 2234 O O . TYR A 1 295 ? 16.388 -23.035 2.003 1.00 98.31 295 TYR A O 1
ATOM 2242 N N . LYS A 1 296 ? 18.267 -23.114 3.231 1.00 98.12 296 LYS A N 1
ATOM 2243 C CA . LYS A 1 296 ? 17.591 -23.599 4.436 1.00 98.12 296 LYS A CA 1
ATOM 2244 C C . LYS A 1 296 ? 17.029 -22.415 5.216 1.00 98.12 296 LYS A C 1
ATOM 2246 O O . LYS A 1 296 ? 17.793 -21.652 5.812 1.00 98.12 296 LYS A O 1
ATOM 2251 N N . VAL A 1 297 ? 15.702 -22.311 5.254 1.00 98.69 297 VAL A N 1
ATOM 2252 C CA . VAL A 1 297 ? 14.996 -21.206 5.911 1.00 98.69 297 VAL A CA 1
ATOM 2253 C C . VAL A 1 297 ? 14.260 -21.681 7.163 1.00 98.69 297 VAL A C 1
ATOM 2255 O O . VAL A 1 297 ? 13.490 -22.642 7.116 1.00 98.69 297 VAL A O 1
ATOM 2258 N N . THR A 1 298 ? 14.463 -20.969 8.274 1.00 98.81 298 THR A N 1
ATOM 2259 C CA . THR A 1 298 ? 13.658 -21.112 9.495 1.00 98.81 298 THR A CA 1
ATOM 2260 C C . THR A 1 298 ? 12.927 -19.802 9.792 1.00 98.81 298 THR A C 1
ATOM 2262 O O . THR A 1 298 ? 13.559 -18.765 9.984 1.00 98.81 298 THR A O 1
ATOM 2265 N N . VAL A 1 299 ? 11.600 -19.852 9.873 1.00 98.88 299 VAL A N 1
ATOM 2266 C CA . VAL A 1 299 ? 10.733 -18.732 10.255 1.00 98.88 299 VAL A CA 1
ATOM 2267 C C . VAL A 1 299 ? 10.426 -18.813 11.750 1.00 98.88 299 VAL A C 1
ATOM 2269 O O . VAL A 1 299 ? 10.043 -19.871 12.247 1.00 98.88 299 VAL A O 1
ATOM 2272 N N . PHE A 1 300 ? 10.568 -17.704 12.468 1.00 98.75 300 PHE A N 1
ATOM 2273 C CA . PHE A 1 300 ? 10.202 -17.561 13.877 1.00 98.75 300 PHE A CA 1
ATOM 2274 C C . PHE A 1 300 ? 8.955 -16.692 13.998 1.00 98.75 300 PHE A C 1
ATOM 2276 O O . PHE A 1 300 ? 8.947 -15.558 13.525 1.00 98.75 300 PHE A O 1
ATOM 2283 N N . GLU A 1 301 ? 7.914 -17.228 14.624 1.00 98.44 301 GLU A N 1
ATOM 2284 C CA . GLU A 1 301 ? 6.624 -16.574 14.825 1.00 98.44 301 GLU A CA 1
ATOM 2285 C C . GLU A 1 301 ? 6.338 -16.458 16.324 1.00 98.44 301 GLU A C 1
ATOM 2287 O O . GLU A 1 301 ? 6.444 -17.443 17.055 1.00 98.44 301 GLU A O 1
ATOM 2292 N N . GLU A 1 302 ? 5.984 -15.256 16.779 1.00 97.19 302 GLU A N 1
ATOM 2293 C CA . GLU A 1 302 ? 5.681 -14.986 18.188 1.00 97.19 302 GLU A CA 1
ATOM 2294 C C . GLU A 1 302 ? 4.385 -15.674 18.626 1.00 97.19 302 GLU A C 1
ATOM 2296 O O . GLU A 1 302 ? 4.304 -16.171 19.747 1.00 97.19 302 GLU A O 1
ATOM 2301 N N . LEU A 1 303 ? 3.382 -15.720 17.751 1.00 97.12 303 LEU A N 1
ATOM 2302 C CA . LEU A 1 303 ? 2.064 -16.258 18.060 1.00 97.12 303 LEU A CA 1
ATOM 2303 C C . LEU A 1 303 ? 1.986 -17.771 17.815 1.00 97.12 303 LEU A C 1
ATOM 2305 O O . LEU A 1 303 ? 2.913 -18.407 17.305 1.00 97.12 303 LEU A O 1
ATOM 2309 N N . SER A 1 304 ? 0.864 -18.367 18.216 1.00 97.12 304 SER A N 1
ATOM 2310 C CA . SER A 1 304 ? 0.655 -19.819 18.189 1.00 97.12 304 SER A CA 1
ATOM 2311 C C . SER A 1 304 ? 0.523 -20.404 16.784 1.00 97.12 304 SER A C 1
ATOM 2313 O O . SER A 1 304 ? 0.764 -21.594 16.598 1.00 97.12 304 SER A O 1
ATOM 2315 N N . GLU A 1 305 ? 0.187 -19.576 15.796 1.00 97.75 305 GLU A N 1
ATOM 2316 C CA . GLU A 1 305 ? 0.001 -19.969 14.403 1.00 97.75 305 GLU A CA 1
ATOM 2317 C C . GLU A 1 305 ? 0.535 -18.893 13.440 1.00 97.75 305 GLU A C 1
ATOM 2319 O O . GLU A 1 305 ? 0.433 -17.691 13.721 1.00 97.75 305 GLU A O 1
ATOM 2324 N N . PRO A 1 306 ? 1.052 -19.300 12.266 1.00 98.25 306 PRO A N 1
ATOM 2325 C CA . PRO A 1 306 ? 1.519 -18.378 11.239 1.00 98.25 306 PRO A CA 1
ATOM 2326 C C . PRO A 1 306 ? 0.367 -17.671 10.511 1.00 98.25 306 PRO A C 1
ATOM 2328 O O . PRO A 1 306 ? -0.784 -18.123 10.494 1.00 98.25 306 PRO A O 1
ATOM 2331 N N . GLY A 1 307 ? 0.709 -16.574 9.838 1.00 97.31 307 GLY A N 1
ATOM 2332 C CA . GLY A 1 307 ? -0.190 -15.769 9.010 1.00 97.31 307 GLY A CA 1
ATOM 2333 C C . GLY A 1 307 ? -0.115 -14.270 9.305 1.00 97.31 307 GLY A C 1
ATOM 2334 O O . GLY A 1 307 ? -0.585 -13.468 8.499 1.00 97.31 307 GLY A O 1
ATOM 2335 N N . GLY A 1 308 ? 0.476 -13.867 10.436 1.00 96.94 308 GLY A N 1
ATOM 2336 C CA . GLY A 1 308 ? 0.548 -12.465 10.853 1.00 96.94 308 GLY A CA 1
ATOM 2337 C C . GLY A 1 308 ? -0.835 -11.802 10.863 1.00 96.94 308 GLY A C 1
ATOM 2338 O O . GLY A 1 308 ? -1.827 -12.416 11.260 1.00 96.94 308 GLY A O 1
ATOM 2339 N N . MET A 1 309 ? -0.929 -10.565 10.370 1.00 95.19 309 MET A N 1
ATOM 2340 C CA . MET A 1 309 ? -2.199 -9.825 10.313 1.00 95.19 309 MET A CA 1
ATOM 2341 C C . MET A 1 309 ? -3.307 -10.522 9.506 1.00 95.19 309 MET A C 1
ATOM 2343 O O . MET A 1 309 ? -4.483 -10.309 9.796 1.00 95.19 309 MET A O 1
ATOM 2347 N N . LEU A 1 310 ? -2.966 -11.409 8.560 1.00 97.12 310 LEU A N 1
ATOM 2348 C CA . LEU A 1 310 ? -3.958 -12.194 7.811 1.00 97.12 310 LEU A CA 1
ATOM 2349 C C . LEU A 1 310 ? -4.778 -13.107 8.731 1.00 97.12 310 LEU A C 1
ATOM 2351 O O . LEU A 1 310 ? -5.966 -13.316 8.507 1.00 97.12 310 LEU A O 1
ATOM 2355 N N . ARG A 1 311 ? -4.141 -13.653 9.772 1.00 96.81 311 ARG A N 1
ATOM 2356 C CA . ARG A 1 311 ? -4.795 -14.507 10.768 1.00 96.81 311 ARG A CA 1
ATOM 2357 C C . ARG A 1 311 ? -5.333 -13.695 11.937 1.00 96.81 311 ARG A C 1
ATOM 2359 O O . ARG A 1 311 ? -6.449 -13.924 12.385 1.00 96.81 311 ARG A O 1
ATOM 2366 N N . TRP A 1 312 ? -4.517 -12.776 12.441 1.00 95.50 312 TRP A N 1
ATOM 2367 C CA . TRP A 1 312 ? -4.736 -12.186 13.757 1.00 95.50 312 TRP A CA 1
ATOM 2368 C C . TRP A 1 312 ? -5.483 -10.853 13.722 1.00 95.50 312 TRP A C 1
ATOM 2370 O O . TRP A 1 312 ? -6.042 -10.471 14.740 1.00 95.50 312 TRP A O 1
ATOM 2380 N N . ALA A 1 313 ? -5.566 -10.162 12.582 1.00 94.25 313 ALA A N 1
ATOM 2381 C CA . ALA A 1 313 ? -6.353 -8.931 12.463 1.00 94.25 313 ALA A CA 1
ATOM 2382 C C . ALA A 1 313 ? -7.606 -9.124 11.604 1.00 94.25 313 ALA A C 1
ATOM 2384 O O . ALA A 1 313 ? -8.700 -8.773 12.039 1.00 94.25 313 ALA A O 1
ATOM 2385 N N . ILE A 1 314 ? -7.462 -9.708 10.412 1.00 94.75 314 ILE A N 1
ATOM 2386 C CA . ILE A 1 314 ? -8.581 -9.862 9.475 1.00 94.75 314 ILE A CA 1
ATOM 2387 C C . ILE A 1 314 ? -9.562 -10.923 10.007 1.00 94.75 314 ILE A C 1
ATOM 2389 O O . ILE A 1 314 ? -9.145 -12.071 10.202 1.00 94.75 314 ILE A O 1
ATOM 2393 N N . PRO A 1 315 ? -10.849 -10.592 10.227 1.00 93.38 315 PRO A N 1
ATOM 2394 C CA . PRO A 1 315 ? -11.841 -11.546 10.725 1.00 93.38 315 PRO A CA 1
ATOM 2395 C C . PRO A 1 315 ? -12.161 -12.679 9.738 1.00 93.38 315 PRO A C 1
ATOM 2397 O O . PRO A 1 315 ? -12.049 -12.517 8.518 1.00 93.38 315 PRO A O 1
ATOM 2400 N N . ALA A 1 316 ? -12.640 -13.813 10.259 1.00 93.31 316 ALA A N 1
ATOM 2401 C CA . ALA A 1 316 ? -12.940 -15.009 9.464 1.00 93.31 316 ALA A CA 1
ATOM 2402 C C . ALA A 1 316 ? -14.023 -14.792 8.387 1.00 93.31 316 ALA A C 1
ATOM 2404 O O . ALA A 1 316 ? -13.933 -15.390 7.316 1.00 93.31 316 ALA A O 1
ATOM 2405 N N . TYR A 1 317 ? -14.973 -13.876 8.618 1.00 92.25 317 TYR A N 1
ATOM 2406 C CA . TYR A 1 317 ? -16.024 -13.539 7.648 1.00 92.25 317 TYR A CA 1
ATOM 2407 C C . TYR A 1 317 ? -15.495 -12.840 6.377 1.00 92.25 317 TYR A C 1
ATOM 2409 O O . TYR A 1 317 ? -16.211 -12.761 5.378 1.00 92.25 317 TYR A O 1
ATOM 2417 N N . ARG A 1 318 ? -14.256 -12.317 6.405 1.00 93.88 318 ARG A N 1
ATOM 2418 C CA . ARG A 1 318 ? -13.544 -11.773 5.229 1.00 93.88 318 ARG A CA 1
ATOM 2419 C C . ARG A 1 318 ? -12.465 -12.723 4.730 1.00 93.88 318 ARG A C 1
ATOM 2421 O O . ARG A 1 318 ? -12.228 -12.809 3.530 1.00 93.88 318 ARG A O 1
ATOM 2428 N N . LEU A 1 319 ? -11.772 -13.401 5.647 1.00 96.06 319 LEU A N 1
ATOM 2429 C CA . LEU A 1 319 ? -10.689 -14.318 5.313 1.00 96.06 319 LEU A CA 1
ATOM 2430 C C . LEU A 1 319 ? -10.785 -15.622 6.119 1.00 96.06 319 LEU A C 1
ATOM 2432 O O . LEU A 1 319 ? -10.263 -15.699 7.238 1.00 96.06 319 LEU A O 1
ATOM 2436 N N . PRO A 1 320 ? -11.389 -16.673 5.536 1.00 95.81 320 PRO A N 1
ATOM 2437 C CA . PRO A 1 320 ? -11.518 -17.967 6.191 1.00 95.81 320 PRO A CA 1
ATOM 2438 C C . PRO A 1 320 ? -10.167 -18.577 6.589 1.00 95.81 320 PRO A C 1
ATOM 2440 O O . PRO A 1 320 ? -9.196 -18.586 5.821 1.00 95.81 320 PRO A O 1
ATOM 2443 N N . ARG A 1 321 ? -10.103 -19.141 7.802 1.00 95.06 321 ARG A N 1
ATOM 2444 C CA . ARG A 1 321 ? -8.862 -19.683 8.389 1.00 95.06 321 ARG A CA 1
ATOM 2445 C C . ARG A 1 321 ? -8.318 -20.891 7.635 1.00 95.06 321 ARG A C 1
ATOM 2447 O O . ARG A 1 321 ? -7.105 -21.038 7.511 1.00 95.06 321 ARG A O 1
ATOM 2454 N N . ASN A 1 322 ? -9.203 -21.727 7.099 1.00 95.25 322 ASN A N 1
ATOM 2455 C CA . ASN A 1 322 ? -8.849 -22.877 6.268 1.00 95.25 322 ASN A CA 1
ATOM 2456 C C . ASN A 1 322 ? -8.226 -22.452 4.925 1.00 95.25 322 ASN A C 1
ATOM 2458 O O . ASN A 1 322 ? -7.271 -23.084 4.478 1.00 95.25 322 ASN A O 1
ATOM 2462 N N . THR A 1 323 ? -8.723 -21.377 4.306 1.00 95.75 323 THR A N 1
ATOM 2463 C CA . THR A 1 323 ? -8.162 -20.809 3.072 1.00 95.75 323 THR A CA 1
ATOM 2464 C C . THR A 1 323 ? -6.731 -20.341 3.308 1.00 95.75 323 THR A C 1
ATOM 2466 O O . THR A 1 323 ? -5.825 -20.770 2.597 1.00 95.75 323 THR A O 1
ATOM 2469 N N . LEU A 1 324 ? -6.501 -19.558 4.367 1.00 97.69 324 LEU A N 1
ATOM 2470 C CA . LEU A 1 324 ? -5.156 -19.125 4.748 1.00 97.69 324 LEU A CA 1
ATOM 2471 C C . LEU A 1 324 ? -4.240 -20.316 5.083 1.00 97.69 324 LEU A C 1
ATOM 2473 O O . LEU A 1 324 ? -3.101 -20.371 4.622 1.00 97.69 324 LEU A O 1
ATOM 2477 N N . ALA A 1 325 ? -4.734 -21.292 5.850 1.00 97.44 325 ALA A N 1
ATOM 2478 C CA . ALA A 1 325 ? -3.955 -22.464 6.247 1.00 97.44 325 ALA A CA 1
ATOM 2479 C C . ALA A 1 325 ? -3.456 -23.281 5.043 1.00 97.44 325 ALA A C 1
ATOM 2481 O O . ALA A 1 325 ? -2.304 -23.708 5.046 1.00 97.44 325 ALA A O 1
ATOM 2482 N N . LYS A 1 326 ? -4.275 -23.455 3.994 1.00 96.88 326 LYS A N 1
ATOM 2483 C CA . LYS A 1 326 ? -3.873 -24.155 2.758 1.00 96.88 326 LYS A CA 1
ATOM 2484 C C . LYS A 1 326 ? -2.711 -23.458 2.045 1.00 96.88 326 LYS A C 1
ATOM 2486 O O . LYS A 1 326 ? -1.803 -24.128 1.560 1.00 96.88 326 LYS A O 1
ATOM 2491 N N . GLU A 1 327 ? -2.717 -22.127 1.980 1.00 97.38 327 GLU A N 1
ATOM 2492 C CA . GLU A 1 327 ? -1.650 -21.379 1.303 1.00 97.38 327 GLU A CA 1
ATOM 2493 C C . GLU A 1 327 ? -0.356 -21.349 2.125 1.00 97.38 327 GLU A C 1
ATOM 2495 O O . GLU A 1 327 ? 0.726 -21.488 1.559 1.00 97.38 327 GLU A O 1
ATOM 2500 N N . ILE A 1 328 ? -0.451 -21.278 3.457 1.00 98.31 328 ILE A N 1
ATOM 2501 C CA . ILE A 1 328 ? 0.716 -21.427 4.341 1.00 98.31 328 ILE A CA 1
ATOM 2502 C C . ILE A 1 328 ? 1.285 -22.850 4.264 1.00 98.31 328 ILE A C 1
ATOM 2504 O O . ILE A 1 328 ? 2.502 -23.019 4.209 1.00 98.31 328 ILE A O 1
ATOM 2508 N N . ALA A 1 329 ? 0.428 -23.874 4.201 1.00 97.94 329 ALA A N 1
ATOM 2509 C CA . ALA A 1 329 ? 0.864 -25.261 4.048 1.00 97.94 329 ALA A CA 1
ATOM 2510 C C . ALA A 1 329 ? 1.645 -25.483 2.743 1.00 97.94 329 ALA A C 1
ATOM 2512 O O . ALA A 1 329 ? 2.579 -26.277 2.709 1.00 97.94 329 ALA A O 1
ATOM 2513 N N . ALA A 1 330 ? 1.321 -24.747 1.675 1.00 97.12 330 ALA A N 1
ATOM 2514 C CA . ALA A 1 330 ? 2.103 -24.780 0.442 1.00 97.12 330 ALA A CA 1
ATOM 2515 C C . ALA A 1 330 ? 3.519 -24.199 0.625 1.00 97.12 330 ALA A C 1
ATOM 2517 O O . ALA A 1 330 ? 4.449 -24.659 -0.029 1.00 97.12 330 ALA A O 1
ATOM 2518 N N . VAL A 1 331 ? 3.707 -23.222 1.520 1.00 97.94 331 VAL A N 1
ATOM 2519 C CA . VAL A 1 331 ? 5.040 -22.690 1.861 1.00 97.94 331 VAL A CA 1
ATOM 2520 C C . VAL A 1 331 ? 5.837 -23.710 2.673 1.00 97.94 331 VAL A C 1
ATOM 2522 O O . VAL A 1 331 ? 7.002 -23.956 2.371 1.00 97.94 331 VAL A O 1
ATOM 2525 N N . THR A 1 332 ? 5.226 -24.355 3.671 1.00 98.12 332 THR A N 1
ATOM 2526 C CA . THR A 1 332 ? 5.917 -25.387 4.465 1.00 98.12 332 THR A CA 1
ATOM 2527 C C . THR A 1 332 ? 6.206 -26.652 3.657 1.00 98.12 332 THR A C 1
ATOM 2529 O O . THR A 1 332 ? 7.237 -27.282 3.881 1.00 98.12 332 THR A O 1
ATOM 2532 N N . ALA A 1 333 ? 5.370 -26.989 2.668 1.00 97.94 333 ALA A N 1
ATOM 2533 C CA . ALA A 1 333 ? 5.594 -28.107 1.748 1.00 97.94 333 ALA A CA 1
ATOM 2534 C C . ALA A 1 333 ? 6.890 -27.976 0.928 1.00 97.94 333 ALA A C 1
ATOM 2536 O O . ALA A 1 333 ? 7.457 -28.995 0.549 1.00 97.94 333 ALA A O 1
ATOM 2537 N N . LEU A 1 334 ? 7.403 -26.755 0.718 1.00 97.56 334 LEU A N 1
ATOM 2538 C CA . LEU A 1 334 ? 8.714 -26.520 0.094 1.00 97.56 334 LEU A CA 1
ATOM 2539 C C . LEU A 1 334 ? 9.892 -26.927 0.996 1.00 97.56 334 LEU A C 1
ATOM 2541 O O . LEU A 1 334 ? 11.019 -27.005 0.522 1.00 97.56 334 LEU A O 1
ATOM 2545 N N . GLY A 1 335 ? 9.658 -27.183 2.286 1.00 97.00 335 GLY A N 1
ATOM 2546 C CA . GLY A 1 335 ? 10.704 -27.466 3.274 1.00 97.00 335 GLY A CA 1
ATOM 2547 C C . GLY A 1 335 ? 11.048 -26.282 4.184 1.00 97.00 335 GLY A C 1
ATOM 2548 O O . GLY A 1 335 ? 12.019 -26.358 4.939 1.00 97.00 335 GLY A O 1
ATOM 2549 N N . VAL A 1 336 ? 10.260 -25.200 4.152 1.00 98.44 336 VAL A N 1
ATOM 2550 C CA . VAL A 1 336 ? 10.381 -24.080 5.099 1.00 98.44 336 VAL A CA 1
ATOM 2551 C C . VAL A 1 336 ? 9.964 -24.536 6.501 1.00 98.44 336 VAL A C 1
ATOM 2553 O O . VAL A 1 336 ? 8.843 -25.002 6.709 1.00 98.44 336 VAL A O 1
ATOM 2556 N N . GLU A 1 337 ? 10.846 -24.358 7.486 1.00 98.38 337 GLU A N 1
ATOM 2557 C CA . GLU A 1 337 ? 10.565 -24.677 8.890 1.00 98.38 337 GLU A CA 1
ATOM 2558 C C . GLU A 1 337 ? 9.950 -23.458 9.590 1.00 98.38 337 GLU A C 1
ATOM 2560 O O . GLU A 1 337 ? 10.597 -22.419 9.682 1.00 98.38 337 GLU A O 1
ATOM 2565 N N . ILE A 1 338 ? 8.733 -23.572 10.130 1.00 98.69 338 ILE A N 1
ATOM 2566 C CA . ILE A 1 338 ? 8.085 -22.498 10.903 1.00 98.69 338 ILE A CA 1
ATOM 2567 C C . ILE A 1 338 ? 8.049 -22.882 12.385 1.00 98.69 338 ILE A C 1
ATOM 2569 O O . ILE A 1 338 ? 7.571 -23.958 12.740 1.00 98.69 338 ILE A O 1
ATOM 2573 N N . LYS A 1 339 ? 8.538 -21.993 13.257 1.00 98.62 339 LYS A N 1
ATOM 2574 C CA . LYS A 1 339 ? 8.532 -22.152 14.717 1.00 98.62 339 LYS A CA 1
ATOM 2575 C C . LYS A 1 339 ? 7.671 -21.083 15.372 1.00 98.62 339 LYS A C 1
ATOM 2577 O O . LYS A 1 339 ? 8.110 -19.946 15.525 1.00 98.62 339 LYS A O 1
ATOM 2582 N N . CYS A 1 340 ? 6.468 -21.481 15.760 1.00 98.44 340 CYS A N 1
ATOM 2583 C CA . CYS A 1 340 ? 5.514 -20.663 16.504 1.00 98.44 340 CYS A CA 1
ATOM 2584 C C . CYS A 1 340 ? 5.859 -20.578 17.995 1.00 98.44 340 CYS A C 1
ATOM 2586 O O . CYS A 1 340 ? 6.602 -21.416 18.513 1.00 98.44 340 CYS A O 1
ATOM 2588 N N . ASN A 1 341 ? 5.264 -19.607 18.690 1.00 98.00 341 ASN A N 1
ATOM 2589 C CA . ASN A 1 341 ? 5.503 -19.306 20.106 1.00 98.00 341 ASN A CA 1
ATOM 2590 C C . ASN A 1 341 ? 6.967 -18.947 20.428 1.00 98.00 341 ASN A C 1
ATOM 2592 O O . ASN A 1 341 ? 7.473 -19.274 21.503 1.00 98.00 341 ASN A O 1
ATOM 2596 N N . ILE A 1 342 ? 7.676 -18.311 19.490 1.00 97.88 342 ILE A N 1
ATOM 2597 C CA . ILE A 1 342 ? 9.054 -17.848 19.681 1.00 97.88 342 ILE A CA 1
ATOM 2598 C C . ILE A 1 342 ? 9.135 -16.365 19.338 1.00 97.88 342 ILE A C 1
ATOM 2600 O O . ILE A 1 342 ? 9.320 -15.992 18.178 1.00 97.88 342 ILE A O 1
ATOM 2604 N N . ARG A 1 343 ? 9.078 -15.504 20.359 1.00 96.19 343 ARG A N 1
ATOM 2605 C CA . ARG A 1 343 ? 9.368 -14.082 20.193 1.00 96.19 343 ARG A CA 1
ATOM 2606 C C . ARG A 1 343 ? 10.877 -13.870 20.211 1.00 96.19 343 ARG A C 1
ATOM 2608 O O . ARG A 1 343 ? 11.574 -14.155 21.194 1.00 96.19 343 ARG A O 1
ATOM 2615 N N . VAL A 1 344 ? 11.403 -13.328 19.118 1.00 96.38 344 VAL A N 1
ATOM 2616 C CA . VAL A 1 344 ? 12.797 -12.873 19.080 1.00 96.38 344 VAL A CA 1
ATOM 2617 C C . VAL A 1 344 ? 12.971 -11.726 20.079 1.00 96.38 344 VAL A C 1
ATOM 2619 O O . VAL A 1 344 ? 12.127 -10.844 20.181 1.00 96.38 344 VAL A O 1
ATOM 2622 N N . GLY A 1 345 ? 14.045 -11.773 20.866 1.00 94.12 345 GLY A N 1
ATOM 2623 C CA . GLY A 1 345 ? 14.284 -10.897 22.018 1.00 94.12 345 GLY A CA 1
ATOM 2624 C C . GLY A 1 345 ? 13.835 -11.478 23.360 1.00 94.12 345 GLY A C 1
ATOM 2625 O O . GLY A 1 345 ? 14.326 -11.018 24.387 1.00 94.12 345 GLY A O 1
ATOM 2626 N N . ARG A 1 346 ? 12.978 -12.511 23.371 1.00 94.00 346 ARG A N 1
ATOM 2627 C CA . ARG A 1 346 ? 12.499 -13.170 24.597 1.00 94.00 346 ARG A CA 1
ATOM 2628 C C . ARG A 1 346 ? 12.851 -14.657 24.622 1.00 94.00 346 ARG A C 1
ATOM 2630 O O . ARG A 1 346 ? 13.826 -15.029 25.269 1.00 94.00 346 ARG A O 1
ATOM 2637 N N . GLU A 1 347 ? 12.119 -15.506 23.900 1.00 96.62 347 GLU A N 1
ATOM 2638 C CA . GLU A 1 347 ? 12.395 -16.950 23.839 1.00 96.62 347 GLU A CA 1
ATOM 2639 C C . GLU A 1 347 ? 13.677 -17.250 23.041 1.00 96.62 347 GLU A C 1
ATOM 2641 O O . GLU A 1 347 ? 14.435 -18.164 23.376 1.00 96.62 347 GLU A O 1
ATOM 2646 N N . LEU A 1 348 ? 13.966 -16.442 22.015 1.00 96.00 348 LEU A N 1
ATOM 2647 C CA . LEU A 1 348 ? 15.220 -16.476 21.262 1.00 96.00 348 LEU A CA 1
ATOM 2648 C C . LEU A 1 348 ? 15.889 -15.103 21.311 1.00 96.00 348 LEU A C 1
ATOM 2650 O O . LEU A 1 348 ? 15.435 -14.171 20.657 1.00 96.00 348 LEU A O 1
ATOM 2654 N N . SER A 1 349 ? 16.987 -14.964 22.055 1.00 95.81 349 SER A N 1
ATOM 2655 C CA . SER A 1 349 ? 17.703 -13.684 22.109 1.00 95.81 349 SER A CA 1
ATOM 2656 C C . SER A 1 349 ? 18.288 -13.295 20.747 1.00 95.81 349 SER A C 1
ATOM 2658 O O . SER A 1 349 ? 18.692 -14.156 19.958 1.00 95.81 349 SER A O 1
ATOM 2660 N N . PHE A 1 350 ? 18.388 -11.987 20.498 1.00 94.44 350 PHE A N 1
ATOM 2661 C CA . PHE A 1 350 ? 18.959 -11.440 19.265 1.00 94.44 350 PHE A CA 1
ATOM 2662 C C . PHE A 1 350 ? 20.393 -11.948 19.013 1.00 94.44 350 PHE A C 1
ATOM 2664 O O . PHE A 1 350 ? 20.736 -12.340 17.900 1.00 94.44 350 PHE A O 1
ATOM 2671 N N . ASP A 1 351 ? 21.211 -12.078 20.062 1.00 93.44 351 ASP A N 1
ATOM 2672 C CA . ASP A 1 351 ? 22.570 -12.631 19.954 1.00 93.44 351 ASP A CA 1
ATOM 2673 C C . ASP A 1 351 ? 22.601 -14.105 19.548 1.00 93.44 351 ASP A C 1
ATOM 2675 O O . ASP A 1 351 ? 23.470 -14.534 18.786 1.00 93.44 351 ASP A O 1
ATOM 2679 N N . LYS A 1 352 ? 21.663 -14.913 20.057 1.00 95.62 352 LYS A N 1
ATOM 2680 C CA . LYS A 1 352 ? 21.553 -16.321 19.657 1.00 95.62 352 LYS A CA 1
ATOM 2681 C C . LYS A 1 352 ? 21.113 -16.430 18.200 1.00 95.62 352 LYS A C 1
ATOM 2683 O O . LYS A 1 352 ? 21.623 -17.298 17.495 1.00 95.62 352 LYS A O 1
ATOM 2688 N N . LEU A 1 353 ? 20.220 -15.546 17.749 1.00 95.25 353 LEU A N 1
ATOM 2689 C CA . LEU A 1 353 ? 19.827 -15.439 16.344 1.00 95.25 353 LEU A CA 1
ATOM 2690 C C . LEU A 1 353 ? 21.053 -15.124 15.465 1.00 95.25 353 LEU A C 1
ATOM 2692 O O . LEU A 1 353 ? 21.357 -15.907 14.567 1.00 95.25 353 LEU A O 1
ATOM 2696 N N . LYS A 1 354 ? 21.824 -14.079 15.812 1.00 92.88 354 LYS A N 1
ATOM 2697 C CA . LYS A 1 354 ? 23.076 -13.677 15.132 1.00 92.88 354 LYS A CA 1
ATOM 2698 C C . LYS A 1 354 ? 24.118 -14.787 15.023 1.00 92.88 354 LYS A C 1
ATOM 2700 O O . LYS A 1 354 ? 24.870 -14.826 14.058 1.00 92.88 354 LYS A O 1
ATOM 2705 N N . LYS A 1 355 ? 24.231 -15.637 16.047 1.00 94.88 355 LYS A N 1
ATOM 2706 C CA . LYS A 1 355 ? 25.224 -16.724 16.089 1.00 94.88 355 LYS A CA 1
ATOM 2707 C C . LYS A 1 355 ? 24.790 -17.964 15.309 1.00 94.88 355 LYS A C 1
ATOM 2709 O O . LYS A 1 355 ? 25.641 -18.757 14.924 1.00 94.88 355 LYS A O 1
ATOM 2714 N N . LYS A 1 356 ? 23.482 -18.181 15.145 1.00 96.75 356 LYS A N 1
ATOM 2715 C CA . LYS A 1 356 ? 22.929 -19.419 14.574 1.00 96.75 356 LYS A CA 1
ATOM 2716 C C . LYS A 1 356 ? 22.675 -19.335 13.067 1.00 96.75 356 LYS A C 1
ATOM 2718 O O . LYS A 1 356 ? 22.642 -20.382 12.417 1.00 96.75 356 LYS A O 1
ATOM 2723 N N . PHE A 1 357 ? 22.473 -18.130 12.545 1.00 98.00 357 PHE A N 1
ATOM 2724 C CA . PHE A 1 357 ? 22.112 -17.879 11.153 1.00 98.00 357 PHE A CA 1
ATOM 2725 C C . PHE A 1 357 ? 23.089 -16.898 10.514 1.00 98.00 357 PHE A C 1
ATOM 2727 O O . PHE A 1 357 ? 23.580 -15.986 11.178 1.00 98.00 357 PHE A O 1
ATOM 2734 N N . ASP A 1 358 ? 23.354 -17.100 9.227 1.00 97.56 358 ASP A N 1
ATOM 2735 C CA . ASP A 1 358 ? 24.289 -16.279 8.458 1.00 97.56 358 ASP A CA 1
ATOM 2736 C C . ASP A 1 358 ? 23.633 -14.954 8.046 1.00 97.56 358 ASP A C 1
ATOM 2738 O O . ASP A 1 358 ? 24.261 -13.896 8.115 1.00 97.56 358 ASP A O 1
ATOM 2742 N N . TYR A 1 359 ? 22.343 -15.020 7.698 1.00 98.19 359 TYR A N 1
ATOM 2743 C CA . TYR A 1 359 ? 21.520 -13.882 7.294 1.00 98.19 359 TYR A CA 1
ATOM 2744 C C . TYR A 1 359 ? 20.148 -13.922 7.970 1.00 98.19 359 TYR A C 1
ATOM 2746 O O . TYR A 1 359 ? 19.598 -14.995 8.247 1.00 98.19 359 TYR A O 1
ATOM 2754 N N . VAL A 1 360 ? 19.583 -12.741 8.225 1.00 98.50 360 VAL A N 1
ATOM 2755 C CA . VAL A 1 360 ? 18.293 -12.580 8.907 1.00 98.50 360 VAL A CA 1
ATOM 2756 C C . VAL A 1 360 ? 17.407 -11.610 8.135 1.00 98.50 360 VAL A C 1
ATOM 2758 O O . VAL A 1 360 ? 17.818 -10.487 7.861 1.00 98.50 360 VAL A O 1
ATOM 2761 N N . TYR A 1 361 ? 16.171 -12.014 7.850 1.00 98.75 361 TYR A N 1
ATOM 2762 C CA . TYR A 1 361 ? 15.113 -11.126 7.376 1.00 98.75 361 TYR A CA 1
ATOM 2763 C C . TYR A 1 361 ? 14.138 -10.798 8.514 1.00 98.75 361 TYR A C 1
ATOM 2765 O O . TYR A 1 361 ? 13.571 -11.693 9.137 1.00 98.75 361 TYR A O 1
ATOM 2773 N N . MET A 1 362 ? 13.947 -9.514 8.803 1.00 98.31 362 MET A N 1
ATOM 2774 C CA . MET A 1 362 ? 13.104 -8.990 9.873 1.00 98.31 362 MET A CA 1
ATOM 2775 C C . MET A 1 362 ? 11.802 -8.433 9.292 1.00 98.31 362 MET A C 1
ATOM 2777 O O . MET A 1 362 ? 11.767 -7.335 8.741 1.00 98.31 362 MET A O 1
ATOM 2781 N N . ALA A 1 363 ? 10.714 -9.181 9.455 1.00 98.12 363 ALA A N 1
ATOM 2782 C CA . ALA A 1 363 ? 9.373 -8.803 9.018 1.00 98.12 363 ALA A CA 1
ATOM 2783 C C . ALA A 1 363 ? 8.325 -8.973 10.144 1.00 98.12 363 ALA A C 1
ATOM 2785 O O . ALA A 1 363 ? 7.311 -9.645 9.937 1.00 98.12 363 ALA A O 1
ATOM 2786 N N . PRO A 1 364 ? 8.532 -8.370 11.338 1.00 97.00 364 PRO A N 1
ATOM 2787 C CA . PRO A 1 364 ? 7.626 -8.537 12.474 1.00 97.00 364 PRO A CA 1
ATOM 2788 C C . PRO A 1 364 ? 6.269 -7.840 12.298 1.00 97.00 364 PRO A C 1
ATOM 2790 O O . PRO A 1 364 ? 5.381 -8.093 13.096 1.00 97.00 364 PRO A O 1
ATOM 2793 N N . GLY A 1 365 ? 6.095 -6.975 11.290 1.00 96.44 365 GLY A N 1
ATOM 2794 C CA . GLY A 1 365 ? 4.858 -6.222 11.043 1.00 96.44 365 GLY A CA 1
ATOM 2795 C C . GLY A 1 365 ? 4.584 -5.092 12.051 1.00 96.44 365 GLY A C 1
ATOM 2796 O O . GLY A 1 365 ? 5.406 -4.802 12.919 1.00 96.44 365 GLY A O 1
ATOM 2797 N N . ALA A 1 366 ? 3.408 -4.459 11.948 1.00 95.25 366 ALA A N 1
ATOM 2798 C CA . ALA A 1 366 ? 2.958 -3.371 12.826 1.00 95.25 366 ALA A CA 1
ATOM 2799 C C . ALA A 1 366 ? 1.885 -3.840 13.835 1.00 95.25 366 ALA A C 1
ATOM 2801 O O . ALA A 1 366 ? 0.703 -3.558 13.691 1.00 95.25 366 ALA A O 1
ATOM 2802 N N . HIS A 1 367 ? 2.283 -4.600 14.861 1.00 91.56 367 HIS A N 1
ATOM 2803 C CA . HIS A 1 367 ? 1.356 -5.327 15.753 1.00 91.56 367 HIS A CA 1
ATOM 2804 C C . HIS A 1 367 ? 0.876 -4.576 17.005 1.00 91.56 367 HIS A C 1
ATOM 2806 O O . HIS A 1 367 ? 0.242 -5.187 17.877 1.00 91.56 367 HIS A O 1
ATOM 2812 N N . LYS A 1 368 ? 1.168 -3.278 17.115 1.00 93.25 368 LYS A N 1
ATOM 2813 C CA . LYS A 1 368 ? 0.838 -2.463 18.289 1.00 93.25 368 LYS A CA 1
ATOM 2814 C C . LYS A 1 368 ? -0.041 -1.277 17.906 1.00 93.25 368 LYS A C 1
ATOM 2816 O O . LYS A 1 368 ? 0.315 -0.531 16.995 1.00 93.25 368 LYS A O 1
ATOM 2821 N N . SER A 1 369 ? -1.153 -1.069 18.612 1.00 94.31 369 SER A N 1
ATOM 2822 C CA . SER A 1 369 ? -1.993 0.118 18.397 1.00 94.31 369 SER A CA 1
ATOM 2823 C C . SER A 1 369 ? -1.304 1.396 18.873 1.00 94.31 369 SER A C 1
ATOM 2825 O O . SER A 1 369 ? -0.645 1.426 19.916 1.00 94.31 369 SER A O 1
ATOM 2827 N N . GLN A 1 370 ? -1.491 2.480 18.121 1.00 93.19 370 GLN A N 1
ATOM 2828 C CA . GLN A 1 370 ? -1.145 3.819 18.591 1.00 93.19 370 GLN A CA 1
ATOM 2829 C C . GLN A 1 370 ? -2.137 4.296 19.656 1.00 93.19 370 GLN A C 1
ATOM 2831 O O . GLN A 1 370 ? -3.322 3.971 19.602 1.00 93.19 370 GLN A O 1
ATOM 2836 N N . LYS A 1 371 ? -1.643 5.109 20.593 1.00 90.88 371 LYS A N 1
ATOM 2837 C CA . LYS A 1 371 ? -2.481 5.787 21.585 1.00 90.88 371 LYS A CA 1
ATOM 2838 C C . LYS A 1 371 ? -3.231 6.962 20.947 1.00 90.88 371 LYS A C 1
ATOM 2840 O O . LYS A 1 371 ? -2.670 7.691 20.129 1.00 90.88 371 LYS A O 1
ATOM 2845 N N . MET A 1 372 ? -4.485 7.151 21.337 1.00 91.88 372 MET A N 1
ATOM 2846 C CA . MET A 1 372 ? -5.346 8.272 20.961 1.00 91.88 372 MET A CA 1
ATOM 2847 C C . MET A 1 372 ? -4.895 9.574 21.621 1.00 91.88 372 MET A C 1
ATOM 2849 O O . MET A 1 372 ? -5.100 10.642 21.047 1.00 91.88 372 MET A O 1
ATOM 2853 N N . GLY A 1 373 ? -4.284 9.486 22.809 1.00 91.00 373 GLY A N 1
ATOM 2854 C CA . GLY A 1 373 ? -3.856 10.644 23.591 1.00 91.00 373 GLY A CA 1
ATOM 2855 C C . GLY A 1 373 ? -4.989 11.311 24.376 1.00 91.00 373 GLY A C 1
ATOM 2856 O O . GLY A 1 373 ? -4.833 12.454 24.796 1.00 91.00 373 GLY A O 1
ATOM 2857 N N . ALA A 1 374 ? -6.115 10.618 24.563 1.00 93.50 374 ALA A N 1
ATOM 2858 C CA . ALA A 1 374 ? -7.228 11.090 25.383 1.00 93.50 374 ALA A CA 1
ATOM 2859 C C . ALA A 1 374 ? -6.942 10.868 26.879 1.00 93.50 374 ALA A C 1
ATOM 2861 O O . ALA A 1 374 ? -6.304 9.886 27.268 1.00 93.50 374 ALA A O 1
ATOM 2862 N N . GLU A 1 375 ? -7.443 11.756 27.740 1.00 95.19 375 GLU A N 1
ATOM 2863 C CA . GLU A 1 375 ? -7.351 11.566 29.192 1.00 95.19 375 GLU A CA 1
ATOM 2864 C C . GLU A 1 375 ? -8.113 10.293 29.601 1.00 95.19 375 GLU A C 1
ATOM 2866 O O . GLU A 1 375 ? -9.246 10.086 29.173 1.00 95.19 375 GLU A O 1
ATOM 2871 N N . GLY A 1 376 ? -7.512 9.431 30.427 1.00 93.06 376 GLY A N 1
ATOM 2872 C CA . GLY A 1 376 ? -8.152 8.187 30.878 1.00 93.06 376 GLY A CA 1
ATOM 2873 C C . GLY A 1 376 ? -8.052 7.009 29.897 1.00 93.06 376 GLY A C 1
ATOM 2874 O O . GLY A 1 376 ? -8.733 6.007 30.074 1.00 93.06 376 GLY A O 1
ATOM 2875 N N . GLU A 1 377 ? -7.193 7.081 28.878 1.00 93.00 377 GLU A N 1
ATOM 2876 C CA . GLU A 1 377 ? -7.036 6.008 27.882 1.00 93.00 377 GLU A CA 1
ATOM 2877 C C . GLU A 1 377 ? -6.590 4.648 28.465 1.00 93.00 377 GLU A C 1
ATOM 2879 O O . GLU A 1 377 ? -6.854 3.613 27.863 1.00 93.00 377 GLU A O 1
ATOM 2884 N N . ASP A 1 378 ? -5.971 4.619 29.650 1.00 93.62 378 ASP A N 1
ATOM 2885 C CA . ASP A 1 378 ? -5.558 3.375 30.318 1.00 93.62 378 ASP A CA 1
ATOM 2886 C C . ASP A 1 378 ? -6.669 2.765 31.222 1.00 93.62 378 ASP A C 1
ATOM 2888 O O . ASP A 1 378 ? -6.421 1.801 31.950 1.00 93.62 378 ASP A O 1
ATOM 2892 N N . ILE A 1 379 ? -7.897 3.314 31.209 1.00 95.06 379 ILE A N 1
ATOM 2893 C CA . ILE A 1 379 ? -9.043 2.786 31.975 1.00 95.06 379 ILE A CA 1
ATOM 2894 C C . ILE A 1 379 ? -9.467 1.400 31.435 1.00 95.06 379 ILE A C 1
ATOM 2896 O O . ILE A 1 379 ? -9.622 1.227 30.223 1.00 95.06 379 ILE A O 1
ATOM 2900 N N . PRO A 1 380 ? -9.746 0.409 32.310 1.00 94.56 380 PRO A N 1
ATOM 2901 C CA . PRO A 1 380 ? -10.307 -0.879 31.902 1.00 94.56 380 PRO A CA 1
ATOM 2902 C C . PRO A 1 380 ? -11.601 -0.743 31.080 1.00 94.56 380 PRO A C 1
ATOM 2904 O O . PRO A 1 380 ? -12.577 -0.144 31.536 1.00 94.56 380 PRO A O 1
ATOM 2907 N N . GLY A 1 381 ? -11.616 -1.344 29.888 1.00 93.62 381 GLY A N 1
ATOM 2908 C CA . GLY A 1 381 ? -12.690 -1.212 28.888 1.00 93.62 381 GLY A CA 1
ATOM 2909 C C . GLY A 1 381 ? -12.268 -0.422 27.642 1.00 93.62 381 GLY A C 1
ATOM 2910 O O . GLY A 1 381 ? -12.990 -0.412 26.646 1.00 93.62 381 GLY A O 1
ATOM 2911 N N . VAL A 1 382 ? -11.086 0.205 27.667 1.00 96.50 382 VAL A N 1
ATOM 2912 C CA . VAL A 1 382 ? -10.420 0.725 26.469 1.00 96.50 382 VAL A CA 1
ATOM 2913 C C . VAL A 1 382 ? -9.510 -0.357 25.887 1.00 96.50 382 VAL A C 1
ATOM 2915 O O . VAL A 1 382 ? -8.630 -0.890 26.563 1.00 96.50 382 VAL A O 1
ATOM 2918 N N . HIS A 1 383 ? -9.717 -0.683 24.617 1.00 96.56 383 HIS A N 1
ATOM 2919 C CA . HIS A 1 383 ? -8.964 -1.690 23.879 1.00 96.56 383 HIS A CA 1
ATOM 2920 C C . HIS A 1 383 ? -8.253 -1.043 22.691 1.00 96.56 383 HIS A C 1
ATOM 2922 O O . HIS A 1 383 ? -8.829 -0.206 22.002 1.00 96.56 383 HIS A O 1
ATOM 2928 N N . GLY A 1 384 ? -7.024 -1.461 22.392 1.00 96.56 384 GLY A N 1
ATOM 2929 C CA . GLY A 1 384 ? -6.401 -1.133 21.108 1.00 96.56 384 GLY A CA 1
ATOM 2930 C C . GLY A 1 384 ? -7.059 -1.915 19.965 1.00 96.56 384 GLY A C 1
ATOM 2931 O O . GLY A 1 384 ? -7.510 -3.044 20.162 1.00 96.56 384 GLY A O 1
ATOM 2932 N N . GLY A 1 385 ? -7.139 -1.328 18.770 1.00 95.31 385 GLY A N 1
ATOM 2933 C CA . GLY A 1 385 ? -7.824 -1.925 17.622 1.00 95.31 385 GLY A CA 1
ATOM 2934 C C . GLY A 1 385 ? -7.255 -3.283 17.208 1.00 95.31 385 GLY A C 1
ATOM 2935 O O . GLY A 1 385 ? -8.004 -4.250 17.071 1.00 95.31 385 GLY A O 1
ATOM 2936 N N . VAL A 1 386 ? -5.931 -3.385 17.043 1.00 94.12 386 VAL A N 1
ATOM 2937 C CA . VAL A 1 386 ? -5.300 -4.663 16.661 1.00 94.12 386 VAL A CA 1
ATOM 2938 C C . VAL A 1 386 ? -5.225 -5.648 17.823 1.00 94.12 386 VAL A C 1
ATOM 2940 O O . VAL A 1 386 ? -5.274 -6.853 17.605 1.00 94.12 386 VAL A O 1
ATOM 2943 N N . GLU A 1 387 ? -5.137 -5.169 19.062 1.00 95.75 387 GLU A N 1
ATOM 2944 C CA . GLU A 1 387 ? -5.190 -5.987 20.272 1.00 95.75 387 GLU A CA 1
ATOM 2945 C C . GLU A 1 387 ? -6.567 -6.633 20.436 1.00 95.75 387 GLU A C 1
ATOM 2947 O O . GLU A 1 387 ? -6.630 -7.836 20.676 1.00 95.75 387 GLU A O 1
ATOM 2952 N N . PHE A 1 388 ? -7.649 -5.874 20.237 1.00 97.25 388 PHE A N 1
ATOM 2953 C CA . PHE A 1 388 ? -9.014 -6.395 20.252 1.00 97.25 388 PHE A CA 1
ATOM 2954 C C . PHE A 1 388 ? -9.230 -7.438 19.154 1.00 97.25 388 PHE A C 1
ATOM 2956 O O . PHE A 1 388 ? -9.648 -8.553 19.452 1.00 97.25 388 PHE A O 1
ATOM 2963 N N . LEU A 1 389 ? -8.895 -7.115 17.899 1.00 97.00 389 LEU A N 1
ATOM 2964 C CA . LEU A 1 389 ? -9.056 -8.054 16.783 1.00 97.00 389 LEU A CA 1
ATOM 2965 C C . LEU A 1 389 ? -8.231 -9.331 16.986 1.00 97.00 389 LEU A C 1
ATOM 2967 O O . LEU A 1 389 ? -8.721 -10.428 16.729 1.00 97.00 389 LEU A O 1
ATOM 2971 N N . ARG A 1 390 ? -7.003 -9.212 17.499 1.00 96.44 390 ARG A N 1
ATOM 2972 C CA . ARG A 1 390 ? -6.151 -10.361 17.829 1.00 96.44 390 ARG A CA 1
ATOM 2973 C C . ARG A 1 390 ? -6.739 -11.213 18.939 1.00 96.44 390 ARG A C 1
ATOM 2975 O O . ARG A 1 390 ? -6.758 -12.431 18.793 1.00 96.44 390 ARG A O 1
ATOM 2982 N N . ASP A 1 391 ? -7.217 -10.604 20.020 1.00 96.62 391 ASP A N 1
ATOM 2983 C CA . ASP A 1 391 ? -7.848 -11.350 21.108 1.00 96.62 391 ASP A CA 1
ATOM 2984 C C . ASP A 1 391 ? -9.139 -12.039 20.653 1.00 96.62 391 ASP A C 1
ATOM 2986 O O . ASP A 1 391 ? -9.371 -13.190 21.025 1.00 96.62 391 ASP A O 1
ATOM 2990 N N . PHE A 1 392 ? -9.932 -11.367 19.814 1.00 96.81 392 PHE A N 1
ATOM 2991 C CA . PHE A 1 392 ? -11.113 -11.940 19.182 1.00 96.81 392 PHE A CA 1
ATOM 2992 C C . PHE A 1 392 ? -10.748 -13.155 18.329 1.00 96.81 392 PHE A C 1
ATOM 2994 O O . PHE A 1 392 ? -11.251 -14.244 18.574 1.00 96.81 392 PHE A O 1
ATOM 3001 N N . ASN A 1 393 ? -9.815 -13.006 17.388 1.00 95.50 393 ASN A N 1
ATOM 3002 C CA . ASN A 1 393 ? -9.430 -14.084 16.477 1.00 95.50 393 ASN A CA 1
ATOM 3003 C C . ASN A 1 393 ? -8.752 -15.266 17.194 1.00 95.50 393 ASN A C 1
ATOM 3005 O O . ASN A 1 393 ? -8.845 -16.396 16.723 1.00 95.50 393 ASN A O 1
ATOM 3009 N N . ALA A 1 394 ? -8.079 -15.027 18.323 1.00 94.31 394 ALA A N 1
ATOM 3010 C CA . ALA A 1 394 ? -7.483 -16.081 19.144 1.00 94.31 394 ALA A CA 1
ATOM 3011 C C . ALA A 1 394 ? -8.500 -16.829 20.019 1.00 94.31 394 ALA A C 1
ATOM 3013 O O . ALA A 1 394 ? -8.266 -17.981 20.375 1.00 94.31 394 ALA A O 1
ATOM 3014 N N . HIS A 1 395 ? -9.615 -16.186 20.372 1.00 94.88 395 HIS A N 1
ATOM 3015 C CA . HIS A 1 395 ? -10.590 -16.704 21.333 1.00 94.88 395 HIS A CA 1
ATOM 3016 C C . HIS A 1 395 ? -12.029 -16.553 20.827 1.00 94.88 395 HIS A C 1
ATOM 3018 O O . HIS A 1 395 ? -12.927 -16.243 21.611 1.00 94.88 395 HIS A O 1
ATOM 3024 N N . GLU A 1 396 ? -12.249 -16.752 19.525 1.00 93.19 396 GLU A N 1
ATOM 3025 C CA . GLU A 1 396 ? -13.520 -16.455 18.850 1.00 93.19 396 GLU A CA 1
ATOM 3026 C C . GLU A 1 396 ? -14.704 -17.124 19.557 1.00 93.19 396 GLU A C 1
ATOM 3028 O O . GLU A 1 396 ? -15.693 -16.465 19.871 1.00 93.19 396 GLU A O 1
ATOM 3033 N N . GLU A 1 397 ? -14.569 -18.401 19.927 1.00 93.00 397 GLU A N 1
ATOM 3034 C CA . GLU A 1 397 ? -15.615 -19.128 20.649 1.00 93.00 397 GLU A CA 1
ATOM 3035 C C . GLU A 1 397 ? -15.989 -18.494 21.995 1.00 93.00 397 GLU A C 1
ATOM 3037 O O . GLU A 1 397 ? -17.168 -18.459 22.336 1.00 93.00 397 GLU A O 1
ATOM 3042 N N . ALA A 1 398 ? -15.013 -17.996 22.761 1.00 95.69 398 ALA A N 1
ATOM 3043 C CA . ALA A 1 398 ? -15.264 -17.381 24.065 1.00 95.69 398 ALA A CA 1
ATOM 3044 C C . ALA A 1 398 ? -16.026 -16.055 23.916 1.00 95.69 398 ALA A C 1
ATOM 3046 O O . ALA A 1 398 ? -16.911 -15.742 24.712 1.00 95.69 398 ALA A O 1
ATOM 3047 N N . TRP A 1 399 ? -15.724 -15.289 22.865 1.00 95.38 399 TRP A N 1
ATOM 3048 C CA . TRP A 1 399 ? -16.467 -14.077 22.521 1.00 95.38 399 TRP A CA 1
ATOM 3049 C C . TRP A 1 399 ? -17.889 -14.398 22.052 1.00 95.38 399 TRP A C 1
ATOM 3051 O O . TRP A 1 399 ? -18.844 -13.800 22.539 1.00 95.38 399 TRP A O 1
ATOM 3061 N N . VAL A 1 400 ? -18.050 -15.382 21.164 1.00 93.00 400 VAL A N 1
ATOM 3062 C CA . VAL A 1 400 ? -19.360 -15.786 20.625 1.00 93.00 400 VAL A CA 1
ATOM 3063 C C . VAL A 1 400 ? -20.271 -16.381 21.706 1.00 93.00 400 VAL A C 1
ATOM 3065 O O . VAL A 1 400 ? -21.470 -16.117 21.707 1.00 93.00 400 VAL A O 1
ATOM 3068 N N . LYS A 1 401 ? -19.721 -17.144 22.660 1.00 93.50 401 LYS A N 1
ATOM 3069 C CA . LYS A 1 401 ? -20.467 -17.690 23.813 1.00 93.50 401 LYS A CA 1
ATOM 3070 C C . LYS A 1 401 ? -20.799 -16.635 24.878 1.00 93.50 401 LYS A C 1
ATOM 3072 O O . LYS A 1 401 ? -21.529 -16.941 25.817 1.00 93.50 401 LYS A O 1
ATOM 3077 N N . GLY A 1 402 ? -20.273 -15.413 24.752 1.00 91.62 402 GLY A N 1
ATOM 3078 C CA . GLY A 1 402 ? -20.474 -14.328 25.714 1.00 91.62 402 GLY A CA 1
ATOM 3079 C C . GLY A 1 402 ? -19.633 -14.440 26.991 1.00 91.62 402 GLY A C 1
ATOM 3080 O O . GLY A 1 402 ? -19.901 -13.729 27.956 1.00 91.62 402 GLY A O 1
ATOM 3081 N N . GLU A 1 403 ? -18.610 -15.303 27.017 1.00 94.94 403 GLU A N 1
ATOM 3082 C CA . GLU A 1 403 ? -17.641 -15.391 28.125 1.00 94.94 403 GLU A CA 1
ATOM 3083 C C . GLU A 1 403 ? -16.750 -14.139 28.182 1.00 94.94 403 GLU A C 1
ATOM 3085 O O . GLU A 1 403 ? -16.322 -13.706 29.254 1.00 94.94 403 GLU A O 1
ATOM 3090 N N . LYS A 1 404 ? -16.507 -13.530 27.015 1.00 94.44 404 LYS A N 1
ATOM 3091 C CA . LYS A 1 404 ? -15.930 -12.192 26.847 1.00 94.44 404 LYS A CA 1
ATOM 3092 C C . LYS A 1 404 ? -16.974 -11.269 26.218 1.00 94.44 404 LYS A C 1
ATOM 3094 O O . LYS A 1 404 ? -17.705 -11.682 25.323 1.00 94.44 404 LYS A O 1
ATOM 3099 N N . THR A 1 405 ? -17.043 -10.014 26.663 1.00 94.06 405 THR A N 1
ATOM 3100 C CA . THR A 1 405 ? -18.019 -9.036 26.158 1.00 94.06 405 THR A CA 1
ATOM 3101 C C . THR A 1 405 ? -17.451 -7.619 26.144 1.00 94.06 405 THR A C 1
ATOM 3103 O O . THR A 1 405 ? -16.634 -7.262 26.992 1.00 94.06 405 THR A O 1
ATOM 3106 N N . LEU A 1 406 ? -17.905 -6.819 25.177 1.00 94.94 406 LEU A N 1
ATOM 3107 C CA . LEU A 1 406 ? -17.672 -5.373 25.104 1.00 94.94 406 LEU A CA 1
ATOM 3108 C C . LEU A 1 406 ? -18.815 -4.562 25.748 1.00 94.94 406 LEU A C 1
ATOM 3110 O O . LEU A 1 406 ? -18.808 -3.337 25.688 1.00 94.94 406 LEU A O 1
ATOM 3114 N N . GLY A 1 407 ? -19.812 -5.228 26.337 1.00 94.75 407 GLY A N 1
ATOM 3115 C CA . GLY A 1 407 ? -21.046 -4.589 26.786 1.00 94.75 407 GLY A CA 1
ATOM 3116 C C . GLY A 1 407 ? -22.034 -4.344 25.644 1.00 94.75 407 GLY A C 1
ATOM 3117 O O . GLY A 1 407 ? -21.965 -4.978 24.593 1.00 94.75 407 GLY A O 1
ATOM 3118 N N . SER A 1 408 ? -23.000 -3.455 25.878 1.00 96.31 408 SER A N 1
ATOM 3119 C CA . SER A 1 408 ? -24.099 -3.180 24.945 1.00 96.31 408 SER A CA 1
ATOM 3120 C C . SER A 1 408 ? -23.799 -2.028 23.991 1.00 96.31 408 SER A C 1
ATOM 3122 O O . SER A 1 408 ? -24.334 -2.016 22.888 1.00 96.31 408 SER A O 1
ATOM 3124 N N . LYS A 1 409 ? -22.982 -1.048 24.394 1.00 98.06 409 LYS A N 1
ATOM 3125 C CA . LYS A 1 409 ? -22.660 0.141 23.588 1.00 98.06 409 LYS A CA 1
ATOM 3126 C C . LYS A 1 409 ? -21.159 0.297 23.413 1.00 98.06 409 LYS A C 1
ATOM 3128 O O . LYS A 1 409 ? -20.436 0.424 24.399 1.00 98.06 409 LYS A O 1
ATOM 3133 N N . VAL A 1 410 ? -20.697 0.356 22.167 1.00 98.50 410 VAL A N 1
ATOM 3134 C CA . VAL A 1 410 ? -19.265 0.407 21.842 1.00 98.50 410 VAL A CA 1
ATOM 3135 C C . VAL A 1 410 ? -18.954 1.607 20.957 1.00 98.50 410 VAL A C 1
ATOM 3137 O O . VAL A 1 410 ? -19.574 1.797 19.909 1.00 98.50 410 VAL A O 1
ATOM 3140 N N . ALA A 1 411 ? -17.952 2.394 21.353 1.00 98.50 411 ALA A N 1
ATOM 3141 C CA . ALA A 1 411 ? -17.359 3.410 20.487 1.00 98.50 411 ALA A CA 1
ATOM 3142 C C . ALA A 1 411 ? -16.089 2.871 19.820 1.00 98.50 411 ALA A C 1
ATOM 3144 O O . ALA A 1 411 ? -15.186 2.374 20.490 1.00 98.50 411 ALA A O 1
ATOM 3145 N N . VAL A 1 412 ? -15.984 3.013 18.503 1.00 98.56 412 VAL A N 1
ATOM 3146 C CA . VAL A 1 412 ? -14.775 2.674 17.743 1.00 98.56 412 VAL A CA 1
ATOM 3147 C C . VAL A 1 412 ? -14.156 3.958 17.213 1.00 98.56 412 VAL A C 1
ATOM 3149 O O . VAL A 1 412 ? -14.811 4.726 16.516 1.00 98.56 412 VAL A O 1
ATOM 3152 N N . ILE A 1 413 ? -12.892 4.210 17.536 1.00 98.00 413 ILE A N 1
ATOM 3153 C CA . ILE A 1 413 ? -12.213 5.458 17.183 1.00 98.00 413 ILE A CA 1
ATOM 3154 C C . ILE A 1 413 ? -11.299 5.218 15.990 1.00 98.00 413 ILE A C 1
ATOM 3156 O O . ILE A 1 413 ? -10.332 4.467 16.093 1.00 98.00 413 ILE A O 1
ATOM 3160 N N . GLY A 1 414 ? -11.572 5.881 14.868 1.00 96.31 414 GLY A N 1
ATOM 3161 C CA . GLY A 1 414 ? -10.776 5.749 13.647 1.00 96.31 414 GLY A CA 1
ATOM 3162 C C . GLY A 1 414 ? -11.627 5.615 12.388 1.00 96.31 414 GLY A C 1
ATOM 3163 O O . GLY A 1 414 ? -12.848 5.606 12.439 1.00 96.31 414 GLY A O 1
ATOM 3164 N N . GLY A 1 415 ? -10.967 5.539 11.231 1.00 94.62 415 GLY A N 1
ATOM 3165 C CA . GLY A 1 415 ? -11.649 5.411 9.933 1.00 94.62 415 GLY A CA 1
ATOM 3166 C C . GLY A 1 415 ? -10.921 4.535 8.915 1.00 94.62 415 GLY A C 1
ATOM 3167 O O . GLY A 1 415 ? -11.238 4.587 7.732 1.00 94.62 415 GLY A O 1
ATOM 3168 N N . GLY A 1 416 ? -9.898 3.790 9.348 1.00 93.81 416 GLY A N 1
ATOM 3169 C CA . GLY A 1 416 ? -9.187 2.820 8.508 1.00 93.81 416 GLY A CA 1
ATOM 3170 C C . GLY A 1 416 ? -9.830 1.431 8.555 1.00 93.81 416 GLY A C 1
ATOM 3171 O O . GLY A 1 416 ? -10.752 1.199 9.335 1.00 93.81 416 GLY A O 1
ATOM 3172 N N . ASN A 1 417 ? -9.306 0.487 7.766 1.00 93.12 417 ASN A N 1
ATOM 3173 C CA . ASN A 1 417 ? -9.849 -0.878 7.687 1.00 93.12 417 ASN A CA 1
ATOM 3174 C C . ASN A 1 417 ? -9.940 -1.567 9.060 1.00 93.12 417 ASN A C 1
ATOM 3176 O O . ASN A 1 417 ? -10.959 -2.174 9.356 1.00 93.12 417 ASN A O 1
ATOM 3180 N N . SER A 1 418 ? -8.947 -1.394 9.943 1.00 94.19 418 SER A N 1
ATOM 3181 C CA . SER A 1 418 ? -8.999 -1.958 11.303 1.00 94.19 418 SER A CA 1
ATOM 3182 C C . SER A 1 418 ? -10.153 -1.413 12.146 1.00 94.19 418 SER A C 1
ATOM 3184 O O . SER A 1 418 ? -10.688 -2.142 12.973 1.00 94.19 418 SER A O 1
ATOM 3186 N N . ALA A 1 419 ? -10.543 -0.148 11.947 1.00 97.12 419 ALA A N 1
ATOM 3187 C CA . ALA A 1 419 ? -11.693 0.436 12.634 1.00 97.12 419 ALA A CA 1
ATOM 3188 C C . ALA A 1 419 ? -12.999 -0.184 12.117 1.00 97.12 419 ALA A C 1
ATOM 3190 O O . ALA A 1 419 ? -13.849 -0.572 12.912 1.00 97.12 419 ALA A O 1
ATOM 3191 N N . ILE A 1 420 ? -13.128 -0.344 10.795 1.00 97.00 420 ILE A N 1
ATOM 3192 C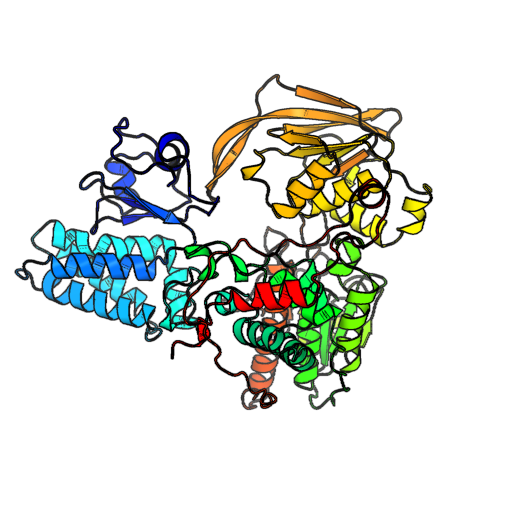 CA . ILE A 1 420 ? -14.288 -1.001 10.181 1.00 97.00 420 ILE A CA 1
ATOM 3193 C C . ILE A 1 420 ? -14.396 -2.462 10.628 1.00 97.00 420 ILE A C 1
ATOM 3195 O O . ILE A 1 420 ? -15.457 -2.882 11.082 1.00 97.00 420 ILE A O 1
ATOM 3199 N N . ASP A 1 421 ? -13.300 -3.221 10.571 1.00 96.25 421 ASP A N 1
ATOM 3200 C CA . ASP A 1 421 ? -13.279 -4.622 10.994 1.00 96.25 421 ASP A CA 1
ATOM 3201 C C . ASP A 1 421 ? -13.649 -4.758 12.477 1.00 96.25 421 ASP A C 1
ATOM 3203 O O . ASP A 1 421 ? -14.506 -5.573 12.819 1.00 96.25 421 ASP A O 1
ATOM 3207 N N . ALA A 1 422 ? -13.070 -3.927 13.353 1.00 97.56 422 ALA A N 1
ATOM 3208 C CA . ALA A 1 422 ? -13.390 -3.930 14.780 1.00 97.56 422 ALA A CA 1
ATOM 3209 C C . ALA A 1 422 ? -14.864 -3.592 15.046 1.00 97.56 422 ALA A C 1
ATOM 3211 O O . ALA A 1 422 ? -15.510 -4.265 15.848 1.00 97.56 422 ALA A O 1
ATOM 3212 N N . ALA A 1 423 ? -15.414 -2.597 14.345 1.00 98.00 423 ALA A N 1
ATOM 3213 C CA . ALA A 1 423 ? -16.815 -2.215 14.474 1.00 98.00 423 ALA A CA 1
ATOM 3214 C C . ALA A 1 423 ? -17.762 -3.336 14.030 1.00 98.00 423 ALA A C 1
ATOM 3216 O O . ALA A 1 423 ? -18.728 -3.651 14.721 1.00 98.00 423 ALA A O 1
ATOM 3217 N N . ARG A 1 424 ? -17.457 -3.987 12.906 1.00 96.56 424 ARG A N 1
ATOM 3218 C CA . ARG A 1 424 ? -18.250 -5.092 12.354 1.00 96.56 424 ARG A CA 1
ATOM 3219 C C . ARG A 1 424 ? -18.168 -6.363 13.194 1.00 96.56 424 ARG A C 1
ATOM 3221 O O . ARG A 1 424 ? -19.157 -7.093 13.270 1.00 96.56 424 ARG A O 1
ATOM 3228 N N . VAL A 1 425 ? -17.029 -6.621 13.841 1.00 97.06 425 VAL A N 1
ATOM 3229 C CA . VAL A 1 425 ? -16.897 -7.684 14.850 1.00 97.06 425 VAL A CA 1
ATOM 3230 C C . VAL A 1 425 ? -17.725 -7.343 16.089 1.00 97.06 425 VAL A C 1
ATOM 3232 O O . VAL A 1 425 ? -18.527 -8.167 16.513 1.00 97.06 425 VAL A O 1
ATOM 3235 N N . ALA A 1 426 ? -17.603 -6.130 16.636 1.00 97.31 426 ALA A N 1
ATOM 3236 C CA . ALA A 1 426 ? -18.368 -5.708 17.812 1.00 97.31 426 ALA A CA 1
ATOM 3237 C C . ALA A 1 426 ? -19.890 -5.778 17.578 1.00 97.31 426 ALA A C 1
ATOM 3239 O O . ALA A 1 426 ? -20.620 -6.272 18.435 1.00 97.31 426 ALA A O 1
ATOM 3240 N N . LEU A 1 427 ? -20.358 -5.374 16.392 1.00 96.31 427 LEU A N 1
ATOM 3241 C CA . LEU A 1 427 ? -21.761 -5.502 15.993 1.00 96.31 427 LEU A CA 1
ATOM 3242 C C . LEU A 1 427 ? -22.219 -6.969 15.997 1.00 96.31 427 LEU A C 1
ATOM 3244 O O . LEU A 1 427 ? -23.277 -7.283 16.536 1.00 96.31 427 LEU A O 1
ATOM 3248 N N . ARG A 1 428 ? -21.408 -7.879 15.440 1.00 95.00 428 ARG A N 1
ATOM 3249 C CA . ARG A 1 428 ? -21.703 -9.326 15.404 1.00 95.00 428 ARG A CA 1
ATOM 3250 C C . ARG A 1 428 ? -21.736 -9.978 16.778 1.00 95.00 428 ARG A C 1
ATOM 3252 O O . ARG A 1 428 ? -22.428 -10.973 16.959 1.00 95.00 428 ARG A O 1
ATOM 3259 N N . LEU A 1 429 ? -21.030 -9.394 17.741 1.00 95.00 429 LEU A N 1
ATOM 3260 C CA . LEU A 1 429 ? -21.088 -9.776 19.151 1.00 95.00 429 LEU A CA 1
ATOM 3261 C C . LEU A 1 429 ? -22.312 -9.191 19.883 1.00 95.00 429 LEU A C 1
ATOM 3263 O O . LEU A 1 429 ? -22.473 -9.426 21.078 1.00 95.00 429 LEU A O 1
ATOM 3267 N N . GLY A 1 430 ? -23.182 -8.456 19.183 1.00 93.94 430 GLY A N 1
ATOM 3268 C CA . GLY A 1 430 ? -24.451 -7.943 19.701 1.00 93.94 430 GLY A CA 1
ATOM 3269 C C . GLY A 1 430 ? -24.408 -6.512 20.242 1.00 93.94 430 GLY A C 1
ATOM 3270 O O . GLY A 1 430 ? -25.384 -6.082 20.855 1.00 93.94 430 GLY A O 1
ATOM 3271 N N . ALA A 1 431 ? -23.317 -5.768 20.036 1.00 96.75 431 ALA A N 1
ATOM 3272 C CA . ALA A 1 431 ? -23.211 -4.386 20.500 1.00 96.75 431 ALA A CA 1
ATOM 3273 C C . ALA A 1 431 ? -23.883 -3.375 19.548 1.00 96.75 431 ALA A C 1
ATOM 3275 O O . ALA A 1 431 ? -23.862 -3.533 18.329 1.00 96.75 431 ALA A O 1
ATOM 3276 N N . ASP A 1 432 ? -24.404 -2.279 20.104 1.00 97.50 432 ASP A N 1
ATOM 3277 C CA . ASP A 1 432 ? -24.721 -1.045 19.377 1.00 97.50 432 ASP A CA 1
ATOM 3278 C C . ASP A 1 432 ? -23.426 -0.246 19.172 1.00 97.50 432 ASP A C 1
ATOM 3280 O O . ASP A 1 432 ? -22.814 0.233 20.134 1.00 97.50 432 ASP A O 1
ATOM 3284 N N . VAL A 1 433 ? -22.980 -0.142 17.920 1.00 98.31 433 VAL A N 1
ATOM 3285 C CA . VAL A 1 433 ? -21.650 0.374 17.578 1.00 98.31 433 VAL A CA 1
ATOM 3286 C C . VAL A 1 433 ? -21.742 1.745 16.924 1.00 98.31 433 VAL A C 1
ATOM 3288 O O . VAL A 1 433 ? -22.469 1.944 15.949 1.00 98.31 433 VAL A O 1
ATOM 3291 N N . THR A 1 434 ? -20.939 2.683 17.428 1.00 98.56 434 THR A N 1
ATOM 3292 C CA . THR A 1 434 ? -20.728 3.995 16.806 1.00 98.56 434 THR A CA 1
ATOM 3293 C C . THR A 1 434 ? -19.252 4.197 16.480 1.00 98.56 434 THR A C 1
ATOM 3295 O O . THR A 1 434 ? -18.397 4.130 17.363 1.00 98.56 434 THR A O 1
ATOM 3298 N N . ILE A 1 435 ? -18.940 4.469 15.214 1.00 98.62 435 ILE A N 1
ATOM 3299 C CA . ILE A 1 435 ? -17.611 4.892 14.774 1.00 98.62 435 ILE A CA 1
ATOM 3300 C C . ILE A 1 435 ? -17.489 6.407 14.943 1.00 98.62 435 ILE A C 1
ATOM 3302 O O . ILE A 1 435 ? -18.286 7.162 14.389 1.00 98.62 435 ILE A O 1
ATOM 3306 N N . LEU A 1 436 ? -16.465 6.850 15.671 1.00 98.31 436 LEU A N 1
ATOM 3307 C CA . LEU A 1 436 ? -16.111 8.259 15.830 1.00 98.31 436 LEU A CA 1
ATOM 3308 C C . LEU A 1 436 ? -14.901 8.573 14.951 1.00 98.31 436 LEU A C 1
ATOM 3310 O O . LEU A 1 436 ? -13.813 8.010 15.131 1.00 98.31 436 LEU A O 1
ATOM 3314 N N . TYR A 1 437 ? -15.080 9.489 14.002 1.00 97.31 437 TYR A N 1
ATOM 3315 C CA . TYR A 1 437 ? -14.038 9.855 13.054 1.00 97.31 437 TYR A CA 1
ATOM 3316 C C . TYR A 1 437 ? -13.815 11.364 13.008 1.00 97.31 437 TYR A C 1
ATOM 3318 O O . TYR A 1 437 ? -14.725 12.157 12.793 1.00 97.31 437 TYR A O 1
ATOM 3326 N N . ARG A 1 438 ? -12.552 11.774 13.148 1.00 94.81 438 ARG A N 1
ATOM 3327 C CA . ARG A 1 438 ? -12.176 13.192 13.255 1.00 94.81 438 ARG A CA 1
ATOM 3328 C C . ARG A 1 438 ? -12.273 13.991 11.951 1.00 94.81 438 ARG A C 1
ATOM 3330 O O . ARG A 1 438 ? -12.043 15.192 11.986 1.00 94.81 438 ARG A O 1
ATOM 3337 N N . ARG A 1 439 ? -12.548 13.356 10.808 1.00 94.00 439 ARG A N 1
ATOM 3338 C CA . ARG A 1 439 ? -12.692 14.014 9.491 1.00 94.00 439 ARG A CA 1
ATOM 3339 C C . ARG A 1 439 ? -14.016 13.613 8.834 1.00 94.00 439 ARG A C 1
ATOM 3341 O O . ARG A 1 439 ? -14.872 13.032 9.497 1.00 94.00 439 ARG A O 1
ATOM 3348 N N . GLU A 1 440 ? -14.196 13.948 7.562 1.00 92.31 440 GLU A N 1
ATOM 3349 C CA . GLU A 1 440 ? -15.400 13.619 6.796 1.00 92.31 440 GLU A CA 1
ATOM 3350 C C . GLU A 1 440 ? -15.350 12.192 6.234 1.00 92.31 440 GLU A C 1
ATOM 3352 O O . GLU A 1 440 ? -14.275 11.619 6.060 1.00 92.31 440 GLU A O 1
ATOM 3357 N N . ARG A 1 441 ? -16.510 11.636 5.862 1.00 92.44 441 ARG A N 1
ATOM 3358 C CA . ARG A 1 441 ? -16.629 10.306 5.233 1.00 92.44 441 ARG A CA 1
ATOM 3359 C C . ARG A 1 441 ? -15.651 10.097 4.070 1.00 92.44 441 ARG A C 1
ATOM 3361 O O . ARG A 1 441 ? -15.027 9.049 3.975 1.00 92.44 441 ARG A O 1
ATOM 3368 N N . LYS A 1 442 ? -15.480 11.108 3.210 1.00 86.56 442 LYS A N 1
ATOM 3369 C CA . LYS A 1 442 ? -14.594 11.052 2.031 1.00 86.56 442 LYS A CA 1
ATOM 3370 C C . LYS A 1 442 ? -13.100 10.945 2.368 1.00 86.56 442 LYS A C 1
ATOM 3372 O O . LYS A 1 442 ? -12.314 10.573 1.508 1.00 86.56 442 LYS A O 1
ATOM 3377 N N . ASP A 1 443 ? -12.709 11.288 3.598 1.00 88.50 443 ASP A N 1
ATOM 3378 C CA . ASP A 1 443 ? -11.317 11.247 4.058 1.00 88.50 443 ASP A CA 1
ATOM 3379 C C . ASP A 1 443 ? -10.945 9.911 4.723 1.00 88.50 443 ASP A C 1
ATOM 3381 O O . ASP A 1 443 ? -9.781 9.713 5.101 1.00 88.50 443 ASP A O 1
ATOM 3385 N N . MET A 1 444 ? -11.921 9.013 4.911 1.00 92.06 444 MET A N 1
ATOM 3386 C CA . MET A 1 444 ? -11.717 7.714 5.544 1.00 92.06 444 MET A CA 1
ATOM 3387 C C . MET A 1 444 ? -10.740 6.853 4.727 1.00 92.06 444 MET A C 1
ATOM 3389 O O . MET A 1 444 ? -10.966 6.636 3.541 1.00 92.06 444 MET A O 1
ATOM 3393 N N . PRO A 1 445 ? -9.660 6.328 5.342 1.00 90.12 445 PRO A N 1
ATOM 3394 C CA . PRO A 1 445 ? -8.713 5.459 4.641 1.00 90.12 445 PRO A CA 1
ATOM 3395 C C . PRO A 1 445 ? -9.221 4.044 4.331 1.00 90.12 445 PRO A C 1
ATOM 3397 O O . PRO A 1 445 ? -8.536 3.313 3.619 1.00 90.12 445 PRO A O 1
ATOM 3400 N N . ALA A 1 446 ? -10.333 3.607 4.931 1.00 91.75 446 ALA A N 1
ATOM 3401 C CA . ALA A 1 446 ? -10.889 2.281 4.678 1.00 91.75 446 ALA A CA 1
ATOM 3402 C C . ALA A 1 446 ? -11.367 2.125 3.224 1.00 91.75 446 ALA A C 1
ATOM 3404 O O . ALA A 1 446 ? -11.735 3.102 2.571 1.00 91.75 446 ALA A O 1
ATOM 3405 N N . ALA A 1 447 ? -11.383 0.885 2.731 1.00 88.88 447 ALA A N 1
ATOM 3406 C CA . ALA A 1 447 ? -11.951 0.580 1.421 1.00 88.88 447 ALA A CA 1
ATOM 3407 C C . ALA A 1 447 ? -13.430 1.000 1.376 1.00 88.88 447 ALA A C 1
ATOM 3409 O O . ALA A 1 447 ? -14.175 0.769 2.331 1.00 88.88 447 ALA A O 1
ATOM 3410 N N . SER A 1 448 ? -13.852 1.639 0.283 1.00 88.62 448 SER A N 1
ATOM 3411 C CA . SER A 1 448 ? -15.191 2.238 0.194 1.00 88.62 448 SER A CA 1
ATOM 3412 C C . SER A 1 448 ? -16.298 1.190 0.297 1.00 88.62 448 SER A C 1
ATOM 3414 O O . SER A 1 448 ? -17.321 1.447 0.925 1.00 88.62 448 SER A O 1
ATOM 3416 N N . GLU A 1 449 ? -16.066 -0.006 -0.241 1.00 89.12 449 GLU A N 1
ATOM 3417 C CA . GLU A 1 449 ? -16.975 -1.150 -0.160 1.00 89.12 449 GLU A CA 1
ATOM 3418 C C . GLU A 1 449 ? -17.175 -1.607 1.290 1.00 89.12 449 GLU A C 1
ATOM 3420 O O . GLU A 1 449 ? -18.284 -1.946 1.690 1.00 89.12 449 GLU A O 1
ATOM 3425 N N . GLU A 1 450 ? -16.123 -1.552 2.110 1.00 91.31 450 GLU A N 1
ATOM 3426 C CA . GLU A 1 450 ? -16.185 -1.941 3.523 1.00 91.31 450 GLU A CA 1
ATOM 3427 C C . GLU A 1 450 ? -16.905 -0.886 4.375 1.00 91.31 450 GLU A C 1
ATOM 3429 O O . GLU A 1 450 ? -17.597 -1.235 5.332 1.00 91.31 450 GLU A O 1
ATOM 3434 N N . ILE A 1 451 ? -16.782 0.399 4.019 1.00 94.19 451 ILE A N 1
ATOM 3435 C CA . ILE A 1 451 ? -17.551 1.484 4.650 1.00 94.19 451 ILE A CA 1
ATOM 3436 C C . ILE A 1 451 ? -19.042 1.304 4.345 1.00 94.19 451 ILE A C 1
ATOM 3438 O O . ILE A 1 451 ? -19.848 1.313 5.272 1.00 94.19 451 ILE A O 1
ATOM 3442 N N . ILE A 1 452 ? -19.396 1.072 3.076 1.00 92.94 452 ILE A N 1
ATOM 3443 C CA . ILE A 1 452 ? -20.785 0.823 2.651 1.00 92.94 452 ILE A CA 1
ATOM 3444 C C . ILE A 1 452 ? -21.339 -0.420 3.358 1.00 92.94 452 ILE A C 1
ATOM 3446 O O . ILE A 1 452 ? -22.415 -0.373 3.946 1.00 92.94 452 ILE A O 1
ATOM 3450 N N . ALA A 1 453 ? -20.568 -1.509 3.403 1.00 91.31 453 ALA A N 1
ATOM 3451 C CA . ALA A 1 453 ? -20.959 -2.726 4.106 1.00 91.31 453 ALA A CA 1
ATOM 3452 C C . ALA A 1 453 ? -21.215 -2.497 5.606 1.00 91.31 453 ALA A C 1
ATOM 3454 O O . ALA A 1 453 ? -22.111 -3.124 6.171 1.00 91.31 453 ALA A O 1
ATOM 3455 N N . ALA A 1 454 ? -20.437 -1.631 6.263 1.00 94.31 454 ALA A N 1
ATOM 3456 C CA . ALA A 1 454 ? -20.648 -1.267 7.662 1.00 94.31 454 ALA A CA 1
ATOM 3457 C C . ALA A 1 454 ? -21.925 -0.427 7.858 1.00 94.31 454 ALA A C 1
ATOM 3459 O O . ALA A 1 454 ? -22.676 -0.672 8.805 1.00 94.31 454 ALA A O 1
ATOM 3460 N N . GLU A 1 455 ? -22.191 0.522 6.955 1.00 94.50 455 GLU A N 1
ATOM 3461 C CA . GLU A 1 455 ? -23.422 1.326 6.932 1.00 94.50 455 GLU A CA 1
ATOM 3462 C C . GLU A 1 455 ? -24.663 0.428 6.749 1.00 94.50 455 GLU A C 1
ATOM 3464 O O . GLU A 1 455 ? -25.599 0.505 7.545 1.00 94.50 455 GLU A O 1
ATOM 3469 N N . ASP A 1 456 ? -24.634 -0.504 5.790 1.00 92.06 456 ASP A N 1
ATOM 3470 C CA . ASP A 1 456 ? -25.715 -1.472 5.526 1.00 92.06 456 ASP A CA 1
ATOM 3471 C C . ASP A 1 456 ? -25.959 -2.429 6.711 1.00 92.06 456 ASP A C 1
ATOM 3473 O O . ASP A 1 456 ? -27.085 -2.859 7.016 1.00 92.06 456 ASP A O 1
ATOM 3477 N N . GLU A 1 457 ? -24.890 -2.765 7.435 1.00 92.00 457 GLU A N 1
ATOM 3478 C CA . GLU A 1 457 ? -24.969 -3.552 8.661 1.00 92.00 457 GLU A CA 1
ATOM 3479 C C . GLU A 1 457 ? -25.597 -2.767 9.827 1.00 92.00 457 GLU A C 1
ATOM 3481 O O . GLU A 1 457 ? -26.146 -3.387 10.741 1.00 92.00 457 GLU A O 1
ATOM 3486 N N . GLY A 1 458 ? -25.687 -1.438 9.733 1.00 93.38 458 GLY A N 1
ATOM 3487 C CA . GLY A 1 458 ? -26.337 -0.562 10.710 1.00 93.38 458 GLY A CA 1
ATOM 3488 C C . GLY A 1 458 ? -25.373 0.079 11.709 1.00 93.38 458 GLY A C 1
ATOM 3489 O O . GLY A 1 458 ? -25.817 0.557 12.753 1.00 93.38 458 GLY A O 1
ATOM 3490 N N . ILE A 1 459 ? -24.069 0.084 11.415 1.00 97.06 459 ILE A N 1
ATOM 3491 C CA . ILE A 1 459 ? -23.074 0.790 12.229 1.00 97.06 459 ILE A CA 1
ATOM 3492 C C . ILE A 1 459 ? -23.284 2.296 12.069 1.00 97.06 459 ILE A C 1
ATOM 3494 O O . ILE A 1 459 ? -23.399 2.812 10.958 1.00 97.06 459 ILE A O 1
ATOM 3498 N N . LYS A 1 460 ? -23.324 3.012 13.194 1.00 98.12 460 LYS A N 1
ATOM 3499 C CA . LYS A 1 460 ? -23.491 4.469 13.213 1.00 98.12 460 LYS A CA 1
ATOM 3500 C C . LYS A 1 460 ? -22.146 5.152 12.994 1.00 98.12 460 LYS A C 1
ATOM 3502 O O . LYS A 1 460 ? -21.130 4.692 13.509 1.00 98.12 460 LYS A O 1
ATOM 3507 N N . PHE A 1 461 ? -22.149 6.283 12.297 1.00 98.12 461 PHE A N 1
ATOM 3508 C CA . PHE A 1 461 ? -20.958 7.101 12.077 1.00 98.12 461 PHE A CA 1
ATOM 3509 C C . PHE A 1 461 ? -21.177 8.517 12.604 1.00 98.12 461 PHE A C 1
ATOM 3511 O O . PHE A 1 461 ? -22.133 9.186 12.222 1.00 98.12 461 PHE A O 1
ATOM 3518 N N . GLU A 1 462 ? -20.251 8.990 13.431 1.00 97.75 462 GLU A N 1
ATOM 3519 C CA . GLU A 1 462 ? -20.149 10.388 13.846 1.00 97.75 462 GLU A CA 1
ATOM 3520 C C . GLU A 1 462 ? -18.855 10.970 13.274 1.00 97.75 462 GLU A C 1
ATOM 3522 O O . GLU A 1 462 ? -17.743 10.686 13.735 1.00 97.75 462 GLU A O 1
ATOM 3527 N N . TYR A 1 463 ? -19.011 11.780 12.230 1.00 97.31 463 TYR A N 1
ATOM 3528 C CA . TYR A 1 463 ? -17.914 12.487 11.577 1.00 97.31 463 TYR A CA 1
ATOM 3529 C C . TYR A 1 463 ? -17.602 13.803 12.277 1.00 97.31 463 TYR A C 1
ATOM 3531 O O . TYR A 1 463 ? -18.448 14.377 12.963 1.00 97.31 463 TYR A O 1
ATOM 3539 N N . LEU A 1 464 ? -16.394 14.317 12.033 1.00 96.75 464 LEU A N 1
ATOM 3540 C CA . LEU A 1 464 ? -15.894 15.543 12.650 1.00 96.75 464 LEU A CA 1
ATOM 3541 C C . LEU A 1 464 ? -15.997 15.495 14.184 1.00 96.75 464 LEU A C 1
ATOM 3543 O O . LEU A 1 464 ? -16.431 16.449 14.826 1.00 96.75 464 LEU A O 1
ATOM 3547 N N . VAL A 1 465 ? -15.591 14.370 14.771 1.00 96.38 465 VAL A N 1
ATOM 3548 C CA . VAL A 1 465 ? -15.565 14.157 16.222 1.00 96.38 465 VAL A CA 1
ATOM 3549 C C . VAL A 1 465 ? -14.222 13.559 16.621 1.00 96.38 465 VAL A C 1
ATOM 3551 O O . VAL A 1 465 ? -13.730 12.645 15.958 1.00 96.38 465 VAL A O 1
ATOM 3554 N N . ALA A 1 466 ? -13.616 14.047 17.704 1.00 95.56 466 ALA A N 1
ATOM 3555 C CA . ALA A 1 466 ? -12.458 13.385 18.303 1.00 95.56 466 ALA A CA 1
ATOM 3556 C C . ALA A 1 466 ? -12.604 13.238 19.822 1.00 95.56 466 ALA A C 1
ATOM 3558 O O . ALA A 1 466 ? -13.257 14.071 20.457 1.00 95.56 466 ALA A O 1
ATOM 3559 N N . PRO A 1 467 ? -12.009 12.183 20.404 1.00 95.56 467 PRO A N 1
ATOM 3560 C CA . PRO A 1 467 ? -12.067 11.952 21.838 1.00 95.56 467 PRO A CA 1
ATOM 3561 C C . PRO A 1 467 ? -11.196 12.955 22.601 1.00 95.56 467 PRO A C 1
ATOM 3563 O O . PRO A 1 467 ? -10.069 13.235 22.201 1.00 95.56 467 PRO A O 1
ATOM 3566 N N . LEU A 1 468 ? -11.718 13.444 23.725 1.00 94.75 468 LEU A N 1
ATOM 3567 C CA . LEU A 1 468 ? -10.999 14.283 24.684 1.00 94.75 468 LEU A CA 1
ATOM 3568 C C . LEU A 1 468 ? -10.656 13.506 25.952 1.00 94.75 468 LEU A C 1
ATOM 3570 O O . LEU A 1 468 ? -9.517 13.527 26.419 1.00 94.75 468 LEU A O 1
ATOM 3574 N N . LYS A 1 469 ? -11.657 12.821 26.509 1.00 96.62 469 LYS A N 1
ATOM 3575 C CA . LYS A 1 469 ? -11.563 12.163 27.807 1.00 96.62 469 LYS A CA 1
ATOM 3576 C C . LYS A 1 469 ? -12.435 10.915 27.856 1.00 96.62 469 LYS A C 1
ATOM 3578 O O . LYS A 1 469 ? -13.535 10.895 27.307 1.00 96.62 469 LYS A O 1
ATOM 3583 N N . ILE A 1 470 ? -11.942 9.892 28.538 1.00 97.50 470 ILE A N 1
ATOM 3584 C CA . ILE A 1 470 ? -12.676 8.679 28.868 1.00 97.50 470 ILE A CA 1
ATOM 3585 C C . ILE A 1 470 ? -13.286 8.841 30.260 1.00 97.50 470 ILE A C 1
ATOM 3587 O O . ILE A 1 470 ? -12.589 9.159 31.225 1.00 97.50 470 ILE A O 1
ATOM 3591 N N . GLU A 1 471 ? -14.593 8.626 30.362 1.00 96.31 471 GLU A N 1
ATOM 3592 C CA . GLU A 1 471 ? -15.314 8.677 31.629 1.00 96.31 471 GLU A CA 1
ATOM 3593 C C . GLU A 1 471 ? -15.323 7.292 32.277 1.00 96.31 471 GLU A C 1
ATOM 3595 O O . GLU A 1 471 ? -15.534 6.276 31.607 1.00 96.31 471 GLU A O 1
ATOM 3600 N N . ALA A 1 472 ? -15.115 7.257 33.594 1.00 95.50 472 ALA A N 1
ATOM 3601 C CA . ALA A 1 472 ? -15.143 6.028 34.373 1.00 95.50 472 ALA A CA 1
ATOM 3602 C C . ALA A 1 472 ? -16.245 6.043 35.429 1.00 95.50 472 ALA A C 1
ATOM 3604 O O . ALA A 1 472 ? -16.482 7.046 36.103 1.00 95.50 472 ALA A O 1
ATOM 3605 N N . LYS A 1 473 ? -16.865 4.884 35.635 1.00 93.50 473 LYS A N 1
ATOM 3606 C CA . LYS A 1 473 ? -17.693 4.583 36.802 1.00 93.50 473 LYS A CA 1
ATOM 3607 C C . LYS A 1 473 ? -17.235 3.249 37.382 1.00 93.50 473 LYS A C 1
ATOM 3609 O O . LYS A 1 473 ? -17.021 2.298 36.638 1.00 93.50 473 LYS A O 1
ATOM 3614 N N . ASP A 1 474 ? -17.019 3.199 38.695 1.00 89.94 474 ASP A N 1
ATOM 3615 C CA . ASP A 1 474 ? -16.535 2.000 39.399 1.00 89.94 474 ASP A CA 1
ATOM 3616 C C . ASP A 1 474 ? -15.238 1.410 38.797 1.00 89.94 474 ASP A C 1
ATOM 3618 O O . ASP A 1 474 ? -15.031 0.198 38.759 1.00 89.94 474 ASP A O 1
ATOM 3622 N N . GLY A 1 475 ? -14.358 2.285 38.293 1.00 88.38 475 GLY A N 1
ATOM 3623 C CA . GLY A 1 475 ? -13.073 1.905 37.697 1.00 88.38 475 GLY A CA 1
ATOM 3624 C C . GLY A 1 475 ? -13.155 1.293 36.293 1.00 88.38 475 GLY A C 1
ATOM 3625 O O . GLY A 1 475 ? -12.147 0.782 35.811 1.00 88.38 475 GLY A O 1
ATOM 3626 N N . LYS A 1 476 ? -14.318 1.341 35.633 1.00 91.75 476 LYS A N 1
ATOM 3627 C CA . LYS A 1 476 ? -14.524 0.881 34.251 1.00 91.75 476 LYS A CA 1
ATOM 3628 C C . LYS A 1 476 ? -15.068 2.000 33.375 1.00 91.75 476 LYS A C 1
ATOM 3630 O O . LYS A 1 476 ? -15.672 2.938 33.894 1.00 91.75 476 LYS A O 1
ATOM 3635 N N . VAL A 1 477 ? -14.876 1.881 32.062 1.00 96.50 477 VAL A N 1
ATOM 3636 C CA . VAL A 1 477 ? -15.468 2.798 31.076 1.00 96.50 477 VAL A CA 1
ATOM 3637 C C . VAL A 1 477 ? -16.982 2.906 31.292 1.00 96.50 477 VAL A C 1
ATOM 3639 O O . VAL A 1 477 ? -17.673 1.903 31.453 1.00 96.50 477 VAL A O 1
ATOM 3642 N N . SER A 1 478 ? -17.485 4.138 31.319 1.00 96.75 478 SER A N 1
ATOM 3643 C CA . SER A 1 478 ? -18.921 4.453 31.362 1.00 96.75 478 SER A CA 1
ATOM 3644 C C . SER A 1 478 ? -19.343 5.454 30.283 1.00 96.75 478 SER A C 1
ATOM 3646 O O . SER A 1 478 ? -20.536 5.649 30.027 1.00 96.75 478 SER A O 1
ATOM 3648 N N . GLY A 1 479 ? -18.371 6.093 29.633 1.00 97.00 479 GLY A N 1
ATOM 3649 C CA . GLY A 1 479 ? -18.612 7.023 28.550 1.00 97.00 479 GLY A CA 1
ATOM 3650 C C . GLY A 1 479 ? -17.334 7.542 27.911 1.00 97.00 479 GLY A C 1
ATOM 3651 O O . GLY A 1 479 ? -16.225 7.323 28.397 1.00 97.00 479 GLY A O 1
ATOM 3652 N N . ILE A 1 480 ? -17.508 8.263 26.812 1.00 97.75 480 ILE A N 1
ATOM 3653 C CA . ILE A 1 480 ? -16.447 8.990 26.128 1.00 97.75 480 ILE A CA 1
ATOM 3654 C C . ILE A 1 480 ? -16.905 10.420 25.876 1.00 97.75 480 ILE A C 1
ATOM 3656 O O . ILE A 1 480 ? -17.950 10.658 25.268 1.00 97.75 480 ILE A O 1
ATOM 3660 N N . THR A 1 481 ? -16.126 11.374 26.370 1.00 97.50 481 THR A N 1
ATOM 3661 C CA . THR A 1 481 ? -16.308 12.795 26.097 1.00 97.50 481 THR A CA 1
ATOM 3662 C C . THR A 1 481 ? -15.517 13.146 24.847 1.00 97.50 481 THR A C 1
ATOM 3664 O O . THR A 1 481 ? -14.316 12.880 24.741 1.00 97.50 481 THR A O 1
ATOM 3667 N N . CYS A 1 482 ? -16.205 13.725 23.874 1.00 97.19 482 CYS A N 1
ATOM 3668 C CA . CYS A 1 482 ? -15.658 14.106 22.585 1.00 97.19 482 CYS A CA 1
ATOM 3669 C C . CYS A 1 482 ? -15.931 15.578 22.299 1.00 97.19 482 CYS A C 1
ATOM 3671 O O . CYS A 1 482 ? -16.819 16.185 22.890 1.00 97.19 482 CYS A O 1
ATOM 3673 N N . GLU A 1 483 ? -15.194 16.134 21.350 1.00 96.12 483 GLU A N 1
ATOM 3674 C CA . GLU A 1 483 ? -15.411 17.482 20.829 1.00 96.12 483 GLU A CA 1
ATOM 3675 C C . GLU A 1 483 ? -15.756 17.451 19.343 1.00 96.12 483 GLU A C 1
ATOM 3677 O O . GLU A 1 483 ? -15.305 16.570 18.600 1.00 96.12 483 GLU A O 1
ATOM 3682 N N . ARG A 1 484 ? -16.560 18.426 18.902 1.00 97.31 484 ARG A N 1
ATOM 3683 C CA . ARG A 1 484 ? -16.830 18.631 17.479 1.00 97.31 484 ARG A CA 1
ATOM 3684 C C . ARG A 1 484 ? -15.614 19.279 16.824 1.00 97.31 484 ARG A C 1
ATOM 3686 O O . ARG A 1 484 ? -14.968 20.169 17.377 1.00 97.31 484 ARG A O 1
ATOM 3693 N N . MET A 1 485 ? -15.349 18.849 15.604 1.00 95.50 485 MET A N 1
ATOM 3694 C CA . MET A 1 485 ? -14.272 19.325 14.754 1.00 95.50 485 MET A CA 1
ATOM 3695 C C . MET A 1 485 ? -14.837 20.159 13.608 1.00 95.50 485 MET A C 1
ATOM 3697 O O . MET A 1 485 ? -15.958 19.958 13.147 1.00 95.50 485 MET A O 1
ATOM 3701 N N . LYS A 1 486 ? -14.019 21.070 13.094 1.00 93.50 486 LYS A N 1
ATOM 3702 C CA . LYS A 1 486 ? -14.174 21.651 11.760 1.00 93.50 486 LYS A CA 1
ATOM 3703 C C . LYS A 1 486 ? -12.916 21.388 10.948 1.00 93.50 486 LYS A C 1
ATOM 3705 O O . LYS A 1 486 ? -11.835 21.202 11.505 1.00 93.50 486 LYS A O 1
ATOM 3710 N N . LEU A 1 487 ? -13.044 21.385 9.630 1.00 90.38 487 LEU A N 1
ATOM 3711 C CA . LEU A 1 487 ? -11.890 21.301 8.746 1.00 90.38 487 LEU A CA 1
ATOM 3712 C C . LEU A 1 487 ? -11.209 22.675 8.645 1.00 90.38 487 LEU A C 1
ATOM 3714 O O . LEU A 1 487 ? -11.870 23.679 8.391 1.00 90.38 487 LEU A O 1
ATOM 3718 N N . GLY A 1 488 ? -9.899 22.711 8.876 1.00 89.19 488 GLY A N 1
ATOM 3719 C CA . GLY A 1 488 ? -9.032 23.868 8.653 1.00 89.19 488 GLY A CA 1
ATOM 3720 C C . GLY A 1 488 ? -8.184 23.712 7.388 1.00 89.19 488 GLY A C 1
ATOM 3721 O O . GLY A 1 488 ? -8.607 23.094 6.412 1.00 89.19 488 GLY A O 1
ATOM 3722 N N . GLU A 1 489 ? -6.963 24.243 7.438 1.00 89.75 489 GLU A N 1
ATOM 3723 C CA . GLU A 1 489 ? -5.987 24.215 6.339 1.00 89.75 489 GLU A CA 1
ATOM 3724 C C . GLU A 1 489 ? -5.577 22.797 5.915 1.00 89.75 489 GLU A C 1
ATOM 3726 O O . GLU A 1 489 ? -5.635 21.844 6.702 1.00 89.75 489 GLU A O 1
ATOM 3731 N N . PHE A 1 490 ? -5.081 22.656 4.684 1.00 89.00 490 PHE A N 1
ATOM 3732 C CA . PHE A 1 490 ? -4.550 21.392 4.180 1.00 89.00 490 PHE A CA 1
ATOM 3733 C C . PHE A 1 490 ? -3.253 20.993 4.908 1.00 89.00 490 PHE A C 1
ATOM 3735 O O . PHE A 1 490 ? -2.383 21.816 5.203 1.00 89.00 490 PHE A O 1
ATOM 3742 N N . ASP A 1 491 ? -3.112 19.708 5.231 1.00 86.75 491 ASP A N 1
ATOM 3743 C CA . ASP A 1 491 ? -1.847 19.102 5.636 1.00 86.75 491 ASP A CA 1
ATOM 3744 C C . ASP A 1 491 ? -0.972 18.773 4.412 1.00 86.75 491 ASP A C 1
ATOM 3746 O O . ASP A 1 491 ? -1.407 18.866 3.266 1.00 86.75 491 ASP A O 1
ATOM 3750 N N . ARG A 1 492 ? 0.280 18.353 4.645 1.00 85.00 492 ARG A N 1
ATOM 3751 C CA . ARG A 1 492 ? 1.220 17.999 3.563 1.00 85.00 492 ARG A CA 1
ATOM 3752 C C . ARG A 1 492 ? 0.752 16.818 2.701 1.00 85.00 492 ARG A C 1
ATOM 3754 O O . ARG A 1 492 ? 1.307 16.617 1.630 1.00 85.00 492 ARG A O 1
ATOM 3761 N N . SER A 1 493 ? -0.228 16.033 3.165 1.00 81.94 493 SER A N 1
ATOM 3762 C CA . SER A 1 493 ? -0.849 14.951 2.387 1.00 81.94 493 SER A CA 1
ATOM 3763 C C . SER A 1 493 ? -2.025 15.428 1.531 1.00 81.94 493 SER A C 1
ATOM 3765 O O . SER A 1 493 ? -2.661 14.611 0.872 1.00 81.94 493 SER A O 1
ATOM 3767 N N . GLY A 1 494 ? -2.339 16.727 1.561 1.00 82.75 494 GLY A N 1
ATOM 3768 C CA . GLY A 1 494 ? -3.446 17.331 0.830 1.00 82.75 494 GLY A CA 1
ATOM 3769 C C . GLY A 1 494 ? -4.817 17.099 1.454 1.00 82.75 494 GLY A C 1
ATOM 3770 O O . GLY A 1 494 ? -5.825 17.249 0.771 1.00 82.75 494 GLY A O 1
ATOM 3771 N N . ARG A 1 495 ? -4.881 16.752 2.746 1.00 84.94 495 ARG A N 1
ATOM 3772 C CA . ARG A 1 495 ? -6.146 16.588 3.480 1.00 84.94 495 ARG A CA 1
ATOM 3773 C C . ARG A 1 495 ? -6.341 17.736 4.461 1.00 84.94 495 ARG A C 1
ATOM 3775 O O . ARG A 1 495 ? -5.384 18.139 5.117 1.00 84.94 495 ARG A O 1
ATOM 3782 N N . LYS A 1 496 ? -7.566 18.246 4.613 1.00 87.81 496 LYS A N 1
ATOM 3783 C CA . LYS A 1 496 ? -7.846 19.319 5.581 1.00 87.81 496 LYS A CA 1
ATOM 3784 C C . LYS A 1 496 ? -7.605 18.821 7.017 1.00 87.81 496 LYS A C 1
ATOM 3786 O O . LYS A 1 496 ? -8.001 17.711 7.391 1.00 87.81 496 LYS A O 1
ATOM 3791 N N . LYS A 1 497 ? -6.913 19.619 7.832 1.00 89.50 497 LYS A N 1
ATOM 3792 C CA . LYS A 1 497 ? -6.635 19.298 9.238 1.00 89.50 497 LYS A CA 1
ATOM 3793 C C . LYS A 1 497 ? -7.910 19.466 10.064 1.00 89.50 497 LYS A C 1
ATOM 3795 O O . LYS A 1 497 ? -8.554 20.504 9.946 1.00 89.50 497 LYS A O 1
ATOM 3800 N N . PRO A 1 498 ? -8.268 18.500 10.920 1.00 91.62 498 PRO A N 1
ATOM 3801 C CA . PRO A 1 498 ? -9.345 18.707 11.874 1.00 91.62 498 PRO A CA 1
ATOM 3802 C C . PRO A 1 498 ? -8.889 19.678 12.967 1.00 91.62 498 PRO A C 1
ATOM 3804 O O . PRO A 1 498 ? -7.783 19.549 13.494 1.00 91.62 498 PRO A O 1
ATOM 3807 N N . VAL A 1 499 ? -9.738 20.652 13.283 1.00 93.69 499 VAL A N 1
ATOM 3808 C CA . VAL A 1 499 ? -9.522 21.675 14.308 1.00 93.69 499 VAL A CA 1
ATOM 3809 C C . VAL A 1 499 ? -10.713 21.661 15.257 1.00 93.69 499 VAL A C 1
ATOM 3811 O O . VAL A 1 499 ? -11.857 21.737 14.806 1.00 93.69 499 VAL A O 1
ATOM 3814 N N . ALA A 1 500 ? -10.439 21.583 16.557 1.00 93.75 500 ALA A 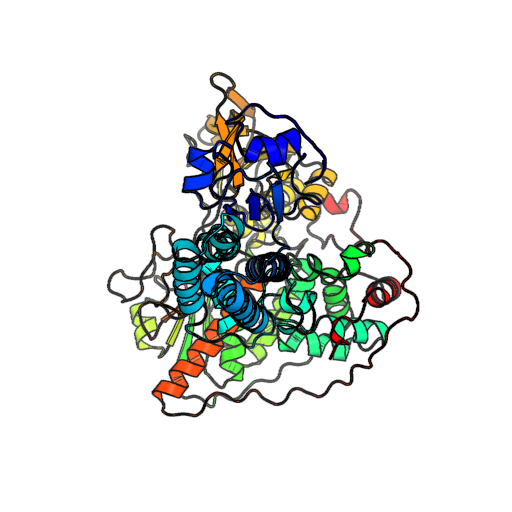N 1
ATOM 3815 C CA . ALA A 1 500 ? -11.460 21.577 17.596 1.00 93.75 500 ALA A CA 1
ATOM 3816 C C . ALA A 1 500 ? -12.339 22.833 17.541 1.00 93.75 500 ALA A C 1
ATOM 3818 O O . ALA A 1 500 ? -11.852 23.942 17.298 1.00 93.75 500 ALA A O 1
ATOM 3819 N N . ILE A 1 501 ? -13.638 22.662 17.788 1.00 95.31 501 ILE A N 1
ATOM 3820 C CA . ILE A 1 501 ? -14.584 23.756 18.010 1.00 95.31 501 ILE A CA 1
ATOM 3821 C C . ILE A 1 501 ? -14.694 23.963 19.529 1.00 95.31 501 ILE A C 1
ATOM 3823 O O . ILE A 1 501 ? -15.278 23.116 20.212 1.00 95.31 501 ILE A O 1
ATOM 3827 N N . PRO A 1 502 ? -14.160 25.064 20.092 1.00 91.69 502 PRO A N 1
ATOM 3828 C CA . PRO A 1 502 ? -14.212 25.300 21.533 1.00 91.69 502 PRO A CA 1
ATOM 3829 C C . PRO A 1 502 ? -15.649 25.304 22.070 1.00 91.69 502 PRO A C 1
ATOM 3831 O O . PRO A 1 502 ? -16.547 25.865 21.444 1.00 91.69 502 PRO A O 1
ATOM 3834 N N . GLY A 1 503 ? -15.867 24.684 23.233 1.00 92.50 503 GLY A N 1
ATOM 3835 C CA . GLY A 1 503 ? -17.181 24.627 23.889 1.00 92.50 503 GLY A CA 1
ATOM 3836 C C . GLY A 1 503 ? -18.183 23.641 23.272 1.00 92.50 503 GLY A C 1
ATOM 3837 O O . GLY A 1 503 ? -19.334 23.618 23.689 1.00 92.50 503 GLY A O 1
ATOM 3838 N N . SER A 1 504 ? -17.765 22.816 22.306 1.00 96.06 504 SER A N 1
ATOM 3839 C CA . SER A 1 504 ? -18.628 21.838 21.621 1.00 96.06 504 SER A CA 1
ATOM 3840 C C . SER A 1 504 ? -18.602 20.428 22.225 1.00 96.06 504 SER A C 1
ATOM 3842 O O . SER A 1 504 ? -19.018 19.468 21.573 1.00 96.06 504 SER A O 1
ATOM 3844 N N . ALA A 1 505 ? -18.068 20.287 23.440 1.00 96.06 505 ALA A N 1
ATOM 3845 C CA . ALA A 1 505 ? -17.884 18.990 24.070 1.00 96.06 505 ALA A CA 1
ATOM 3846 C C . ALA A 1 505 ? -19.228 18.310 24.375 1.00 96.06 505 ALA A C 1
ATOM 3848 O O . ALA A 1 505 ? -20.176 18.949 24.832 1.00 96.06 505 ALA A O 1
ATOM 3849 N N . PHE A 1 506 ? -19.296 17.004 24.144 1.00 97.19 506 PHE A N 1
ATOM 3850 C CA . PHE A 1 506 ? -20.450 16.169 24.461 1.00 97.19 506 PHE A CA 1
ATOM 3851 C C . PHE A 1 506 ? -19.991 14.767 24.861 1.00 97.19 506 PHE A C 1
ATOM 3853 O O . PHE A 1 506 ? -18.908 14.328 24.477 1.00 97.19 506 PHE A O 1
ATOM 3860 N N . THR A 1 507 ? -20.820 14.055 25.619 1.00 97.31 507 THR A N 1
ATOM 3861 C CA . THR A 1 507 ? -20.478 12.729 26.146 1.0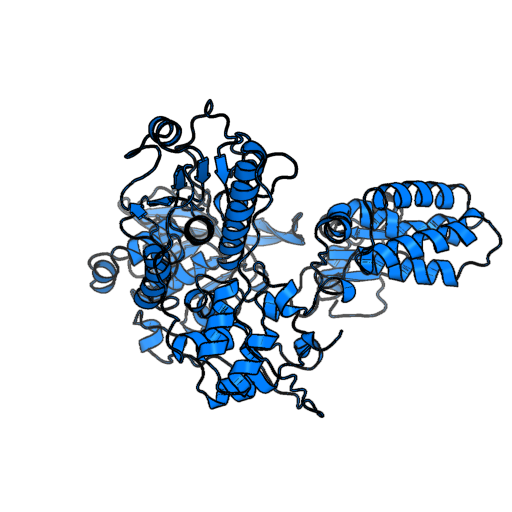0 97.31 507 THR A CA 1
ATOM 3862 C C . THR A 1 507 ? -21.415 11.672 25.581 1.00 97.31 507 THR A C 1
ATOM 3864 O O . THR A 1 507 ? -22.636 11.829 25.601 1.00 97.31 507 THR A O 1
ATOM 3867 N N . LEU A 1 508 ? -20.838 10.573 25.102 1.00 97.06 508 LEU A N 1
ATOM 3868 C CA . LEU A 1 508 ? -21.555 9.370 24.696 1.00 97.06 508 LEU A CA 1
ATOM 3869 C C . LEU A 1 508 ? -21.415 8.316 25.793 1.00 97.06 508 LEU A C 1
ATOM 3871 O O . LEU A 1 508 ? -20.300 7.997 26.198 1.00 97.06 508 LEU A O 1
ATOM 3875 N N . ALA A 1 509 ? -22.533 7.765 26.265 1.00 97.38 509 ALA A N 1
ATOM 3876 C CA . ALA A 1 509 ? -22.521 6.643 27.202 1.00 97.38 509 ALA A CA 1
ATOM 3877 C C . ALA A 1 509 ? -22.172 5.347 26.456 1.00 97.38 509 ALA A C 1
ATOM 3879 O O . ALA A 1 509 ? -22.923 4.930 25.568 1.00 97.38 509 ALA A O 1
ATOM 3880 N N . VAL A 1 510 ? -21.048 4.731 26.823 1.00 97.75 510 VAL A N 1
ATOM 3881 C CA . VAL A 1 510 ? -20.511 3.507 26.213 1.00 97.75 510 VAL A CA 1
ATOM 3882 C C . VAL A 1 510 ? -19.918 2.600 27.283 1.00 97.75 510 VAL A C 1
ATOM 3884 O O . VAL A 1 510 ? -19.446 3.081 28.310 1.00 97.75 510 VAL A O 1
ATOM 3887 N N . ASP A 1 511 ? -19.936 1.298 27.022 1.00 97.50 511 ASP A N 1
ATOM 3888 C CA . ASP A 1 511 ? -19.423 0.263 27.922 1.00 97.50 511 ASP A CA 1
ATOM 3889 C C . ASP A 1 511 ? -17.976 -0.128 27.574 1.00 97.50 511 ASP A C 1
ATOM 3891 O O . ASP A 1 511 ? -17.215 -0.558 28.441 1.00 97.50 511 ASP A O 1
ATOM 3895 N N . ALA A 1 512 ? -17.584 0.045 26.307 1.00 97.75 512 ALA A N 1
ATOM 3896 C CA . ALA A 1 512 ? -16.226 -0.191 25.833 1.00 97.75 512 ALA A CA 1
ATOM 3897 C C . ALA A 1 512 ? -15.836 0.752 24.689 1.00 97.75 512 ALA A C 1
ATOM 3899 O O . ALA A 1 512 ? -16.678 1.298 23.965 1.00 97.75 512 ALA A O 1
ATOM 3900 N N . ILE A 1 513 ? -14.527 0.922 24.518 1.00 98.25 513 ILE A N 1
ATOM 3901 C CA . ILE A 1 513 ? -13.928 1.755 23.475 1.00 98.25 513 ILE A CA 1
ATOM 3902 C C . ILE A 1 513 ? -12.867 0.942 22.744 1.00 98.25 513 ILE A C 1
ATOM 3904 O O . ILE A 1 513 ? -12.024 0.314 23.379 1.00 98.25 513 ILE A O 1
ATOM 3908 N N . VAL A 1 514 ? -12.870 0.987 21.412 1.00 98.06 514 VAL A N 1
ATOM 3909 C CA . VAL A 1 514 ? -11.826 0.381 20.578 1.00 98.06 514 VAL A CA 1
ATOM 3910 C C . VAL A 1 514 ? -11.054 1.471 19.833 1.00 98.06 514 VAL A C 1
ATOM 3912 O O . VAL A 1 514 ? -11.565 2.106 18.911 1.00 98.06 514 VAL A O 1
ATOM 3915 N N . ALA A 1 515 ? -9.803 1.683 20.228 1.00 97.12 515 ALA A N 1
ATOM 3916 C CA . ALA A 1 515 ? -8.886 2.676 19.685 1.00 97.12 515 ALA A CA 1
ATOM 3917 C C . ALA A 1 515 ? -8.170 2.155 18.426 1.00 97.12 515 ALA A C 1
ATOM 3919 O O . ALA A 1 515 ? -7.125 1.510 18.502 1.00 97.12 515 ALA A O 1
ATOM 3920 N N . ALA A 1 516 ? -8.712 2.450 17.245 1.00 95.88 516 ALA A N 1
ATOM 3921 C CA . ALA A 1 516 ? -8.181 2.040 15.942 1.00 95.88 516 ALA A CA 1
ATOM 3922 C C . ALA A 1 516 ? -7.592 3.235 15.160 1.00 95.88 516 ALA A C 1
ATOM 3924 O O . ALA A 1 516 ? -7.900 3.464 13.986 1.00 95.88 516 ALA A O 1
ATOM 3925 N N . VAL A 1 517 ? -6.734 4.018 15.826 1.00 93.31 517 VAL A N 1
ATOM 3926 C CA . VAL A 1 517 ? -6.188 5.292 15.312 1.00 93.31 517 VAL A CA 1
ATOM 3927 C C . VAL A 1 517 ? -4.850 5.175 14.575 1.00 93.31 517 VAL A C 1
ATOM 3929 O O . VAL A 1 517 ? -4.372 6.163 14.021 1.00 93.31 517 VAL A O 1
ATOM 3932 N N . GLY A 1 518 ? -4.260 3.983 14.527 1.00 91.56 518 GLY A N 1
ATOM 3933 C CA . GLY A 1 518 ? -2.987 3.722 13.861 1.00 91.56 518 GLY A CA 1
ATOM 3934 C C . GLY A 1 518 ? -2.293 2.493 14.435 1.00 91.56 518 GLY A C 1
ATOM 3935 O O . GLY A 1 518 ? -2.687 1.985 15.485 1.00 91.56 518 GLY A O 1
ATOM 3936 N N . GLN A 1 519 ? -1.260 2.024 13.741 1.00 92.94 519 GLN A N 1
ATOM 3937 C CA . GLN A 1 519 ? -0.455 0.875 14.148 1.00 92.94 519 GLN A CA 1
ATOM 3938 C C . GLN A 1 519 ? 1.027 1.214 14.021 1.00 92.94 519 GLN A C 1
ATOM 3940 O O . GLN A 1 519 ? 1.407 1.995 13.146 1.00 92.94 519 GLN A O 1
ATOM 3945 N N . VAL A 1 520 ? 1.852 0.625 14.883 1.00 94.25 520 VAL A N 1
ATOM 3946 C CA . VAL A 1 520 ? 3.314 0.737 14.838 1.00 94.25 520 VAL A CA 1
ATOM 3947 C C . VAL A 1 520 ? 3.973 -0.630 15.038 1.00 94.25 520 VAL A C 1
ATOM 3949 O O . VAL A 1 520 ? 3.387 -1.508 15.686 1.00 94.25 520 VAL A O 1
ATOM 3952 N N . PRO A 1 521 ? 5.181 -0.838 14.491 1.00 94.38 521 PRO A N 1
ATOM 3953 C CA . PRO A 1 521 ? 5.996 -2.001 14.817 1.00 94.38 521 PRO A CA 1
ATOM 3954 C C . PRO A 1 521 ? 6.437 -2.011 16.286 1.00 94.38 521 PRO A C 1
ATOM 3956 O O . PRO A 1 521 ? 6.573 -0.971 16.930 1.00 94.38 521 PRO A O 1
ATOM 3959 N N . ASP A 1 522 ? 6.686 -3.207 16.818 1.00 93.19 522 ASP A N 1
ATOM 3960 C CA . ASP A 1 522 ? 7.364 -3.395 18.104 1.00 93.19 522 ASP A CA 1
ATOM 3961 C C . ASP A 1 522 ? 8.773 -3.941 17.851 1.00 93.19 522 ASP A C 1
ATOM 3963 O O . ASP A 1 522 ? 8.983 -5.148 17.717 1.00 93.19 522 ASP A O 1
ATOM 3967 N N . LEU A 1 523 ? 9.742 -3.028 17.754 1.00 94.06 523 LEU A N 1
ATOM 3968 C CA . LEU A 1 523 ? 11.149 -3.343 17.477 1.00 94.06 523 LEU A CA 1
ATOM 3969 C C . LEU A 1 523 ? 12.018 -3.333 18.741 1.00 94.06 523 LEU A C 1
ATOM 3971 O O . LEU A 1 523 ? 13.243 -3.286 18.659 1.00 94.06 523 LEU A O 1
ATOM 3975 N N . THR A 1 524 ? 11.405 -3.415 19.927 1.00 91.81 524 THR A N 1
ATOM 3976 C CA . THR A 1 524 ? 12.119 -3.389 21.220 1.00 91.81 524 THR A CA 1
ATOM 3977 C C . THR A 1 524 ? 13.109 -4.543 21.404 1.00 91.81 524 THR A C 1
ATOM 3979 O O . THR A 1 524 ? 13.999 -4.468 22.248 1.00 91.81 524 THR A O 1
ATOM 3982 N N . PHE A 1 525 ? 12.991 -5.599 20.597 1.00 92.25 525 PHE A N 1
ATOM 3983 C CA . PHE A 1 525 ? 13.907 -6.736 20.595 1.00 92.25 525 PHE A CA 1
ATOM 3984 C C . PHE A 1 525 ? 15.253 -6.463 19.907 1.00 92.25 525 PHE A C 1
ATOM 3986 O O . PHE A 1 525 ? 16.139 -7.315 19.988 1.00 92.25 525 PHE A O 1
ATOM 3993 N N . VAL A 1 526 ? 15.404 -5.327 19.215 1.00 93.31 526 VAL A N 1
ATOM 3994 C CA . VAL A 1 526 ? 16.616 -4.946 18.480 1.00 93.31 526 VAL A CA 1
ATOM 3995 C C . VAL A 1 526 ? 17.540 -4.142 19.405 1.00 93.31 526 VAL A C 1
ATOM 3997 O O . VAL A 1 526 ? 17.196 -3.023 19.793 1.00 93.31 526 VAL A O 1
ATOM 4000 N N . PRO A 1 527 ? 18.720 -4.670 19.781 1.00 92.12 527 PRO A N 1
ATOM 4001 C CA . PRO A 1 527 ? 19.665 -3.934 20.618 1.00 92.12 527 PRO A CA 1
ATOM 4002 C C . PRO A 1 527 ? 20.211 -2.689 19.907 1.00 92.12 527 PRO A C 1
ATOM 4004 O O . PRO A 1 527 ? 20.471 -2.719 18.703 1.00 92.12 527 PRO A O 1
ATOM 4007 N N . LYS A 1 528 ? 20.454 -1.601 20.649 1.00 89.38 528 LYS A N 1
ATOM 4008 C CA . LYS A 1 528 ? 20.980 -0.339 20.086 1.00 89.38 528 LYS A CA 1
ATOM 4009 C C . LYS A 1 528 ? 22.391 -0.471 19.501 1.00 89.38 528 LYS A C 1
ATOM 4011 O O . LYS A 1 528 ? 22.753 0.270 18.597 1.00 89.38 528 LYS A O 1
ATOM 4016 N N . ASP A 1 529 ? 23.181 -1.408 20.009 1.00 89.38 529 ASP A N 1
ATOM 4017 C CA . ASP A 1 529 ? 24.540 -1.740 19.573 1.00 89.38 529 ASP A CA 1
ATOM 4018 C C . ASP A 1 529 ? 24.573 -2.854 18.508 1.00 89.38 529 ASP A C 1
ATOM 4020 O O . ASP A 1 529 ? 25.639 -3.339 18.130 1.00 89.38 529 ASP A O 1
ATOM 4024 N N . SER A 1 530 ? 23.411 -3.262 17.988 1.00 89.06 530 SER A N 1
ATOM 4025 C CA . SER A 1 530 ? 23.307 -4.371 17.035 1.00 89.06 530 SER A CA 1
ATOM 4026 C C . SER A 1 530 ? 23.838 -4.062 15.634 1.00 89.06 530 SER A C 1
ATOM 4028 O O . SER A 1 530 ? 24.085 -5.015 14.890 1.00 89.06 530 SER A O 1
ATOM 4030 N N . GLY A 1 531 ? 23.997 -2.779 15.288 1.00 89.06 531 GLY A N 1
ATOM 4031 C CA . GLY A 1 531 ? 24.278 -2.301 13.930 1.00 89.06 531 GLY A CA 1
ATOM 4032 C C . GLY A 1 531 ? 23.024 -2.067 13.081 1.00 89.06 531 GLY A C 1
ATOM 4033 O O . GLY A 1 531 ? 23.141 -1.533 11.982 1.00 89.06 531 GLY A O 1
ATOM 4034 N N . VAL A 1 532 ? 21.835 -2.415 13.583 1.00 93.69 532 VAL A N 1
ATOM 4035 C CA . VAL A 1 532 ? 20.538 -2.193 12.926 1.00 93.69 532 VAL A CA 1
ATOM 4036 C C . VAL A 1 532 ? 19.888 -0.927 13.491 1.00 93.69 532 VAL A C 1
ATOM 4038 O O . VAL A 1 532 ? 19.641 -0.844 14.694 1.00 93.69 532 VAL A O 1
ATOM 4041 N N . SER A 1 533 ? 19.605 0.055 12.631 1.00 93.44 533 SER A N 1
ATOM 4042 C CA . SER A 1 533 ? 18.967 1.321 13.017 1.00 93.44 533 SER A CA 1
ATOM 4043 C C . SER A 1 533 ? 17.437 1.261 12.928 1.00 93.44 533 SER A C 1
ATOM 4045 O O . SER A 1 533 ? 16.865 0.609 12.051 1.00 93.44 533 SER A O 1
ATOM 4047 N N . VAL A 1 534 ? 16.782 1.973 13.847 1.00 94.06 534 VAL A N 1
ATOM 4048 C CA . VAL A 1 534 ? 15.332 2.200 13.893 1.00 94.06 534 VAL A CA 1
ATOM 4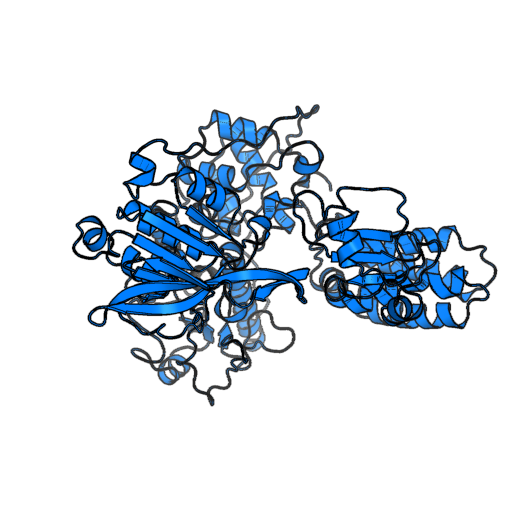049 C C . VAL A 1 534 ? 15.098 3.706 13.934 1.00 94.06 534 VAL A C 1
ATOM 4051 O O . VAL A 1 534 ? 15.701 4.410 14.748 1.00 94.06 534 VAL A O 1
ATOM 4054 N N . ASN A 1 535 ? 14.221 4.207 13.069 1.00 91.69 535 ASN A N 1
ATOM 4055 C CA . ASN A 1 535 ? 13.920 5.631 12.990 1.00 91.69 535 ASN A CA 1
ATOM 4056 C C . ASN A 1 535 ? 12.904 6.089 14.044 1.00 91.69 535 ASN A C 1
ATOM 4058 O O . ASN A 1 535 ? 12.319 5.313 14.793 1.00 91.69 535 ASN A O 1
ATOM 4062 N N . LYS A 1 536 ? 12.651 7.402 14.063 1.00 89.69 536 LYS A N 1
ATOM 4063 C CA . LYS A 1 536 ? 11.711 8.063 14.985 1.00 89.69 536 LYS A CA 1
ATOM 4064 C C . LYS A 1 536 ? 10.244 7.615 14.869 1.00 89.69 536 LYS A C 1
ATOM 4066 O O . LYS A 1 536 ? 9.427 8.081 15.656 1.00 89.69 536 LYS A O 1
ATOM 4071 N N . TRP A 1 537 ? 9.901 6.812 13.863 1.00 87.81 537 TRP A N 1
ATOM 4072 C CA . TRP A 1 537 ? 8.557 6.273 13.638 1.00 87.81 537 TRP A CA 1
ATOM 4073 C C . TRP A 1 537 ? 8.454 4.794 14.035 1.00 87.81 537 TRP A C 1
ATOM 4075 O O . TRP A 1 537 ? 7.519 4.118 13.611 1.00 87.81 537 TRP A O 1
ATOM 4085 N N . ASP A 1 538 ? 9.425 4.289 14.803 1.00 91.62 538 ASP A N 1
ATOM 4086 C CA . ASP A 1 538 ? 9.528 2.889 15.229 1.00 91.62 538 ASP A CA 1
ATOM 4087 C C . ASP A 1 538 ? 9.606 1.891 14.054 1.00 91.62 538 ASP A C 1
ATOM 4089 O O . ASP A 1 538 ? 9.211 0.735 14.179 1.00 91.62 538 ASP A O 1
ATOM 4093 N N . CYS A 1 539 ? 10.132 2.327 12.903 1.00 95.25 539 CYS A N 1
ATOM 4094 C CA . CYS A 1 539 ? 10.353 1.497 11.714 1.00 95.25 539 CYS A CA 1
ATOM 4095 C C . CYS A 1 539 ? 11.856 1.299 11.453 1.00 95.25 539 CYS A C 1
ATOM 4097 O O . CYS A 1 539 ? 12.669 2.151 11.816 1.00 95.25 539 CYS A O 1
ATOM 4099 N N . PHE A 1 540 ? 12.241 0.198 10.804 1.00 96.44 540 PHE A N 1
ATOM 4100 C CA . PHE A 1 540 ? 13.639 -0.051 10.430 1.00 96.44 540 PHE A CA 1
ATOM 4101 C C . PHE A 1 540 ? 14.160 0.986 9.429 1.00 96.44 540 PHE A C 1
ATOM 4103 O O . PHE A 1 540 ? 13.470 1.326 8.467 1.00 96.44 540 PHE A O 1
ATOM 4110 N N . ASP A 1 541 ? 15.406 1.427 9.613 1.00 94.94 541 ASP A N 1
ATOM 4111 C CA . ASP A 1 541 ? 16.143 2.147 8.575 1.00 94.94 541 ASP A CA 1
ATOM 4112 C C . ASP A 1 541 ? 16.822 1.165 7.619 1.00 94.94 541 ASP A C 1
ATOM 4114 O O . ASP A 1 541 ? 17.453 0.184 8.029 1.00 94.94 541 ASP A O 1
ATOM 4118 N N . LEU A 1 542 ? 16.719 1.468 6.327 1.00 95.69 542 LEU A N 1
ATOM 4119 C CA . LEU A 1 542 ? 17.405 0.735 5.273 1.00 95.69 542 LEU A CA 1
ATOM 4120 C C . LEU A 1 542 ? 18.726 1.414 4.903 1.00 95.69 542 LEU A C 1
ATOM 4122 O O . LEU A 1 542 ? 18.892 2.626 5.059 1.00 95.69 542 LEU A O 1
ATOM 4126 N N . ALA A 1 543 ? 19.670 0.626 4.391 1.00 94.19 543 ALA A N 1
ATOM 4127 C CA . ALA A 1 543 ? 20.886 1.146 3.786 1.00 94.19 543 ALA A CA 1
ATOM 4128 C C . ALA A 1 543 ? 20.552 2.076 2.607 1.00 94.19 543 ALA A C 1
ATOM 4130 O O . ALA A 1 543 ? 19.524 1.929 1.941 1.00 94.19 543 ALA A O 1
ATOM 4131 N N . LYS A 1 544 ? 21.442 3.039 2.338 1.00 88.25 544 LYS A N 1
ATOM 4132 C CA . LYS A 1 544 ? 21.270 3.991 1.236 1.00 88.25 544 LYS A CA 1
ATOM 4133 C C . LYS A 1 544 ? 21.080 3.236 -0.086 1.00 88.25 544 LYS A C 1
ATOM 4135 O O . LYS A 1 544 ? 21.825 2.303 -0.368 1.00 88.25 544 LYS A O 1
ATOM 4140 N N . ASP A 1 545 ? 20.082 3.651 -0.863 1.00 84.44 545 ASP A N 1
ATOM 4141 C CA . ASP A 1 545 ? 19.716 3.066 -2.160 1.00 84.44 545 ASP A CA 1
ATOM 4142 C C . ASP A 1 545 ? 19.293 1.578 -2.099 1.00 84.44 545 ASP A C 1
ATOM 4144 O O . ASP A 1 545 ? 19.119 0.937 -3.134 1.00 84.44 545 ASP A O 1
ATOM 4148 N N . SER A 1 546 ? 19.063 1.026 -0.898 1.00 90.81 546 SER A N 1
ATOM 4149 C CA . SER A 1 546 ? 18.546 -0.331 -0.707 1.00 90.81 546 SER A CA 1
ATOM 4150 C C . SER A 1 546 ? 17.033 -0.350 -0.504 1.00 90.81 546 SER A C 1
ATOM 4152 O O . SER A 1 546 ? 16.451 0.547 0.106 1.00 90.81 546 SER A O 1
ATOM 4154 N N . LYS A 1 547 ? 16.390 -1.420 -0.983 1.00 91.81 547 LYS A N 1
ATOM 4155 C CA . LYS A 1 547 ? 14.951 -1.672 -0.801 1.00 91.81 547 LYS A CA 1
ATOM 4156 C C . LYS A 1 547 ? 14.648 -2.635 0.351 1.00 91.81 547 LYS A C 1
ATOM 4158 O O . LYS A 1 547 ? 13.484 -2.777 0.719 1.00 91.81 547 LYS A O 1
ATOM 4163 N N . SER A 1 548 ? 15.661 -3.298 0.911 1.00 97.12 548 SER A N 1
ATOM 4164 C CA . SER A 1 548 ? 15.457 -4.305 1.960 1.00 97.12 548 SER A CA 1
ATOM 4165 C C . SER A 1 548 ? 16.640 -4.500 2.912 1.00 97.12 548 SER A C 1
ATOM 4167 O O . SER A 1 548 ? 16.429 -4.945 4.036 1.00 97.12 548 SER A O 1
ATOM 4169 N N . GLN A 1 549 ? 17.876 -4.174 2.525 1.00 97.62 549 GLN A N 1
ATOM 4170 C CA . GLN A 1 549 ? 19.038 -4.317 3.404 1.00 97.62 549 GLN A CA 1
ATOM 4171 C C . GLN A 1 549 ? 19.013 -3.233 4.483 1.00 97.62 549 GLN A C 1
ATOM 4173 O O . GLN A 1 549 ? 18.816 -2.056 4.185 1.00 97.62 549 GLN A O 1
ATOM 4178 N N . THR A 1 550 ? 19.226 -3.620 5.738 1.00 96.44 550 THR A N 1
ATOM 4179 C CA . THR A 1 550 ? 19.350 -2.672 6.855 1.00 96.44 550 THR A CA 1
ATOM 4180 C C . THR A 1 550 ? 20.755 -2.067 6.913 1.00 96.44 550 THR A C 1
ATOM 4182 O O . THR A 1 550 ? 21.604 -2.326 6.063 1.00 96.44 550 THR A O 1
ATOM 4185 N N . THR A 1 551 ? 21.038 -1.279 7.948 1.00 93.00 551 THR A N 1
ATOM 4186 C CA . THR A 1 551 ? 22.378 -0.735 8.209 1.00 93.00 551 THR A CA 1
ATOM 4187 C C . THR A 1 551 ? 23.436 -1.793 8.577 1.00 93.00 551 THR A C 1
ATOM 4189 O O . THR A 1 551 ? 24.625 -1.487 8.515 1.00 93.00 551 THR A O 1
ATOM 4192 N N . ASP A 1 552 ? 23.046 -3.033 8.909 1.00 93.94 552 ASP A N 1
ATOM 4193 C CA . ASP A 1 552 ? 23.951 -4.191 9.016 1.00 93.94 552 ASP A CA 1
ATOM 4194 C C . ASP A 1 552 ? 23.758 -5.104 7.793 1.00 93.94 552 ASP A C 1
ATOM 4196 O O . ASP A 1 552 ? 22.648 -5.553 7.507 1.00 93.94 552 ASP A O 1
ATOM 4200 N N . ALA A 1 553 ? 24.849 -5.422 7.089 1.00 93.25 553 ALA A N 1
ATOM 4201 C CA . ALA A 1 553 ? 24.819 -6.164 5.826 1.00 93.25 553 ALA A CA 1
ATOM 4202 C C . ALA A 1 553 ? 24.259 -7.598 5.928 1.00 93.25 553 ALA A C 1
ATOM 4204 O O . ALA A 1 553 ? 23.887 -8.183 4.907 1.00 93.25 553 ALA A O 1
ATOM 4205 N N . ARG A 1 554 ? 24.194 -8.177 7.137 1.00 95.31 554 ARG A N 1
ATOM 4206 C CA . ARG A 1 554 ? 23.587 -9.499 7.383 1.00 95.31 554 ARG A CA 1
ATOM 4207 C C . ARG A 1 554 ? 22.086 -9.437 7.660 1.00 95.31 554 ARG A C 1
ATOM 4209 O O . ARG A 1 554 ? 21.434 -10.482 7.685 1.00 95.31 554 ARG A O 1
ATOM 4216 N N . PHE A 1 555 ? 21.546 -8.243 7.891 1.00 97.38 555 PHE A N 1
ATOM 4217 C CA . PHE A 1 555 ? 20.160 -8.027 8.278 1.00 97.38 555 PHE A CA 1
ATOM 4218 C C . PHE A 1 555 ? 19.390 -7.309 7.181 1.00 97.38 555 PHE A C 1
ATOM 4220 O O . PHE A 1 555 ? 19.799 -6.264 6.677 1.00 97.38 555 PHE A O 1
ATOM 4227 N N . TYR A 1 556 ? 18.228 -7.860 6.871 1.00 98.56 556 TYR A N 1
ATOM 4228 C CA . TYR A 1 556 ? 17.272 -7.332 5.913 1.00 98.56 556 TYR A CA 1
ATOM 4229 C C . TYR A 1 556 ? 15.950 -7.092 6.637 1.00 98.56 556 TYR A C 1
ATOM 4231 O O . TYR A 1 556 ? 15.669 -7.755 7.634 1.00 98.56 556 TYR A O 1
ATOM 4239 N N . ALA A 1 557 ? 15.133 -6.163 6.163 1.00 98.19 557 ALA A N 1
ATOM 4240 C CA . ALA A 1 557 ? 13.826 -5.856 6.722 1.00 98.19 557 ALA A CA 1
ATOM 4241 C C . ALA A 1 557 ? 12.815 -5.531 5.618 1.00 98.19 557 ALA A C 1
ATOM 4243 O O . ALA A 1 557 ? 13.185 -5.111 4.522 1.00 98.19 557 ALA A O 1
ATOM 4244 N N . GLY A 1 558 ? 11.528 -5.747 5.885 1.00 97.38 558 GLY A N 1
ATOM 4245 C CA . GLY A 1 558 ? 10.478 -5.421 4.921 1.00 97.38 558 GLY A CA 1
ATOM 4246 C C . GLY A 1 558 ? 9.060 -5.569 5.460 1.00 97.38 558 GLY A C 1
ATOM 4247 O O . GLY A 1 558 ? 8.836 -5.953 6.610 1.00 97.38 558 GLY A O 1
ATOM 4248 N N . GLY A 1 559 ? 8.095 -5.231 4.603 1.00 97.00 559 GLY A N 1
ATOM 4249 C CA . GLY A 1 559 ? 6.687 -5.095 4.973 1.00 97.00 559 GLY A CA 1
ATOM 4250 C C . GLY A 1 559 ? 6.457 -3.920 5.924 1.00 97.00 559 GLY A C 1
ATOM 4251 O O . GLY A 1 559 ? 7.252 -2.979 5.974 1.00 97.00 559 GLY A O 1
ATOM 4252 N N . ASP A 1 560 ? 5.398 -4.014 6.729 1.00 96.88 560 ASP A N 1
ATOM 4253 C CA . ASP A 1 560 ? 4.954 -2.919 7.600 1.00 96.88 560 ASP A CA 1
ATOM 4254 C C . ASP A 1 560 ? 6.000 -2.465 8.633 1.00 96.88 560 ASP A C 1
ATOM 4256 O O . ASP A 1 560 ? 5.910 -1.361 9.162 1.00 96.88 560 ASP A O 1
ATOM 4260 N N . ALA A 1 561 ? 7.016 -3.289 8.911 1.00 96.88 561 ALA A N 1
ATOM 4261 C CA . ALA A 1 561 ? 8.118 -2.936 9.806 1.00 96.88 561 ALA A CA 1
ATOM 4262 C C . ALA A 1 561 ? 9.080 -1.880 9.220 1.00 96.88 561 ALA A C 1
ATOM 4264 O O . ALA A 1 561 ? 9.884 -1.311 9.957 1.00 96.88 561 ALA A O 1
ATOM 4265 N N . VAL A 1 562 ? 9.015 -1.630 7.909 1.00 96.75 562 VAL A N 1
ATOM 4266 C CA . VAL A 1 562 ? 9.802 -0.605 7.203 1.00 96.75 562 VAL A CA 1
ATOM 4267 C C . VAL A 1 562 ? 8.914 0.563 6.784 1.00 96.75 562 VAL A C 1
ATOM 4269 O O . VAL A 1 562 ? 9.285 1.720 6.959 1.00 96.75 562 VAL A O 1
ATOM 4272 N N . THR A 1 563 ? 7.736 0.274 6.231 1.00 92.56 563 THR A N 1
ATOM 4273 C CA . THR A 1 563 ? 6.850 1.288 5.639 1.00 92.56 563 THR A CA 1
ATOM 4274 C C . THR A 1 563 ? 5.872 1.913 6.633 1.00 92.56 563 THR A C 1
ATOM 4276 O O . THR A 1 563 ? 5.271 2.943 6.329 1.00 92.56 563 THR A O 1
ATOM 4279 N N . GLY A 1 564 ? 5.676 1.293 7.801 1.00 92.00 564 GLY A N 1
ATOM 4280 C CA . GLY A 1 564 ? 4.433 1.425 8.558 1.00 92.00 564 GLY A CA 1
ATOM 4281 C C . GLY A 1 564 ? 3.305 0.585 7.932 1.00 92.00 564 GLY A C 1
ATOM 4282 O O . GLY A 1 564 ? 3.519 -0.041 6.891 1.00 92.00 564 GLY A O 1
ATOM 4283 N N . PRO A 1 565 ? 2.110 0.548 8.551 1.00 90.38 565 PRO A N 1
ATOM 4284 C CA . PRO A 1 565 ? 1.003 -0.293 8.093 1.00 90.38 565 PRO A CA 1
ATOM 4285 C C . PRO A 1 565 ? 0.595 0.038 6.649 1.00 90.38 565 PRO A C 1
ATOM 4287 O O . PRO A 1 565 ? 0.170 1.160 6.365 1.00 90.38 565 PRO A O 1
ATOM 4290 N N . ASP A 1 566 ? 0.697 -0.947 5.756 1.00 92.12 566 ASP A N 1
ATOM 4291 C CA . ASP A 1 566 ? 0.301 -0.852 4.345 1.00 92.12 566 ASP A CA 1
ATOM 4292 C C . ASP A 1 566 ? -0.640 -2.029 3.994 1.00 92.12 566 ASP A C 1
ATOM 4294 O O . ASP A 1 566 ? -1.529 -2.408 4.761 1.00 92.12 566 ASP A O 1
ATOM 4298 N N . THR A 1 567 ? -0.504 -2.585 2.797 1.00 94.50 567 THR A N 1
ATOM 4299 C CA . THR A 1 567 ? -1.418 -3.531 2.169 1.00 94.50 567 THR A CA 1
ATOM 4300 C C . THR A 1 567 ? -0.768 -4.903 2.060 1.00 94.50 567 THR A C 1
ATOM 4302 O O . THR A 1 567 ? 0.443 -5.036 1.881 1.00 94.50 567 THR A O 1
ATOM 4305 N N . VAL A 1 568 ? -1.589 -5.957 2.090 1.00 96.56 568 VAL A N 1
ATOM 4306 C CA . VAL A 1 568 ? -1.115 -7.350 1.982 1.00 96.56 568 VAL A CA 1
ATOM 4307 C C . VAL A 1 568 ? -0.230 -7.549 0.750 1.00 96.56 568 VAL A C 1
ATOM 4309 O O . VAL A 1 568 ? 0.817 -8.184 0.834 1.00 96.56 568 VAL A O 1
ATOM 4312 N N . ILE A 1 569 ? -0.624 -6.976 -0.389 1.00 97.38 569 ILE A N 1
ATOM 4313 C CA . ILE A 1 569 ? 0.104 -7.125 -1.651 1.00 97.38 569 ILE A CA 1
ATOM 4314 C C . ILE A 1 569 ? 1.455 -6.388 -1.644 1.00 97.38 569 ILE A C 1
ATOM 4316 O O . ILE A 1 569 ? 2.412 -6.879 -2.238 1.00 97.38 569 ILE A O 1
ATOM 4320 N N . ALA A 1 570 ? 1.565 -5.258 -0.933 1.00 97.00 570 ALA A N 1
ATOM 4321 C CA . ALA A 1 570 ? 2.833 -4.556 -0.737 1.00 97.00 570 ALA A CA 1
ATOM 4322 C C . ALA A 1 570 ? 3.776 -5.348 0.182 1.00 97.00 570 ALA A C 1
ATOM 4324 O O . ALA A 1 570 ? 4.969 -5.446 -0.096 1.00 97.00 570 ALA A O 1
ATOM 4325 N N . ALA A 1 571 ? 3.242 -5.992 1.225 1.00 98.06 571 ALA A N 1
ATOM 4326 C CA . ALA A 1 571 ? 4.024 -6.881 2.079 1.00 98.06 571 ALA A CA 1
ATOM 4327 C C . ALA A 1 571 ? 4.568 -8.096 1.304 1.00 98.06 571 ALA A C 1
ATOM 4329 O O . ALA A 1 571 ? 5.734 -8.449 1.465 1.00 98.06 571 ALA A O 1
ATOM 4330 N N . ILE A 1 572 ? 3.765 -8.701 0.419 1.00 98.62 572 ILE A N 1
ATOM 4331 C CA . ILE A 1 572 ? 4.224 -9.771 -0.486 1.00 98.62 572 ILE A CA 1
ATOM 4332 C C . ILE A 1 572 ? 5.347 -9.248 -1.401 1.00 98.62 572 ILE A C 1
ATOM 4334 O O . ILE A 1 572 ? 6.405 -9.871 -1.484 1.00 98.62 572 ILE A O 1
ATOM 4338 N N . ALA A 1 573 ? 5.178 -8.070 -2.015 1.00 98.12 573 ALA A N 1
ATOM 4339 C CA . ALA A 1 573 ? 6.212 -7.447 -2.847 1.00 98.12 573 ALA A CA 1
ATOM 4340 C C . ALA A 1 573 ? 7.530 -7.212 -2.088 1.00 98.12 573 ALA A C 1
ATOM 4342 O O . ALA A 1 573 ? 8.605 -7.510 -2.611 1.00 98.12 573 ALA A O 1
ATOM 4343 N N . ALA A 1 574 ? 7.455 -6.751 -0.836 1.00 98.38 574 ALA A N 1
ATOM 4344 C CA . ALA A 1 574 ? 8.624 -6.585 0.024 1.00 98.38 574 ALA A CA 1
ATOM 4345 C C . ALA A 1 574 ? 9.323 -7.921 0.333 1.00 98.38 574 ALA A C 1
ATOM 4347 O O . ALA A 1 574 ? 10.550 -7.962 0.406 1.00 98.38 574 ALA A O 1
ATOM 4348 N N . GLY A 1 575 ? 8.565 -9.013 0.476 1.00 98.62 575 GLY A N 1
ATOM 4349 C CA . GLY A 1 575 ? 9.115 -10.358 0.652 1.00 98.62 575 GLY A CA 1
ATOM 4350 C C . GLY A 1 575 ? 9.877 -10.855 -0.581 1.00 98.62 575 GLY A C 1
ATOM 4351 O O . GLY A 1 575 ? 11.009 -11.319 -0.448 1.00 98.62 575 GLY A O 1
ATOM 4352 N N . HIS A 1 576 ? 9.304 -10.691 -1.781 1.00 98.56 576 HIS A N 1
ATOM 4353 C CA . HIS A 1 576 ? 9.988 -11.005 -3.046 1.00 98.56 576 HIS A CA 1
ATOM 4354 C C . HIS A 1 576 ? 11.269 -10.184 -3.217 1.00 98.56 576 HIS A C 1
ATOM 4356 O O . HIS A 1 576 ? 12.319 -10.716 -3.578 1.00 98.56 576 HIS A O 1
ATOM 4362 N N . GLN A 1 577 ? 11.190 -8.879 -2.938 1.00 97.88 577 GLN A N 1
ATOM 4363 C CA . GLN A 1 577 ? 12.332 -7.979 -3.045 1.00 97.88 577 GLN A CA 1
ATOM 4364 C C . GLN A 1 577 ? 13.458 -8.387 -2.090 1.00 97.88 577 GLN A C 1
ATOM 4366 O O . GLN A 1 577 ? 14.600 -8.509 -2.523 1.00 97.88 577 GLN A O 1
ATOM 4371 N N . ALA A 1 578 ? 13.135 -8.670 -0.826 1.00 98.38 578 ALA A N 1
ATOM 4372 C CA . ALA A 1 578 ? 14.122 -9.108 0.153 1.00 98.38 578 ALA A CA 1
ATOM 4373 C C . ALA A 1 578 ? 14.785 -10.433 -0.242 1.00 98.38 578 ALA A C 1
ATOM 4375 O O . ALA A 1 578 ? 16.002 -10.549 -0.153 1.00 98.38 578 ALA A O 1
ATOM 4376 N N . ALA A 1 579 ? 14.020 -11.415 -0.731 1.00 98.44 579 ALA A N 1
ATOM 4377 C CA . ALA A 1 579 ? 14.588 -12.684 -1.183 1.00 98.44 579 ALA A CA 1
ATOM 4378 C C . ALA A 1 579 ? 15.585 -12.500 -2.341 1.00 98.44 579 ALA A C 1
ATOM 4380 O O . ALA A 1 579 ? 16.658 -13.106 -2.319 1.00 98.44 579 ALA A O 1
ATOM 4381 N N . ARG A 1 580 ? 15.259 -11.640 -3.320 1.00 97.62 580 ARG A N 1
ATOM 4382 C CA . ARG A 1 580 ? 16.166 -11.290 -4.427 1.00 97.62 580 ARG A CA 1
ATOM 4383 C C . ARG A 1 580 ? 17.427 -10.588 -3.937 1.00 97.62 580 ARG A C 1
ATOM 4385 O O . ARG A 1 580 ? 18.520 -10.998 -4.315 1.00 97.62 580 ARG A O 1
ATOM 4392 N N . ASP A 1 581 ? 17.280 -9.568 -3.095 1.00 97.50 581 ASP A N 1
ATOM 4393 C CA . ASP A 1 581 ? 18.407 -8.774 -2.594 1.00 97.50 581 ASP A CA 1
ATOM 4394 C C . ASP A 1 581 ? 19.355 -9.627 -1.738 1.00 97.50 581 ASP A C 1
ATOM 4396 O O . ASP A 1 581 ? 20.574 -9.553 -1.896 1.00 97.50 581 ASP A O 1
ATOM 4400 N N . MET A 1 582 ? 18.801 -10.483 -0.872 1.00 98.19 582 MET A N 1
ATOM 4401 C CA . MET A 1 582 ? 19.574 -11.405 -0.037 1.00 98.19 582 MET A CA 1
ATOM 4402 C C . MET A 1 582 ? 20.361 -12.410 -0.879 1.00 98.19 582 MET A C 1
ATOM 4404 O O . MET A 1 582 ? 21.564 -12.557 -0.681 1.00 98.19 582 MET A O 1
ATOM 4408 N N . ASP A 1 583 ? 19.709 -13.092 -1.822 1.00 98.00 583 ASP A N 1
ATOM 4409 C CA . ASP A 1 583 ? 20.368 -14.067 -2.698 1.00 98.00 583 ASP A CA 1
ATOM 4410 C C . ASP A 1 583 ? 21.442 -13.404 -3.576 1.00 98.00 583 ASP A C 1
ATOM 4412 O O . ASP A 1 583 ? 22.564 -13.907 -3.650 1.00 98.00 583 ASP A O 1
ATOM 4416 N N . ALA A 1 584 ? 21.155 -12.230 -4.151 1.00 96.69 584 ALA A N 1
ATOM 4417 C CA . ALA A 1 584 ? 22.125 -11.464 -4.930 1.00 96.69 584 ALA A CA 1
ATOM 4418 C C . ALA A 1 584 ? 23.361 -11.087 -4.097 1.00 96.69 584 ALA A C 1
ATOM 4420 O O . ALA A 1 584 ? 24.492 -11.290 -4.543 1.00 96.69 584 ALA A O 1
ATOM 4421 N N . ALA A 1 585 ? 23.168 -10.598 -2.868 1.00 96.25 585 ALA A N 1
ATOM 4422 C CA . ALA A 1 585 ? 24.266 -10.244 -1.974 1.00 96.25 585 ALA A CA 1
ATOM 4423 C C . ALA A 1 585 ? 25.087 -11.468 -1.531 1.00 96.25 585 ALA A C 1
ATOM 4425 O O . ALA A 1 585 ? 26.317 -11.399 -1.491 1.00 96.25 585 ALA A O 1
ATOM 4426 N N . ILE A 1 586 ? 24.429 -12.593 -1.224 1.00 96.81 586 ILE A N 1
ATOM 4427 C CA . ILE A 1 586 ? 25.094 -13.850 -0.843 1.00 96.81 586 ILE A CA 1
ATOM 4428 C C . ILE A 1 586 ? 25.956 -14.370 -1.995 1.00 96.81 586 ILE A C 1
ATOM 4430 O O . ILE A 1 586 ? 27.123 -14.705 -1.792 1.00 96.81 586 ILE A O 1
ATOM 4434 N N . ARG A 1 587 ? 25.402 -14.411 -3.210 1.00 96.06 587 ARG A N 1
ATOM 4435 C CA . ARG A 1 587 ? 26.110 -14.871 -4.412 1.00 96.06 587 ARG A CA 1
ATOM 4436 C C . ARG A 1 587 ? 27.285 -13.972 -4.750 1.00 96.06 587 ARG A C 1
ATOM 4438 O O . ARG A 1 587 ? 28.382 -14.479 -4.967 1.00 96.06 587 ARG A O 1
ATOM 4445 N N . LEU A 1 588 ? 27.090 -12.654 -4.702 1.00 95.00 588 LEU A N 1
ATOM 4446 C CA . LEU A 1 588 ? 28.161 -11.686 -4.926 1.00 95.00 588 LEU A CA 1
ATOM 4447 C C . LEU A 1 588 ? 29.307 -11.875 -3.922 1.00 95.00 588 LEU A C 1
ATOM 4449 O O . LEU A 1 588 ? 30.469 -11.922 -4.321 1.00 95.00 588 LEU A O 1
ATOM 4453 N N . ALA A 1 589 ? 28.993 -12.053 -2.635 1.00 93.25 589 ALA A N 1
ATOM 4454 C CA . ALA A 1 589 ? 29.994 -12.333 -1.604 1.00 93.25 589 ALA A CA 1
ATOM 4455 C C . ALA A 1 589 ? 30.712 -13.681 -1.814 1.00 93.25 589 ALA A C 1
ATOM 4457 O O . ALA A 1 589 ? 31.873 -13.829 -1.432 1.00 93.25 589 ALA A O 1
ATOM 4458 N N . GLY A 1 590 ? 30.036 -14.654 -2.430 1.00 92.50 590 GLY A N 1
ATOM 4459 C CA . GLY A 1 590 ? 30.597 -15.949 -2.816 1.00 92.50 590 GLY A CA 1
ATOM 4460 C C . GLY A 1 590 ? 31.357 -15.960 -4.148 1.00 92.50 590 GLY A C 1
ATOM 4461 O O . GLY A 1 590 ? 31.946 -16.987 -4.478 1.00 92.50 590 GLY A O 1
ATOM 4462 N N . GLY A 1 591 ? 31.357 -14.860 -4.913 1.00 94.12 591 GLY A N 1
ATOM 4463 C CA . GLY A 1 591 ? 31.898 -14.829 -6.278 1.00 94.12 591 GLY A CA 1
ATOM 4464 C C . GLY A 1 591 ? 31.099 -15.683 -7.273 1.00 94.12 591 GLY A C 1
ATOM 4465 O O . GLY A 1 591 ? 31.656 -16.175 -8.252 1.00 94.12 591 GLY A O 1
ATOM 4466 N N . GLU A 1 592 ? 29.813 -15.904 -7.001 1.00 94.81 592 GLU A N 1
ATOM 4467 C CA . GLU A 1 592 ? 28.907 -16.711 -7.816 1.00 94.81 592 GLU A CA 1
ATOM 4468 C C . GLU A 1 592 ? 28.172 -15.848 -8.855 1.00 94.81 592 GLU A C 1
ATOM 4470 O O . GLU A 1 592 ? 27.958 -14.650 -8.658 1.00 94.81 592 GLU A O 1
ATOM 4475 N N . ALA A 1 593 ? 27.744 -16.467 -9.959 1.00 93.19 593 ALA A N 1
ATOM 4476 C CA . ALA A 1 593 ? 26.880 -15.811 -10.935 1.00 93.19 593 ALA A CA 1
ATOM 4477 C C . ALA A 1 593 ? 25.516 -15.447 -10.321 1.00 93.19 593 ALA A C 1
ATOM 4479 O O . ALA A 1 593 ? 25.072 -16.060 -9.341 1.00 93.19 593 ALA A O 1
ATOM 4480 N N . ALA A 1 594 ? 24.848 -14.461 -10.926 1.00 93.38 594 ALA A N 1
ATOM 4481 C CA . ALA A 1 594 ? 23.481 -14.101 -10.572 1.00 93.38 594 ALA A CA 1
ATOM 4482 C C . ALA A 1 594 ? 22.549 -15.317 -10.696 1.00 93.38 594 ALA A C 1
ATOM 4484 O O . ALA A 1 594 ? 22.768 -16.202 -11.522 1.00 93.38 594 ALA A O 1
ATOM 4485 N N . TYR A 1 595 ? 21.516 -15.363 -9.856 1.00 93.50 595 TYR A N 1
ATOM 4486 C CA . TYR A 1 595 ? 20.519 -16.422 -9.934 1.00 93.50 595 TYR A CA 1
ATOM 4487 C C . TYR A 1 595 ? 19.760 -16.351 -11.257 1.00 93.50 595 TYR A C 1
ATOM 4489 O O . TYR A 1 595 ? 19.177 -15.319 -11.588 1.00 93.50 595 TYR A O 1
ATOM 4497 N N . GLU A 1 596 ? 19.749 -17.467 -11.975 1.00 91.19 596 GLU A N 1
ATOM 4498 C CA . GLU A 1 596 ? 18.905 -17.662 -13.144 1.00 91.19 596 GLU A CA 1
ATOM 4499 C C . GLU A 1 596 ? 17.597 -18.309 -12.693 1.00 91.19 596 GLU A C 1
ATOM 4501 O O . GLU A 1 596 ? 17.592 -19.391 -12.097 1.00 91.19 596 GLU A O 1
ATOM 4506 N N . GLU A 1 597 ? 16.482 -17.624 -12.943 1.00 86.31 597 GLU A N 1
ATOM 4507 C CA . GLU A 1 597 ? 15.163 -18.164 -12.630 1.00 86.31 597 GLU A CA 1
ATOM 4508 C C . GLU A 1 597 ? 14.874 -19.390 -13.514 1.00 86.31 597 GLU A C 1
ATOM 4510 O O . GLU A 1 597 ? 15.195 -19.379 -14.708 1.00 86.31 597 GLU A O 1
ATOM 4515 N N . PRO A 1 598 ? 14.273 -20.462 -12.963 1.00 85.31 598 PRO A N 1
ATOM 4516 C CA . PRO A 1 598 ? 13.854 -21.603 -13.762 1.00 85.31 598 PRO A CA 1
ATOM 4517 C C . PRO A 1 598 ? 12.908 -21.163 -14.879 1.00 85.31 598 PRO A C 1
ATOM 4519 O O . PRO A 1 598 ? 12.039 -20.319 -14.663 1.00 85.31 598 PRO A O 1
ATOM 4522 N N . ALA A 1 599 ? 13.048 -21.768 -16.061 1.00 82.50 599 ALA A N 1
ATOM 4523 C CA . ALA A 1 599 ? 12.135 -21.505 -17.165 1.00 82.50 599 ALA A CA 1
ATOM 4524 C C . ALA A 1 599 ? 10.691 -21.795 -16.731 1.00 82.50 599 ALA A C 1
ATOM 4526 O O . ALA A 1 599 ? 10.389 -22.886 -16.243 1.00 82.50 599 ALA A O 1
ATOM 4527 N N . GLU A 1 600 ? 9.806 -20.816 -16.906 1.00 80.44 600 GLU A N 1
ATOM 4528 C CA . GLU A 1 600 ? 8.394 -20.993 -16.593 1.00 80.44 600 GLU A CA 1
ATOM 4529 C C . GLU A 1 600 ? 7.761 -22.038 -17.516 1.00 80.44 600 GLU A C 1
ATOM 4531 O O . GLU A 1 600 ? 8.032 -22.074 -18.722 1.00 80.44 600 GLU A O 1
ATOM 4536 N N . ASP A 1 601 ? 6.841 -22.838 -16.971 1.00 81.81 601 ASP A N 1
ATOM 4537 C CA . ASP A 1 601 ? 5.991 -23.699 -17.786 1.00 81.81 601 ASP A CA 1
ATOM 4538 C C . ASP A 1 601 ? 5.266 -22.854 -18.839 1.00 81.81 601 ASP A C 1
ATOM 4540 O O . ASP A 1 601 ? 4.530 -21.905 -18.522 1.00 81.81 601 ASP A O 1
ATOM 4544 N N . LYS A 1 602 ? 5.463 -23.210 -20.112 1.00 88.38 602 LYS A N 1
ATOM 4545 C CA . LYS A 1 602 ? 4.830 -22.518 -21.231 1.00 88.38 602 LYS A CA 1
ATOM 4546 C C . LYS A 1 602 ? 3.340 -22.850 -21.255 1.00 88.38 602 LYS A C 1
ATOM 4548 O O . LYS A 1 602 ? 2.929 -23.904 -21.732 1.00 88.38 602 LYS A O 1
ATOM 4553 N N . ILE A 1 603 ? 2.533 -21.918 -20.765 1.00 92.75 603 ILE A N 1
ATOM 4554 C CA . ILE A 1 603 ? 1.075 -21.953 -20.872 1.00 92.75 603 ILE A CA 1
ATOM 4555 C C . ILE A 1 603 ? 0.694 -21.150 -22.113 1.00 92.75 603 ILE A C 1
ATOM 4557 O O . ILE A 1 603 ? 0.974 -19.956 -22.187 1.00 92.75 603 ILE A O 1
ATOM 4561 N N . ASP A 1 604 ? 0.072 -21.806 -23.091 1.00 92.94 604 ASP A N 1
ATOM 4562 C CA . ASP A 1 604 ? -0.446 -21.118 -24.273 1.00 92.94 604 ASP A CA 1
ATOM 4563 C C . ASP A 1 604 ? -1.625 -20.218 -23.887 1.00 92.94 604 ASP A C 1
ATOM 4565 O O . ASP A 1 604 ? -2.597 -20.692 -23.291 1.00 92.94 604 ASP A O 1
ATOM 4569 N N . ILE A 1 605 ? -1.525 -18.926 -24.198 1.00 92.00 605 ILE A N 1
ATOM 4570 C CA . ILE A 1 605 ? -2.534 -17.910 -23.891 1.00 92.00 605 ILE A CA 1
ATOM 4571 C C . ILE A 1 605 ? -2.937 -17.284 -25.227 1.00 92.00 605 ILE A C 1
ATOM 4573 O O . ILE A 1 605 ? -2.232 -16.397 -25.716 1.00 92.00 605 ILE A O 1
ATOM 4577 N N . PRO A 1 606 ? -4.046 -17.727 -25.843 1.00 89.06 606 PRO A N 1
ATOM 4578 C CA . PRO A 1 606 ? -4.449 -17.190 -27.130 1.00 89.06 606 PRO A CA 1
ATOM 4579 C C . PRO A 1 606 ? -4.813 -15.713 -26.987 1.00 89.06 606 PRO A C 1
ATOM 4581 O O . PRO A 1 606 ? -5.353 -15.264 -25.968 1.00 89.06 606 PRO A O 1
ATOM 4584 N N . LEU A 1 607 ? -4.512 -14.936 -28.020 1.00 86.00 607 LEU A N 1
ATOM 4585 C CA . LEU A 1 607 ? -4.935 -13.550 -28.091 1.00 86.00 607 LEU A CA 1
ATOM 4586 C C . LEU A 1 607 ? -6.380 -13.503 -28.597 1.00 86.00 607 LEU A C 1
ATOM 4588 O O . LEU A 1 607 ? -6.634 -13.768 -29.767 1.00 86.00 607 LEU A O 1
ATOM 4592 N N . ILE A 1 608 ? -7.318 -13.208 -27.697 1.00 83.44 608 ILE A N 1
ATOM 4593 C CA . ILE A 1 608 ? -8.750 -13.108 -28.006 1.00 83.44 608 ILE A CA 1
ATOM 4594 C C . ILE A 1 608 ? -9.171 -11.671 -27.732 1.00 83.44 608 ILE A C 1
ATOM 4596 O O . ILE A 1 608 ? -9.226 -11.261 -26.571 1.00 83.44 608 ILE A O 1
ATOM 4600 N N . ILE A 1 609 ? -9.439 -10.924 -28.798 1.00 81.75 609 ILE A N 1
ATOM 4601 C CA . ILE A 1 609 ? -9.910 -9.540 -28.755 1.00 81.75 609 ILE A CA 1
ATOM 4602 C C . ILE A 1 609 ? -11.284 -9.530 -29.414 1.00 81.75 609 ILE A C 1
ATOM 4604 O O . ILE A 1 609 ? -11.421 -10.012 -30.536 1.00 81.75 609 ILE A O 1
ATOM 4608 N N . ASP A 1 610 ? -12.282 -9.017 -28.704 1.00 78.62 610 ASP A N 1
ATOM 4609 C CA . ASP A 1 610 ? -13.626 -8.872 -29.257 1.00 78.62 610 ASP A CA 1
ATOM 4610 C C . ASP A 1 610 ? -13.655 -7.635 -30.171 1.00 78.62 610 ASP A C 1
ATOM 4612 O O . ASP A 1 610 ? -13.085 -6.598 -29.827 1.00 78.62 610 ASP A O 1
ATOM 4616 N N . GLU A 1 611 ? -14.270 -7.756 -31.352 1.00 67.94 611 GLU A N 1
ATOM 4617 C CA . GLU A 1 611 ? -14.284 -6.692 -32.373 1.00 67.94 611 GLU A CA 1
ATOM 4618 C C . GLU A 1 611 ? -15.092 -5.463 -31.928 1.00 67.94 611 GLU A C 1
ATOM 4620 O O . GLU A 1 611 ? -14.718 -4.331 -32.236 1.00 67.94 611 GLU A O 1
ATOM 4625 N N . GLU A 1 612 ? -16.157 -5.677 -31.149 1.00 71.38 612 GLU A N 1
ATOM 4626 C CA . GLU A 1 612 ? -16.980 -4.625 -30.556 1.00 71.38 612 GLU A CA 1
ATOM 4627 C C . GLU A 1 612 ? -17.058 -4.815 -29.037 1.00 71.38 612 GLU A C 1
ATOM 4629 O O . GLU A 1 612 ? -17.409 -5.883 -28.532 1.00 71.38 612 GLU A O 1
ATOM 4634 N N . GLY A 1 613 ? -16.707 -3.768 -28.289 1.00 70.56 613 GLY A N 1
ATOM 4635 C CA . GLY A 1 613 ? -16.842 -3.752 -26.838 1.00 70.56 613 GLY A CA 1
ATOM 4636 C C . GLY A 1 613 ? -18.220 -3.242 -26.434 1.00 70.56 613 GLY A C 1
ATOM 4637 O O . GLY A 1 613 ? -18.486 -2.052 -26.561 1.00 70.56 613 GLY A O 1
ATOM 4638 N N . GLU A 1 614 ? -19.075 -4.113 -25.903 1.00 81.31 614 GLU A N 1
ATOM 4639 C CA . GLU A 1 614 ? -20.327 -3.680 -25.274 1.00 81.31 614 GLU A CA 1
ATOM 4640 C C . GLU A 1 614 ? -20.041 -3.061 -23.901 1.00 81.31 614 GLU A C 1
ATOM 4642 O O . GLU A 1 614 ? -19.376 -3.682 -23.064 1.00 81.31 614 GLU A O 1
ATOM 4647 N N . GLU A 1 615 ? -20.544 -1.848 -23.656 1.00 88.38 615 GLU A N 1
ATOM 4648 C CA . GLU A 1 615 ? -20.491 -1.217 -22.336 1.00 88.38 615 GLU A CA 1
ATOM 4649 C C . GLU A 1 615 ? -21.350 -1.996 -21.335 1.00 88.38 615 GLU A C 1
ATOM 4651 O O . GLU A 1 615 ? -22.518 -2.303 -21.574 1.00 88.38 615 GLU A O 1
ATOM 4656 N N . ALA A 1 616 ? -20.767 -2.312 -20.183 1.00 90.25 616 ALA A N 1
ATOM 4657 C CA . ALA A 1 616 ? -21.440 -3.036 -19.117 1.00 90.25 616 ALA A CA 1
ATOM 4658 C C . ALA A 1 616 ? -20.863 -2.626 -17.757 1.00 90.25 616 ALA A C 1
ATOM 4660 O O . ALA A 1 616 ? -19.655 -2.395 -17.656 1.00 90.25 616 ALA A O 1
ATOM 4661 N N . PRO A 1 617 ? -21.682 -2.578 -16.691 1.00 92.81 617 PRO A N 1
ATOM 4662 C CA . PRO A 1 617 ? -21.173 -2.338 -15.347 1.00 92.81 617 PRO A CA 1
ATOM 4663 C C . PRO A 1 617 ? -20.260 -3.482 -14.895 1.00 92.81 617 PRO A C 1
ATOM 4665 O O . PRO A 1 617 ? -20.346 -4.609 -15.394 1.00 92.81 617 PRO A O 1
ATOM 4668 N N . GLN A 1 618 ? -19.412 -3.201 -13.912 1.00 94.75 618 GLN A N 1
ATOM 4669 C CA . GLN A 1 618 ? -18.582 -4.200 -13.263 1.00 94.75 618 GLN A CA 1
ATOM 4670 C C . GLN A 1 618 ? -19.444 -5.269 -12.584 1.00 94.75 618 GLN A C 1
ATOM 4672 O O . GLN A 1 618 ? -20.421 -4.966 -11.892 1.00 94.75 618 GLN A O 1
ATOM 4677 N N . GLY A 1 619 ? -19.059 -6.538 -12.752 1.00 93.31 619 GLY A N 1
ATOM 4678 C CA . GLY A 1 619 ? -19.652 -7.651 -12.018 1.00 93.31 619 GLY A CA 1
ATOM 4679 C C . GLY A 1 619 ? -19.596 -7.416 -10.505 1.00 93.31 619 GLY A C 1
ATOM 4680 O O . GLY A 1 619 ? -18.518 -7.270 -9.924 1.00 93.31 619 GLY A O 1
ATOM 4681 N N . LYS A 1 620 ? -20.763 -7.387 -9.854 1.00 93.12 620 LYS A N 1
ATOM 4682 C CA . LYS A 1 620 ? -20.878 -7.183 -8.404 1.00 93.12 620 LYS A CA 1
ATOM 4683 C C . LYS A 1 620 ? -20.705 -8.499 -7.660 1.00 93.12 620 LYS A C 1
ATOM 4685 O O . LYS A 1 620 ? -21.303 -9.504 -8.036 1.00 93.12 620 LYS A O 1
ATOM 4690 N N . MET A 1 621 ? -19.919 -8.487 -6.584 1.00 93.12 621 MET A N 1
ATOM 4691 C CA . MET A 1 621 ? -19.790 -9.648 -5.706 1.00 93.12 621 MET A CA 1
ATOM 4692 C C . MET A 1 621 ? -21.127 -9.942 -5.033 1.00 93.12 621 MET A C 1
ATOM 4694 O O . MET A 1 621 ? -21.750 -9.058 -4.448 1.00 93.12 621 MET A O 1
ATOM 4698 N N . ARG A 1 622 ? -21.567 -11.197 -5.118 1.00 92.38 622 ARG A N 1
ATOM 4699 C CA . ARG A 1 622 ? -22.730 -11.668 -4.372 1.00 92.38 622 ARG A CA 1
ATOM 4700 C C . ARG A 1 622 ? -22.381 -11.733 -2.894 1.00 92.38 622 ARG A C 1
ATOM 4702 O O . ARG A 1 622 ? -21.310 -12.218 -2.538 1.00 92.38 622 ARG A O 1
ATOM 4709 N N . GLU A 1 623 ? -23.299 -11.303 -2.042 1.00 91.19 623 GLU A N 1
ATOM 4710 C CA . GLU A 1 623 ? -23.087 -11.270 -0.598 1.00 91.19 623 GLU A CA 1
ATOM 4711 C C . GLU A 1 623 ? -24.199 -12.014 0.145 1.00 91.19 623 GLU A C 1
ATOM 4713 O O . GLU A 1 623 ? -25.328 -12.133 -0.334 1.00 91.19 623 GLU A O 1
ATOM 4718 N N . LEU A 1 624 ? -23.885 -12.505 1.343 1.00 89.00 624 LEU A N 1
ATOM 4719 C CA . LEU A 1 624 ? -24.896 -12.905 2.312 1.00 89.00 624 LEU A CA 1
ATOM 4720 C C . LEU A 1 624 ? -25.724 -11.678 2.720 1.00 89.00 624 LEU A C 1
ATOM 4722 O O . LEU A 1 624 ? -25.187 -10.612 3.038 1.00 89.00 624 LEU A O 1
ATOM 4726 N N . HIS A 1 625 ? -27.045 -11.844 2.748 1.00 83.62 625 HIS A N 1
ATOM 4727 C CA . HIS A 1 625 ? -28.001 -10.803 3.120 1.00 83.62 625 HIS A CA 1
ATOM 4728 C C . HIS A 1 625 ? -28.795 -11.196 4.371 1.00 83.62 625 HIS A C 1
ATOM 4730 O O . HIS A 1 625 ? -28.881 -12.364 4.742 1.00 83.62 625 HIS A O 1
ATOM 4736 N N . GLY A 1 626 ? -29.422 -10.205 5.008 1.00 79.12 626 GLY A N 1
ATOM 4737 C CA . GLY A 1 626 ? -30.312 -10.428 6.146 1.00 79.12 626 GLY A CA 1
ATOM 4738 C C . GLY A 1 626 ? -29.591 -10.601 7.492 1.00 79.12 626 GLY A C 1
ATOM 4739 O O . GLY A 1 626 ? -28.439 -10.182 7.637 1.00 79.12 626 GLY A O 1
ATOM 4740 N N . PRO A 1 627 ? -30.277 -11.166 8.505 1.00 80.50 627 PRO A N 1
ATOM 4741 C CA . PRO A 1 627 ? -29.761 -11.265 9.873 1.00 80.50 627 PRO A CA 1
ATOM 4742 C C . PRO A 1 627 ? -28.457 -12.057 9.984 1.00 80.50 627 PRO A C 1
ATOM 4744 O O . PRO A 1 627 ? -27.571 -11.651 10.727 1.00 80.50 627 PRO A O 1
ATOM 4747 N N . GLU A 1 628 ? -28.299 -13.124 9.196 1.00 83.31 628 GLU A N 1
ATOM 4748 C CA . GLU A 1 628 ? -27.130 -14.011 9.249 1.00 83.31 628 GLU A CA 1
ATOM 4749 C C . GLU A 1 628 ? -25.811 -13.271 8.981 1.00 83.31 628 GLU A C 1
ATOM 4751 O O . GLU A 1 628 ? -24.810 -13.539 9.646 1.00 83.31 628 GLU A O 1
ATOM 4756 N N . ARG A 1 629 ? -25.819 -12.262 8.096 1.00 85.56 629 ARG A N 1
ATOM 4757 C CA . ARG A 1 629 ? -24.664 -11.377 7.869 1.00 85.56 629 ARG A CA 1
ATOM 4758 C C . ARG A 1 629 ? -24.247 -10.647 9.146 1.00 85.56 629 ARG A C 1
ATOM 4760 O O . ARG A 1 629 ? -23.056 -10.450 9.367 1.00 85.56 629 ARG A O 1
ATOM 4767 N N . LYS A 1 630 ? -25.218 -10.220 9.958 1.00 86.06 630 LYS A N 1
ATOM 4768 C CA . LYS A 1 630 ? -25.016 -9.394 11.159 1.00 86.06 630 LYS A CA 1
ATOM 4769 C C . LYS A 1 630 ? -24.766 -10.214 12.419 1.00 86.06 630 LYS A C 1
ATOM 4771 O O . LYS A 1 630 ? -24.273 -9.652 13.382 1.00 86.06 630 LYS A O 1
ATOM 4776 N N . THR A 1 631 ? -25.103 -11.502 12.430 1.00 85.81 631 THR A N 1
ATOM 4777 C CA . THR A 1 631 ? -25.061 -12.344 13.641 1.00 85.81 631 THR A CA 1
ATOM 4778 C C . THR A 1 631 ? -24.162 -13.570 13.504 1.00 85.81 631 THR A C 1
ATOM 4780 O O . THR A 1 631 ? -24.193 -14.448 14.362 1.00 85.81 631 THR A O 1
ATOM 4783 N N . SER A 1 632 ? -23.388 -13.677 12.423 1.00 87.81 632 SER A N 1
ATOM 4784 C CA . SER A 1 632 ? -22.459 -14.786 12.209 1.00 87.81 632 SER A CA 1
ATOM 4785 C C . SER A 1 632 ? -21.106 -14.307 11.682 1.00 87.81 632 SER A C 1
ATOM 4787 O O . SER A 1 632 ? -20.957 -13.184 11.189 1.00 87.81 632 SER A O 1
ATOM 4789 N N . PHE A 1 633 ? -20.116 -15.193 11.784 1.00 90.38 633 PHE A N 1
ATOM 4790 C CA . PHE A 1 633 ? -18.768 -15.010 11.244 1.00 90.38 633 PHE A CA 1
ATOM 4791 C C . PHE A 1 633 ? -18.532 -15.847 9.974 1.00 90.38 633 PHE A C 1
ATOM 4793 O O . PHE A 1 633 ? -17.388 -16.077 9.582 1.00 90.38 633 PHE A O 1
ATOM 4800 N N . VAL A 1 634 ? -19.615 -16.288 9.321 1.00 90.94 634 VAL A N 1
ATOM 4801 C CA . VAL A 1 634 ? -19.566 -16.952 8.011 1.00 90.94 634 VAL A CA 1
ATOM 4802 C C . VAL A 1 634 ? -19.076 -15.960 6.953 1.00 90.94 634 VAL A C 1
ATOM 4804 O O . VAL A 1 634 ? -19.317 -14.757 7.056 1.00 90.94 634 VAL A O 1
ATOM 4807 N N . GLU A 1 635 ? -18.358 -16.459 5.946 1.00 92.94 635 GLU A N 1
ATOM 4808 C CA . GLU A 1 635 ? -17.840 -15.638 4.850 1.00 92.94 635 GLU A CA 1
ATOM 4809 C C . GLU A 1 635 ? -18.972 -14.876 4.139 1.00 92.94 635 GLU A C 1
ATOM 4811 O O . GLU A 1 635 ? -19.928 -15.486 3.667 1.00 92.94 635 GLU A O 1
ATOM 4816 N N . VAL A 1 636 ? -18.872 -13.541 4.080 1.00 91.62 636 VAL A N 1
ATOM 4817 C CA . VAL A 1 636 ? -19.960 -12.679 3.577 1.00 91.62 636 VAL A CA 1
ATOM 4818 C C . VAL A 1 636 ? -20.016 -12.664 2.055 1.00 91.62 636 VAL A C 1
ATOM 4820 O O . VAL A 1 636 ? -21.086 -12.813 1.477 1.00 91.62 636 VAL A O 1
ATOM 4823 N N . GLU A 1 637 ? -18.878 -12.461 1.400 1.00 92.75 637 GLU A N 1
ATOM 4824 C CA . GLU A 1 637 ? -18.783 -12.500 -0.058 1.00 92.75 637 GLU A CA 1
ATOM 4825 C C . GLU A 1 637 ? -18.874 -13.971 -0.531 1.00 92.75 637 GLU A C 1
ATOM 4827 O O . GLU A 1 637 ? -18.127 -14.818 -0.042 1.00 92.75 637 GLU A O 1
ATOM 4832 N N . LEU A 1 638 ? -19.734 -14.284 -1.505 1.00 93.06 638 LEU A N 1
ATOM 4833 C CA . LEU A 1 638 ? -20.073 -15.658 -1.926 1.00 93.06 638 LEU A CA 1
ATOM 4834 C C . LEU A 1 638 ? -19.300 -16.169 -3.154 1.00 93.06 638 LEU A C 1
ATOM 4836 O O . LEU A 1 638 ? -19.346 -17.359 -3.457 1.00 93.06 638 LEU A O 1
ATOM 4840 N N . GLY A 1 639 ? -18.584 -15.290 -3.853 1.00 94.88 639 GLY A N 1
ATOM 4841 C CA . GLY A 1 639 ? -17.902 -15.604 -5.109 1.00 94.88 639 GLY A CA 1
ATOM 4842 C C . GLY A 1 639 ? -18.797 -15.464 -6.348 1.00 94.88 639 GLY A C 1
ATOM 4843 O O . GLY A 1 639 ? -20.018 -15.334 -6.256 1.00 94.88 639 GLY A O 1
ATOM 4844 N N . PHE A 1 640 ? -18.163 -15.475 -7.522 1.00 97.44 640 PHE A N 1
ATOM 4845 C CA . PHE A 1 640 ? -18.854 -15.524 -8.812 1.00 97.44 640 PHE A CA 1
ATOM 4846 C C . PHE A 1 640 ? -19.225 -16.957 -9.195 1.00 97.44 640 PHE A C 1
ATOM 4848 O O . PHE A 1 640 ? -18.497 -17.907 -8.907 1.00 97.44 640 PHE A O 1
ATOM 4855 N N . SER A 1 641 ? -20.336 -17.098 -9.908 1.00 96.69 641 SER A N 1
ATOM 4856 C CA . SER A 1 641 ? -20.604 -18.262 -10.748 1.00 96.69 641 SER A CA 1
ATOM 4857 C C . SER A 1 641 ? -19.697 -18.268 -11.984 1.00 96.69 641 SER A C 1
ATOM 4859 O O . SER A 1 641 ? -19.097 -17.255 -12.345 1.00 96.69 641 SER A O 1
ATOM 4861 N N . MET A 1 642 ? -19.619 -19.414 -12.668 1.00 96.31 642 MET A N 1
ATOM 4862 C CA . MET A 1 642 ? -18.875 -19.527 -13.928 1.00 96.31 642 MET A CA 1
ATOM 4863 C C . MET A 1 642 ? -19.371 -18.528 -14.981 1.00 96.31 642 MET A C 1
ATOM 4865 O O . MET A 1 642 ? -18.563 -17.887 -15.644 1.00 96.31 642 MET A O 1
ATOM 4869 N N . GLU A 1 643 ? -20.689 -18.364 -15.114 1.00 96.12 643 GLU A N 1
ATOM 4870 C CA . GLU A 1 643 ? -21.284 -17.439 -16.083 1.00 96.12 643 GLU A CA 1
ATOM 4871 C C . GLU A 1 643 ? -20.902 -15.983 -15.784 1.00 96.12 643 GLU A C 1
ATOM 4873 O O . GLU A 1 643 ? -20.427 -15.275 -16.672 1.00 96.12 643 GLU A O 1
ATOM 4878 N N . GLU A 1 644 ? -21.027 -15.555 -14.523 1.00 96.81 644 GLU A N 1
ATOM 4879 C CA . GLU A 1 644 ? -20.632 -14.210 -14.085 1.00 96.81 644 GLU A CA 1
ATOM 4880 C C . GLU A 1 644 ? -19.136 -13.961 -14.318 1.00 96.81 644 GLU A C 1
ATOM 4882 O O . GLU A 1 644 ? -18.757 -12.909 -14.832 1.00 96.81 644 GLU A O 1
ATOM 4887 N N . ALA A 1 645 ? -18.283 -14.938 -13.990 1.00 97.50 645 ALA A N 1
ATOM 4888 C CA . ALA A 1 645 ? -16.840 -14.817 -14.158 1.00 97.50 645 ALA A CA 1
ATOM 4889 C C . ALA A 1 645 ? -16.420 -14.750 -15.631 1.00 97.50 645 ALA A C 1
ATOM 4891 O O . ALA A 1 645 ? -15.575 -13.929 -15.982 1.00 97.50 645 ALA A O 1
ATOM 4892 N N . VAL A 1 646 ? -17.009 -15.574 -16.504 1.00 96.00 646 VAL A N 1
ATOM 4893 C CA . VAL A 1 646 ? -16.733 -15.541 -17.948 1.00 96.00 646 VAL A CA 1
ATOM 4894 C C . VAL A 1 646 ? -17.227 -14.233 -18.562 1.00 96.00 646 VAL A C 1
ATOM 4896 O O . VAL A 1 646 ? -16.485 -13.611 -19.323 1.00 96.00 646 VAL A O 1
ATOM 4899 N N . LYS A 1 647 ? -18.431 -13.776 -18.194 1.00 95.00 647 LYS A N 1
ATOM 4900 C CA . LYS A 1 647 ? -18.985 -12.495 -18.650 1.00 95.00 647 LYS A CA 1
ATOM 4901 C C . LYS A 1 647 ? -18.095 -11.322 -18.245 1.00 95.00 647 LYS A C 1
ATOM 4903 O O . LYS A 1 647 ? -17.774 -10.473 -19.070 1.00 95.00 647 LYS A O 1
ATOM 4908 N N . GLU A 1 648 ? -17.656 -11.291 -16.992 1.00 96.38 648 GLU A N 1
ATOM 4909 C CA . GLU A 1 648 ? -16.763 -10.247 -16.492 1.00 96.38 648 GLU A CA 1
ATOM 4910 C C . GLU A 1 648 ? -15.368 -10.329 -17.137 1.00 96.38 648 GLU A C 1
ATOM 4912 O O . GLU A 1 648 ? -14.787 -9.307 -17.496 1.00 96.38 648 GLU A O 1
ATOM 4917 N N . ALA A 1 649 ? -14.839 -11.537 -17.356 1.00 95.69 649 ALA A N 1
ATOM 4918 C CA . ALA A 1 649 ? -13.560 -11.743 -18.030 1.00 95.69 649 ALA A CA 1
ATOM 4919 C C . ALA A 1 649 ? -13.585 -11.313 -19.508 1.00 95.69 649 ALA A C 1
ATOM 4921 O O . ALA A 1 649 ? -12.579 -10.805 -20.011 1.00 95.69 649 ALA A O 1
ATOM 4922 N N . ALA A 1 650 ? -14.721 -11.472 -20.196 1.00 93.62 650 ALA A N 1
ATOM 4923 C CA . ALA A 1 650 ? -14.909 -11.039 -21.582 1.00 93.62 650 ALA A CA 1
ATOM 4924 C C . ALA A 1 650 ? -14.817 -9.514 -21.753 1.00 93.62 650 ALA A C 1
ATOM 4926 O O . ALA A 1 650 ? -14.418 -9.039 -22.807 1.00 93.62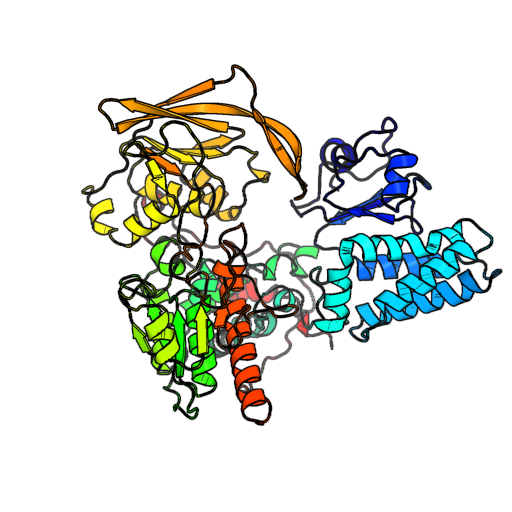 650 ALA A O 1
ATOM 4927 N N . ARG A 1 651 ? -15.058 -8.726 -20.697 1.00 93.81 651 ARG A N 1
ATOM 4928 C CA . ARG A 1 651 ? -14.912 -7.259 -20.745 1.00 93.81 651 ARG A CA 1
ATOM 4929 C C . ARG A 1 651 ? -13.449 -6.798 -20.890 1.00 93.81 651 ARG A C 1
ATOM 4931 O O . ARG A 1 651 ? -13.195 -5.618 -21.150 1.00 93.81 651 ARG A O 1
ATOM 4938 N N . CYS A 1 652 ? -12.471 -7.684 -20.677 1.00 93.81 652 CYS A N 1
ATOM 4939 C CA . CYS A 1 652 ? -11.048 -7.349 -20.715 1.00 93.81 652 CYS A CA 1
ATOM 4940 C C . CYS A 1 652 ? -10.583 -6.929 -22.118 1.00 93.81 652 CYS A C 1
ATOM 4942 O O . CYS A 1 652 ? -10.651 -7.706 -23.062 1.00 93.81 652 CYS A O 1
ATOM 4944 N N . LEU A 1 653 ? -9.993 -5.734 -22.223 1.00 92.19 653 LEU A N 1
ATOM 4945 C CA . LEU A 1 653 ? -9.539 -5.151 -23.494 1.00 92.19 653 LEU A CA 1
ATOM 4946 C C . LEU A 1 653 ? -8.197 -5.698 -24.021 1.00 92.19 653 LEU A C 1
ATOM 4948 O O . LEU A 1 653 ? -7.667 -5.140 -24.973 1.00 92.19 653 LEU A O 1
ATOM 4952 N N . ARG A 1 654 ? -7.597 -6.709 -23.370 1.00 91.75 654 ARG A N 1
ATOM 4953 C CA . ARG A 1 654 ? -6.280 -7.277 -23.737 1.00 91.75 654 ARG A CA 1
ATOM 4954 C C . ARG A 1 654 ? -5.219 -6.216 -24.061 1.00 91.75 654 ARG A C 1
ATOM 4956 O O . ARG A 1 654 ? -4.573 -6.250 -25.101 1.00 91.75 654 ARG A O 1
ATOM 4963 N N . CYS A 1 655 ? -5.012 -5.261 -23.148 1.00 90.38 655 CYS A N 1
ATOM 4964 C CA . CYS A 1 655 ? -4.009 -4.200 -23.338 1.00 90.38 655 CYS A CA 1
ATOM 4965 C C . CYS A 1 655 ? -2.571 -4.732 -23.478 1.00 90.38 655 CYS A C 1
ATOM 4967 O O . CYS A 1 655 ? -1.696 -3.980 -23.873 1.00 90.38 655 CYS A O 1
ATOM 4969 N N . ASP A 1 656 ? -2.341 -6.004 -23.146 1.00 89.62 656 ASP A N 1
ATOM 4970 C CA . ASP A 1 656 ? -1.093 -6.740 -23.351 1.00 89.62 656 ASP A CA 1
ATOM 4971 C C . ASP A 1 656 ? -0.818 -7.137 -24.809 1.00 89.62 656 ASP A C 1
ATOM 4973 O O . ASP A 1 656 ? 0.256 -7.661 -25.096 1.00 89.62 656 ASP A O 1
ATOM 4977 N N . ALA A 1 657 ? -1.795 -6.945 -25.697 1.00 79.56 657 ALA A N 1
ATOM 4978 C CA . ALA A 1 657 ? -1.713 -7.262 -27.118 1.00 79.56 657 ALA A CA 1
ATOM 4979 C C . ALA A 1 657 ? -0.923 -6.231 -27.937 1.00 79.56 657 ALA A C 1
ATOM 4981 O O . ALA A 1 657 ? -0.561 -6.511 -29.078 1.00 79.56 657 ALA A O 1
ATOM 4982 N N . GLU A 1 658 ? -0.680 -5.045 -27.375 1.00 58.75 658 GLU A N 1
ATOM 4983 C CA . GLU A 1 658 ? 0.179 -4.023 -27.973 1.00 58.75 658 GLU A CA 1
ATOM 4984 C C . GLU A 1 658 ? 1.647 -4.469 -27.812 1.00 58.75 658 GLU A C 1
ATOM 4986 O O . GLU A 1 658 ? 2.213 -4.364 -26.723 1.00 58.75 658 GLU A O 1
ATOM 4991 N N . ILE A 1 659 ? 2.245 -5.003 -28.885 1.00 43.16 659 ILE A N 1
ATOM 4992 C CA . ILE A 1 659 ? 3.706 -5.122 -29.057 1.00 43.16 659 ILE A CA 1
ATOM 4993 C C . ILE A 1 659 ? 4.147 -4.090 -30.086 1.00 43.16 659 ILE A C 1
ATOM 4995 O O . ILE A 1 659 ? 3.590 -4.124 -31.208 1.00 43.16 659 ILE A O 1
#

Secondary structure (DSSP, 8-state):
--S-S-----TT-BHHIIIIIIS-SSGGGPPEEEEEESSTT-EEEEGGGTT-B-SHHHHHHTT---TTS-EEEEETTS-HHHHHHHHHHHHHHT--S-SHHHHHHHHHHHHHHHHHHTT---TTHHHHHHHHHHHHHHH-SSHHHHHTTHHHHHHHHHHHHHHHHHHHS---TTS--GGG-S-HHHHHSTT---HHHHHHHHHTT-HHHHHHHHHHH-S-HHHHHHH---HHHHT-GGGGTSS---HHHHHHHHHHHSPPPPPPPPP-----EEEEE--SHHHHHHHHHHHHTT-EEEEE-SSSSS-THHHHTS-TTTS-HHHHHHHHHHHHHTT-EEE-S--BTTTB-HHHHHHH-SEEEE-----EEPP---BTTTSTTEEEHHHHHHHHHHSHHHHHTTSS---SEEEEE--SHHHHHHHHHHHHTT-EEEEEESS-GGG--S-HHHHHHHHHHT-EEEESEEEEEEEEETTEEEEEEEEEEEEEEEPTTS-EEEEE-TT--EEE--SEEEE-S-EE---TTS-TTSS--B-TTS-BPBPTT-SSBBSSTTEEE-THHHHSS--HHHHHHHHHHHHHHHHHHHHHHHTPPPPPPPPPP---------SS----PPPPPPB--SHHHHH--S-SB----HHHHHHHHHT---GGG--

pLDDT: mean 94.01, std 4.74, range [43.16, 98.88]